Protein AF-0000000080838070 (afdb_homodimer)

Structure (mmCIF, N/CA/C/O backbone):
data_AF-0000000080838070-model_v1
#
loop_
_entity.id
_entity.type
_entity.pdbx_description
1 polymer 'RNase adapter RapZ'
#
loop_
_atom_site.group_PDB
_atom_site.id
_atom_site.type_symbol
_atom_site.label_atom_id
_atom_site.label_alt_id
_atom_site.label_comp_id
_atom_site.label_asym_id
_atom_site.label_entity_id
_atom_site.label_seq_id
_atom_site.pdbx_PDB_ins_code
_atom_site.Cartn_x
_atom_site.Cartn_y
_atom_site.Cartn_z
_atom_site.occupancy
_atom_site.B_iso_or_equiv
_atom_site.auth_seq_id
_atom_site.auth_comp_id
_atom_site.auth_asym_id
_atom_site.auth_atom_id
_atom_site.pdbx_PDB_model_num
ATOM 1 N N . MET A 1 1 ? 5.207 -37.469 -25.719 1 40.81 1 MET A N 1
ATOM 2 C CA . MET A 1 1 ? 3.859 -37.281 -25.203 1 40.81 1 MET A CA 1
ATOM 3 C C . MET A 1 1 ? 3.65 -35.812 -24.797 1 40.81 1 MET A C 1
ATOM 5 O O . MET A 1 1 ? 4.484 -35.219 -24.109 1 40.81 1 MET A O 1
ATOM 9 N N . LYS A 1 2 ? 2.842 -35.125 -25.516 1 58.5 2 LYS A N 1
ATOM 10 C CA . LYS A 1 2 ? 2.771 -33.656 -25.359 1 58.5 2 LYS A CA 1
ATOM 11 C C . LYS A 1 2 ? 2.389 -33.281 -23.922 1 58.5 2 LYS A C 1
ATOM 13 O O . LYS A 1 2 ? 1.497 -33.906 -23.344 1 58.5 2 LYS A O 1
ATOM 18 N N . THR A 1 3 ? 3.197 -32.531 -23.219 1 73.12 3 THR A N 1
ATOM 19 C CA . THR A 1 3 ? 3.15 -32.25 -21.781 1 73.12 3 THR A CA 1
ATOM 20 C C . THR A 1 3 ? 1.907 -31.438 -21.422 1 73.12 3 THR A C 1
ATOM 22 O O . THR A 1 3 ? 1.612 -30.438 -22.062 1 73.12 3 THR A O 1
ATOM 25 N N . LYS A 1 4 ? 0.895 -32.094 -20.844 1 86.62 4 LYS A N 1
ATOM 26 C CA . LYS A 1 4 ? -0.353 -31.531 -20.344 1 86.62 4 LYS A CA 1
ATOM 27 C C . LYS A 1 4 ? -0.084 -30.359 -19.406 1 86.62 4 LYS A C 1
ATOM 29 O O . LYS A 1 4 ? 0.826 -30.422 -18.578 1 86.62 4 LYS A O 1
ATOM 34 N N . HIS A 1 5 ? -0.737 -29.25 -19.781 1 90.62 5 HIS A N 1
ATOM 35 C CA . HIS A 1 5 ? -0.633 -28.062 -18.953 1 90.62 5 HIS A CA 1
ATOM 36 C C . HIS A 1 5 ? -1.998 -27.641 -18.422 1 90.62 5 HIS A C 1
ATOM 38 O O . HIS A 1 5 ? -2.939 -27.438 -19.188 1 90.62 5 HIS A O 1
ATOM 44 N N . ILE A 1 6 ? -2.1 -27.531 -17.094 1 91.06 6 ILE A N 1
ATOM 45 C CA . ILE A 1 6 ? -3.357 -27.156 -16.453 1 91.06 6 ILE A CA 1
ATOM 46 C C . ILE A 1 6 ? -3.193 -25.812 -15.75 1 91.06 6 ILE A C 1
ATOM 48 O O . ILE A 1 6 ? -2.277 -25.625 -14.945 1 91.06 6 ILE A O 1
ATOM 52 N N . ILE A 1 7 ? -4.098 -24.859 -16.078 1 93.31 7 ILE A N 1
ATOM 53 C CA . ILE A 1 7 ? -4.133 -23.578 -15.406 1 93.31 7 ILE A CA 1
ATOM 54 C C . ILE A 1 7 ? -5.375 -23.5 -14.516 1 93.31 7 ILE A C 1
ATOM 56 O O . ILE A 1 7 ? -6.5 -23.656 -14.992 1 93.31 7 ILE A O 1
ATOM 60 N N . ILE A 1 8 ? -5.125 -23.297 -13.25 1 92.25 8 ILE A N 1
ATOM 61 C CA . ILE A 1 8 ? -6.219 -23.094 -12.305 1 92.25 8 ILE A CA 1
ATOM 62 C C . ILE A 1 8 ? -6.449 -21.594 -12.102 1 92.25 8 ILE A C 1
ATOM 64 O O . ILE A 1 8 ? -5.539 -20.875 -11.688 1 92.25 8 ILE A O 1
ATOM 68 N N . VAL A 1 9 ? -7.641 -21.141 -12.461 1 93.69 9 VAL A N 1
ATOM 69 C CA . VAL A 1 9 ? -8.008 -19.734 -12.266 1 93.69 9 VAL A CA 1
ATOM 70 C C . VAL A 1 9 ? -8.922 -19.609 -11.039 1 93.69 9 VAL A C 1
ATOM 72 O O . VAL A 1 9 ? -9.992 -20.219 -10.992 1 93.69 9 VAL A O 1
ATOM 75 N N . THR A 1 10 ? -8.477 -18.922 -10.031 1 92.25 10 THR A N 1
ATOM 76 C CA . THR A 1 10 ? -9.242 -18.672 -8.812 1 92.25 10 THR A CA 1
ATOM 77 C C . THR A 1 10 ? -9.094 -17.219 -8.359 1 92.25 10 THR A C 1
ATOM 79 O O . THR A 1 10 ? -8.523 -16.406 -9.078 1 92.25 10 THR A O 1
ATOM 82 N N . GLY A 1 11 ? -9.836 -16.875 -7.25 1 92.12 11 GLY A N 1
ATOM 83 C CA . GLY A 1 11 ? -9.773 -15.5 -6.777 1 92.12 11 GLY A CA 1
ATOM 84 C C . GLY A 1 11 ? -11.07 -15.016 -6.172 1 92.12 11 GLY A C 1
ATOM 85 O O . GLY A 1 11 ? -11.961 -15.812 -5.879 1 92.12 11 GLY A O 1
ATOM 86 N N . LEU A 1 12 ? -11.055 -13.711 -6.004 1 90.44 12 LEU A N 1
ATOM 87 C CA . LEU A 1 12 ? -12.211 -13.109 -5.348 1 90.44 12 LEU A CA 1
ATOM 88 C C . LEU A 1 12 ? -13.406 -13.062 -6.297 1 90.44 12 LEU A C 1
ATOM 90 O O . LEU A 1 12 ? -13.242 -12.773 -7.484 1 90.44 12 LEU A O 1
ATOM 94 N N . SER A 1 13 ? -14.578 -13.312 -5.695 1 86.31 13 SER A N 1
ATOM 95 C CA . SER A 1 13 ? -15.805 -13.18 -6.465 1 86.31 13 SER A CA 1
ATOM 96 C C . SER A 1 13 ? -16 -11.75 -6.949 1 86.31 13 SER A C 1
ATOM 98 O O . SER A 1 13 ? -15.914 -10.805 -6.16 1 86.31 13 SER A O 1
ATOM 100 N N . GLY A 1 14 ? -16.203 -11.641 -8.219 1 86.38 14 GLY A N 1
ATOM 101 C CA . GLY A 1 14 ? -16.422 -10.32 -8.781 1 86.38 14 GLY A CA 1
ATOM 102 C C . GLY A 1 14 ? -15.141 -9.664 -9.266 1 86.38 14 GLY A C 1
ATOM 103 O O . GLY A 1 14 ? -15.164 -8.523 -9.75 1 86.38 14 GLY A O 1
ATOM 104 N N . ALA A 1 15 ? -14.062 -10.414 -9.234 1 90.12 15 ALA A N 1
ATOM 105 C CA . ALA A 1 15 ? -12.773 -9.805 -9.562 1 90.12 15 ALA A CA 1
ATOM 106 C C . ALA A 1 15 ? -12.445 -9.992 -11.039 1 90.12 15 ALA A C 1
ATOM 108 O O . ALA A 1 15 ? -11.445 -9.461 -11.531 1 90.12 15 ALA A O 1
ATOM 109 N N . GLY A 1 16 ? -13.227 -10.797 -11.812 1 88.56 16 GLY A N 1
ATOM 110 C CA . GLY A 1 16 ? -12.984 -10.922 -13.242 1 88.56 16 GLY A CA 1
ATOM 111 C C . GLY A 1 16 ? -12.508 -12.305 -13.648 1 88.56 16 GLY A C 1
ATOM 112 O O . GLY A 1 16 ? -11.781 -12.453 -14.633 1 88.56 16 GLY A O 1
ATOM 113 N N . LYS A 1 17 ? -12.883 -13.305 -12.93 1 89.5 17 LYS A N 1
ATOM 114 C CA . LYS A 1 17 ? -12.5 -14.68 -13.242 1 89.5 17 LYS A CA 1
ATOM 115 C C . LYS A 1 17 ? -13.047 -15.102 -14.602 1 89.5 17 LYS A C 1
ATOM 117 O O . LYS A 1 17 ? -12.352 -15.758 -15.383 1 89.5 17 LYS A O 1
ATOM 122 N N . THR A 1 18 ? -14.25 -14.711 -14.812 1 88.06 18 THR A N 1
ATOM 123 C CA . THR A 1 18 ? -14.867 -15.055 -16.078 1 88.06 18 THR A CA 1
ATOM 124 C C . THR A 1 18 ? -14.094 -14.438 -17.25 1 88.06 18 THR A C 1
ATOM 126 O O . THR A 1 18 ? -13.82 -15.102 -18.25 1 88.06 18 THR A O 1
ATOM 129 N N . THR A 1 19 ? -13.789 -13.203 -17.109 1 90.81 19 THR A N 1
ATOM 130 C CA . THR A 1 19 ? -12.992 -12.516 -18.125 1 90.81 19 THR A CA 1
ATOM 131 C C . THR A 1 19 ? -11.648 -13.219 -18.328 1 90.81 19 THR A C 1
ATOM 133 O O . THR A 1 19 ? -11.188 -13.375 -19.453 1 90.81 19 THR A O 1
ATOM 136 N N . ALA A 1 20 ? -11.047 -13.602 -17.266 1 92.88 20 ALA A N 1
ATOM 137 C CA . ALA A 1 20 ? -9.766 -14.305 -17.312 1 92.88 20 ALA A CA 1
ATOM 138 C C . ALA A 1 20 ? -9.891 -15.609 -18.109 1 92.88 20 ALA A C 1
ATOM 140 O O . ALA A 1 20 ? -9.055 -15.914 -18.953 1 92.88 20 ALA A O 1
ATOM 141 N N . LEU A 1 21 ? -10.938 -16.375 -17.891 1 93.06 21 LEU A N 1
ATOM 142 C CA . LEU A 1 21 ? -11.164 -17.625 -18.578 1 93.06 21 LEU A CA 1
ATOM 143 C C . LEU A 1 21 ? -11.383 -17.406 -20.078 1 93.06 21 LEU A C 1
ATOM 145 O O . LEU A 1 21 ? -10.883 -18.172 -20.906 1 93.06 21 LEU A O 1
ATOM 149 N N . ASN A 1 22 ? -12.039 -16.328 -20.328 1 93.31 22 ASN A N 1
ATOM 150 C CA . ASN A 1 22 ? -12.25 -15.992 -21.734 1 93.31 22 ASN A CA 1
ATOM 151 C C . ASN A 1 22 ? -10.93 -15.688 -22.438 1 93.31 22 ASN A C 1
ATOM 153 O O . ASN A 1 22 ? -10.727 -16.094 -23.594 1 93.31 22 ASN A O 1
ATOM 157 N N . ILE A 1 23 ? -10.148 -14.992 -21.781 1 93.56 23 ILE A N 1
ATOM 158 C CA . ILE A 1 23 ? -8.836 -14.648 -22.328 1 93.56 23 ILE A CA 1
ATOM 159 C C . ILE A 1 23 ? -8.031 -15.922 -22.578 1 93.56 23 ILE A C 1
ATOM 161 O O . ILE A 1 23 ? -7.402 -16.062 -23.625 1 93.56 23 ILE A O 1
ATOM 165 N N . LEU A 1 24 ? -8.094 -16.812 -21.641 1 94.06 24 LEU A N 1
ATOM 166 C CA . LEU A 1 24 ? -7.375 -18.062 -21.781 1 94.06 24 LEU A CA 1
ATOM 167 C C . LEU A 1 24 ? -7.965 -18.906 -22.906 1 94.06 24 LEU A C 1
ATOM 169 O O . LEU A 1 24 ? -7.234 -19.594 -23.625 1 94.06 24 LEU A O 1
ATOM 173 N N . GLU A 1 25 ? -9.242 -18.797 -23.062 1 93.81 25 GLU A N 1
ATOM 174 C CA . GLU A 1 25 ? -9.898 -19.453 -24.188 1 93.81 25 GLU A CA 1
ATOM 175 C C . GLU A 1 25 ? -9.359 -18.938 -25.516 1 93.81 25 GLU A C 1
ATOM 177 O O . GLU A 1 25 ? -9.031 -19.719 -26.422 1 93.81 25 GLU A O 1
ATOM 182 N N . ASP A 1 26 ? -9.25 -17.688 -25.547 1 92.69 26 ASP A N 1
ATOM 183 C CA . ASP A 1 26 ? -8.719 -17.047 -26.734 1 92.69 26 ASP A CA 1
ATOM 184 C C . ASP A 1 26 ? -7.27 -17.438 -26.984 1 92.69 26 ASP A C 1
ATOM 186 O O . ASP A 1 26 ? -6.777 -17.359 -28.109 1 92.69 26 ASP A O 1
ATOM 190 N N . MET A 1 27 ? -6.617 -17.875 -25.984 1 91.62 27 MET A N 1
ATOM 191 C CA . MET A 1 27 ? -5.23 -18.312 -26.078 1 91.62 27 MET A CA 1
ATOM 192 C C . MET A 1 27 ? -5.145 -19.812 -26.312 1 91.62 27 MET A C 1
ATOM 194 O O . MET A 1 27 ? -4.113 -20.438 -26.047 1 91.62 27 MET A O 1
ATOM 198 N N . ASN A 1 28 ? -6.234 -20.438 -26.625 1 92.12 28 ASN A N 1
ATOM 199 C CA . ASN A 1 28 ? -6.34 -21.828 -27.078 1 92.12 28 ASN A CA 1
ATOM 200 C C . ASN A 1 28 ? -6.32 -22.797 -25.906 1 92.12 28 ASN A C 1
ATOM 202 O O . ASN A 1 28 ? -5.852 -23.938 -26.047 1 92.12 28 ASN A O 1
ATOM 206 N N . TYR A 1 29 ? -6.727 -22.344 -24.797 1 93.12 29 TYR A N 1
ATOM 207 C CA . TYR A 1 29 ? -6.996 -23.266 -23.688 1 93.12 29 TYR A CA 1
ATOM 208 C C . TYR A 1 29 ? -8.453 -23.703 -23.703 1 93.12 29 TYR A C 1
ATOM 210 O O . TYR A 1 29 ? -9.352 -22.906 -23.969 1 93.12 29 TYR A O 1
ATOM 218 N N . TYR A 1 30 ? -8.586 -25 -23.438 1 92.06 30 TYR A N 1
ATOM 219 C CA . TYR A 1 30 ? -9.945 -25.453 -23.141 1 92.06 30 TYR A CA 1
ATOM 220 C C . TYR A 1 30 ? -10.367 -25.016 -21.734 1 92.06 30 TYR A C 1
ATOM 222 O O . TYR A 1 30 ? -9.688 -25.328 -20.75 1 92.06 30 TYR A O 1
ATOM 230 N N . THR A 1 31 ? -11.469 -24.312 -21.625 1 92 31 THR A N 1
ATOM 231 C CA . THR A 1 31 ? -11.82 -23.719 -20.344 1 92 31 THR A CA 1
ATOM 232 C C . THR A 1 31 ? -13.031 -24.422 -19.734 1 92 31 THR A C 1
ATOM 234 O O . THR A 1 31 ? -13.969 -24.797 -20.438 1 92 31 THR A O 1
ATOM 237 N N . ILE A 1 32 ? -12.938 -24.688 -18.469 1 85.44 32 ILE A N 1
ATOM 238 C CA . ILE A 1 32 ? -14.039 -25.219 -17.672 1 85.44 32 ILE A CA 1
ATOM 239 C C . ILE A 1 32 ? -14.328 -24.266 -16.5 1 85.44 32 ILE A C 1
ATOM 241 O O . ILE A 1 32 ? -13.461 -24.031 -15.656 1 85.44 32 ILE A O 1
ATOM 245 N N . ASP A 1 33 ? -15.5 -23.734 -16.469 1 82.81 33 ASP A N 1
ATOM 246 C CA . ASP A 1 33 ? -15.875 -22.859 -15.367 1 82.81 33 ASP A CA 1
ATOM 247 C C . ASP A 1 33 ? -16.578 -23.656 -14.258 1 82.81 33 ASP A C 1
ATOM 249 O O . ASP A 1 33 ? -17.391 -24.531 -14.539 1 82.81 33 ASP A O 1
ATOM 253 N N . ASN A 1 34 ? -16.266 -23.422 -13.07 1 76.62 34 ASN A N 1
ATOM 254 C CA . ASN A 1 34 ? -16.891 -23.969 -11.875 1 76.62 34 ASN A CA 1
ATOM 255 C C . ASN A 1 34 ? -16.812 -25.5 -11.852 1 76.62 34 ASN A C 1
ATOM 257 O O . ASN A 1 34 ? -17.844 -26.172 -11.758 1 76.62 34 ASN A O 1
ATOM 261 N N . LEU A 1 35 ? -15.617 -25.984 -11.891 1 74.12 35 LEU A N 1
ATOM 262 C CA . LEU A 1 35 ? -15.414 -27.422 -11.836 1 74.12 35 LEU A CA 1
ATOM 263 C C . LEU A 1 35 ? -15.781 -27.969 -10.461 1 74.12 35 LEU A C 1
ATOM 265 O O . LEU A 1 35 ? -15.25 -27.531 -9.438 1 74.12 35 LEU A O 1
ATOM 269 N N . PRO A 1 36 ? -16.766 -28.906 -10.43 1 68.44 36 PRO A N 1
ATOM 270 C CA . PRO A 1 36 ? -17.109 -29.516 -9.148 1 68.44 36 PRO A CA 1
ATOM 271 C C . PRO A 1 36 ? -15.953 -30.344 -8.562 1 68.44 36 PRO A C 1
ATOM 273 O O . PRO A 1 36 ? -15.164 -30.922 -9.305 1 68.44 36 PRO A O 1
ATOM 276 N N . LEU A 1 37 ? -15.961 -30.312 -7.234 1 67.19 37 LEU A N 1
ATOM 277 C CA . LEU A 1 37 ? -15 -31.156 -6.535 1 67.19 37 LEU A CA 1
ATOM 278 C C . LEU A 1 37 ? -15.258 -32.625 -6.82 1 67.19 37 LEU A C 1
ATOM 280 O O . LEU A 1 37 ? -16.406 -33.062 -6.922 1 67.19 37 LEU A O 1
ATOM 284 N N . GLY A 1 38 ? -14.234 -33.406 -7.051 1 67 38 GLY A N 1
ATOM 285 C CA . GLY A 1 38 ? -14.367 -34.844 -7.324 1 67 38 GLY A CA 1
ATOM 286 C C . GLY A 1 38 ? -14.078 -35.188 -8.766 1 67 38 GLY A C 1
ATOM 287 O O . GLY A 1 38 ? -13.883 -36.375 -9.094 1 67 38 GLY A O 1
ATOM 288 N N . LEU A 1 39 ? -14.102 -34.125 -9.508 1 66.75 39 LEU A N 1
ATOM 289 C CA . LEU A 1 39 ? -13.891 -34.406 -10.93 1 66.75 39 LEU A CA 1
ATOM 290 C C . LEU A 1 39 ? -12.414 -34.281 -11.289 1 66.75 39 LEU A C 1
ATOM 292 O O . LEU A 1 39 ? -12.062 -34.219 -12.477 1 66.75 39 LEU A O 1
ATOM 296 N N . GLU A 1 40 ? -11.586 -34.188 -10.312 1 71.44 40 GLU A N 1
ATOM 297 C CA . GLU A 1 40 ? -10.156 -34 -10.547 1 71.44 40 GLU A CA 1
ATOM 298 C C . GLU A 1 40 ? -9.594 -35.125 -11.43 1 71.44 40 GLU A C 1
ATOM 300 O O . GLU A 1 40 ? -8.797 -34.844 -12.336 1 71.44 40 GLU A O 1
ATOM 305 N N . LYS A 1 41 ? -10.031 -36.312 -11.031 1 73.12 41 LYS A N 1
ATOM 306 C CA . LYS A 1 41 ? -9.523 -37.469 -11.781 1 73.12 41 LYS A CA 1
ATOM 307 C C . LYS A 1 41 ? -9.922 -37.406 -13.25 1 73.12 41 LYS A C 1
ATOM 309 O O . LYS A 1 41 ? -9.117 -37.688 -14.133 1 73.12 41 LYS A O 1
ATOM 314 N N . SER A 1 42 ? -11.086 -36.938 -13.406 1 76.94 42 SER A N 1
ATOM 315 C CA . SER A 1 42 ? -11.602 -36.844 -14.773 1 76.94 42 SER A CA 1
ATOM 316 C C . SER A 1 42 ? -10.844 -35.781 -15.578 1 76.94 42 SER A C 1
ATOM 318 O O . SER A 1 42 ? -10.633 -35.969 -16.781 1 76.94 42 SER A O 1
ATOM 320 N N . LEU A 1 43 ? -10.383 -34.812 -14.945 1 78.12 43 LEU A N 1
ATOM 321 C CA . LEU A 1 43 ? -9.641 -33.719 -15.602 1 78.12 43 LEU A CA 1
ATOM 322 C C . LEU A 1 43 ? -8.312 -34.25 -16.141 1 78.12 43 LEU A C 1
ATOM 324 O O . LEU A 1 43 ? -7.898 -33.875 -17.25 1 78.12 43 LEU A O 1
ATOM 328 N N . LEU A 1 44 ? -7.746 -35.125 -15.367 1 82.19 44 LEU A N 1
ATOM 329 C CA . LEU A 1 44 ? -6.43 -35.656 -15.719 1 82.19 44 LEU A CA 1
ATOM 330 C C . LEU A 1 44 ? -6.539 -36.688 -16.844 1 82.19 44 LEU A C 1
ATOM 332 O O . LEU A 1 44 ? -5.586 -36.875 -17.609 1 82.19 44 LEU A O 1
ATOM 336 N N . ASP A 1 45 ? -7.676 -37.25 -16.969 1 82.06 45 ASP A N 1
ATOM 337 C CA . ASP A 1 45 ? -7.855 -38.312 -17.938 1 82.06 45 ASP A CA 1
ATOM 338 C C . ASP A 1 45 ? -8.195 -37.75 -19.312 1 82.06 45 ASP A C 1
ATOM 340 O O . ASP A 1 45 ? -8.188 -38.469 -20.312 1 82.06 45 ASP A O 1
ATOM 344 N N . THR A 1 46 ? -8.445 -36.5 -19.328 1 79.88 46 THR A N 1
ATOM 345 C CA . THR A 1 46 ? -8.781 -35.906 -20.609 1 79.88 46 THR A CA 1
ATOM 346 C C . THR A 1 46 ? -7.555 -35.844 -21.531 1 79.88 46 THR A C 1
ATOM 348 O O . THR A 1 46 ? -6.422 -35.844 -21.047 1 79.88 46 THR A O 1
ATOM 351 N N . GLU A 1 47 ? -7.777 -35.844 -22.875 1 83.25 47 GLU A N 1
ATOM 352 C CA . GLU A 1 47 ? -6.699 -35.75 -23.844 1 83.25 47 GLU A CA 1
ATOM 353 C C . GLU A 1 47 ? -6.367 -34.281 -24.141 1 83.25 47 GLU A C 1
ATOM 355 O O . GLU A 1 47 ? -5.477 -34 -24.953 1 83.25 47 GLU A O 1
ATOM 360 N N . ILE A 1 48 ? -6.988 -33.5 -23.438 1 85.5 48 ILE A N 1
ATOM 361 C CA . ILE A 1 48 ? -6.785 -32.062 -23.672 1 85.5 48 ILE A CA 1
ATOM 362 C C . ILE A 1 48 ? -5.43 -31.641 -23.109 1 85.5 48 ILE A C 1
ATOM 364 O O . ILE A 1 48 ? -5.145 -31.859 -21.938 1 85.5 48 ILE A O 1
ATOM 368 N N . GLU A 1 49 ? -4.664 -31.031 -23.953 1 88.94 49 GLU A N 1
ATOM 369 C CA . GLU A 1 49 ? -3.301 -30.672 -23.578 1 88.94 49 GLU A CA 1
ATOM 370 C C . GLU A 1 49 ? -3.268 -29.375 -22.781 1 88.94 49 GLU A C 1
ATOM 372 O O . GLU A 1 49 ? -2.506 -29.25 -21.812 1 88.94 49 GLU A O 1
ATOM 377 N N . LYS A 1 50 ? -4.09 -28.422 -23.219 1 92.31 50 LYS A N 1
ATOM 378 C CA . LYS A 1 50 ? -4.16 -27.125 -22.562 1 92.31 50 LYS A CA 1
ATOM 379 C C . LYS A 1 50 ? -5.523 -26.906 -21.922 1 92.31 50 LYS A C 1
ATOM 381 O O . LYS A 1 50 ? -6.516 -26.656 -22.609 1 92.31 50 LYS A O 1
ATOM 386 N N . LEU A 1 51 ? -5.465 -26.938 -20.625 1 91.94 51 LEU A N 1
ATOM 387 C CA . LEU A 1 51 ? -6.719 -26.859 -19.875 1 91.94 51 LEU A CA 1
ATOM 388 C C . LEU A 1 51 ? -6.699 -25.703 -18.891 1 91.94 51 LEU A C 1
ATOM 390 O O . LEU A 1 51 ? -5.691 -25.484 -18.203 1 91.94 51 LEU A O 1
ATOM 394 N N . ALA A 1 52 ? -7.738 -24.906 -18.875 1 92.88 52 ALA A N 1
ATOM 395 C CA . ALA A 1 52 ? -7.945 -23.859 -17.875 1 92.88 52 ALA A CA 1
ATOM 396 C C . ALA A 1 52 ? -9.234 -24.094 -17.094 1 92.88 52 ALA A C 1
ATOM 398 O O . ALA A 1 52 ? -10.312 -24.203 -17.672 1 92.88 52 ALA A O 1
ATOM 399 N N . VAL A 1 53 ? -9.055 -24.172 -15.773 1 90.5 53 VAL A N 1
ATOM 400 C CA . VAL A 1 53 ? -10.195 -24.516 -14.938 1 90.5 53 VAL A CA 1
ATOM 401 C C . VAL A 1 53 ? -10.469 -23.375 -13.945 1 90.5 53 VAL A C 1
ATOM 403 O O . VAL A 1 53 ? -9.57 -22.984 -13.203 1 90.5 53 VAL A O 1
ATOM 406 N N . GLY A 1 54 ? -11.68 -22.859 -13.961 1 89.88 54 GLY A N 1
ATOM 407 C CA . GLY A 1 54 ? -12.109 -21.891 -12.969 1 89.88 54 GLY A CA 1
ATOM 408 C C . GLY A 1 54 ? -12.609 -22.531 -11.688 1 89.88 54 GLY A C 1
ATOM 409 O O . GLY A 1 54 ? -13.469 -23.422 -11.719 1 89.88 54 GLY A O 1
ATOM 410 N N . ILE A 1 55 ? -12 -22.078 -10.586 1 83.69 55 ILE A N 1
ATOM 411 C CA . ILE A 1 55 ? -12.422 -22.594 -9.289 1 83.69 55 ILE A CA 1
ATOM 412 C C . ILE A 1 55 ? -12.758 -21.438 -8.352 1 83.69 55 ILE A C 1
ATOM 414 O O . ILE A 1 55 ? -11.992 -20.484 -8.234 1 83.69 55 ILE A O 1
ATOM 418 N N . ASP A 1 56 ? -13.883 -21.5 -7.781 1 77.88 56 ASP A N 1
ATOM 419 C CA . ASP A 1 56 ? -14.289 -20.438 -6.848 1 77.88 56 ASP A CA 1
ATOM 420 C C . ASP A 1 56 ? -14.5 -21.016 -5.445 1 77.88 56 ASP A C 1
ATOM 422 O O . ASP A 1 56 ? -14.414 -22.219 -5.238 1 77.88 56 ASP A O 1
ATOM 426 N N . ILE A 1 57 ? -14.758 -20.078 -4.539 1 73.38 57 ILE A N 1
ATOM 427 C CA . ILE A 1 57 ? -14.906 -20.438 -3.137 1 73.38 57 ILE A CA 1
ATOM 428 C C . ILE A 1 57 ? -16.125 -21.359 -2.971 1 73.38 57 ILE A C 1
ATOM 430 O O . ILE A 1 57 ? -16.234 -22.078 -1.982 1 73.38 57 ILE A O 1
ATOM 434 N N . ARG A 1 58 ? -17.062 -21.391 -3.873 1 68.56 58 ARG A N 1
ATOM 435 C CA . ARG A 1 58 ? -18.266 -22.219 -3.812 1 68.56 58 ARG A CA 1
ATOM 436 C C . ARG A 1 58 ? -17.922 -23.688 -4.059 1 68.56 58 ARG A C 1
ATOM 438 O O . ARG A 1 58 ? -18.688 -24.578 -3.664 1 68.56 58 ARG A O 1
ATOM 445 N N . THR A 1 59 ? -16.812 -23.719 -4.742 1 66.25 59 THR A N 1
ATOM 446 C CA . THR A 1 59 ? -16.453 -25.062 -5.172 1 66.25 59 THR A CA 1
ATOM 447 C C . THR A 1 59 ? -15.852 -25.859 -4.008 1 66.25 59 THR A C 1
ATOM 449 O O . THR A 1 59 ? -16.094 -27.062 -3.893 1 66.25 59 THR A O 1
ATOM 452 N N . PHE A 1 60 ? -15.164 -25.062 -3.201 1 67.94 60 PHE A N 1
ATOM 453 C CA . PHE A 1 60 ? -14.539 -25.75 -2.08 1 67.94 60 PHE A CA 1
ATOM 454 C C . PHE A 1 60 ? -15.172 -25.328 -0.76 1 67.94 60 PHE A C 1
ATOM 456 O O . PHE A 1 60 ? -15.57 -24.172 -0.598 1 67.94 60 PHE A O 1
ATOM 463 N N . LYS A 1 61 ? -15.461 -26.359 0.002 1 66 61 LYS A N 1
ATOM 464 C CA . LYS A 1 61 ? -16.047 -26.078 1.308 1 66 61 LYS A CA 1
ATOM 465 C C . LYS A 1 61 ? -15.047 -25.375 2.215 1 66 61 LYS A C 1
ATOM 467 O O . LYS A 1 61 ? -15.445 -24.562 3.068 1 66 61 LYS A O 1
ATOM 472 N N . ASN A 1 62 ? -13.828 -25.719 2.016 1 75.75 62 ASN A N 1
ATOM 473 C CA . ASN A 1 62 ? -12.75 -25.125 2.789 1 75.75 62 ASN A CA 1
ATOM 474 C C . ASN A 1 62 ? -11.438 -25.125 2.014 1 75.75 62 ASN A C 1
ATOM 476 O O . ASN A 1 62 ? -11.336 -25.75 0.955 1 75.75 62 ASN A O 1
ATOM 480 N N . THR A 1 63 ? -10.539 -24.297 2.395 1 81.81 63 THR A N 1
ATOM 481 C CA . THR A 1 63 ? -9.25 -24.172 1.736 1 81.81 63 THR A CA 1
ATOM 482 C C . THR A 1 63 ? -8.508 -25.5 1.728 1 81.81 63 THR A C 1
ATOM 484 O O . THR A 1 63 ? -7.711 -25.766 0.827 1 81.81 63 THR A O 1
ATOM 487 N N . LYS A 1 64 ? -8.836 -26.328 2.623 1 83.94 64 LYS A N 1
ATOM 488 C CA . LYS A 1 64 ? -8.172 -27.625 2.709 1 83.94 64 LYS A CA 1
ATOM 489 C C . LYS A 1 64 ? -8.492 -28.484 1.489 1 83.94 64 LYS A C 1
ATOM 491 O O . LYS A 1 64 ? -7.617 -29.188 0.971 1 83.94 64 LYS A O 1
ATOM 496 N N . ASP A 1 65 ? -9.734 -28.406 1.135 1 82.31 65 ASP A N 1
ATOM 497 C CA . ASP A 1 65 ? -10.156 -29.172 -0.037 1 82.31 65 ASP A CA 1
ATOM 498 C C . ASP A 1 65 ? -9.438 -28.688 -1.294 1 82.31 65 ASP A C 1
ATOM 500 O O . ASP A 1 65 ? -9.078 -29.5 -2.154 1 82.31 65 ASP A O 1
ATOM 504 N N . PHE A 1 66 ? -9.188 -27.453 -1.341 1 85.06 66 PHE A N 1
ATOM 505 C CA . PHE A 1 66 ? -8.445 -26.875 -2.459 1 85.06 66 PHE A CA 1
ATOM 506 C C . PHE A 1 66 ? -7.016 -27.391 -2.488 1 85.06 66 PHE A C 1
ATOM 508 O O . PHE A 1 66 ? -6.523 -27.812 -3.539 1 85.06 66 PHE A O 1
ATOM 515 N N . PHE A 1 67 ? -6.398 -27.469 -1.397 1 88.19 67 PHE A N 1
ATOM 516 C CA . PHE A 1 67 ? -5.004 -27.891 -1.313 1 88.19 67 PHE A CA 1
ATOM 517 C C . PHE A 1 67 ? -4.871 -29.375 -1.623 1 88.19 67 PHE A C 1
ATOM 519 O O . PHE A 1 67 ? -3.898 -29.797 -2.246 1 88.19 67 PHE A O 1
ATOM 526 N N . LYS A 1 68 ? -5.855 -30.109 -1.168 1 86.12 68 LYS A N 1
ATOM 527 C CA . LYS A 1 68 ? -5.867 -31.531 -1.516 1 86.12 68 LYS A CA 1
ATOM 528 C C . LYS A 1 68 ? -5.93 -31.719 -3.029 1 86.12 68 LYS A C 1
ATOM 530 O O . LYS A 1 68 ? -5.219 -32.562 -3.58 1 86.12 68 LYS A O 1
ATOM 535 N N . PHE A 1 69 ? -6.758 -30.938 -3.584 1 83.75 69 PHE A N 1
ATOM 536 C CA . PHE A 1 69 ? -6.941 -30.984 -5.031 1 83.75 69 PHE A CA 1
ATOM 537 C C . PHE A 1 69 ? -5.648 -30.641 -5.754 1 83.75 69 PHE A C 1
ATOM 539 O O . PHE A 1 69 ? -5.207 -31.375 -6.641 1 83.75 69 PHE A O 1
ATOM 546 N N . ILE A 1 70 ? -5.059 -29.578 -5.406 1 87.62 70 ILE A N 1
ATOM 547 C CA . ILE A 1 70 ? -3.852 -29.109 -6.082 1 87.62 70 ILE A CA 1
ATOM 548 C C . ILE A 1 70 ? -2.717 -30.109 -5.848 1 87.62 70 ILE A C 1
ATOM 550 O O . ILE A 1 70 ? -1.918 -30.375 -6.75 1 87.62 70 ILE A O 1
ATOM 554 N N . ASN A 1 71 ? -2.619 -30.609 -4.625 1 88.31 71 ASN A N 1
ATOM 555 C CA . ASN A 1 71 ? -1.576 -31.578 -4.305 1 88.31 71 ASN A CA 1
ATOM 556 C C . ASN A 1 71 ? -1.731 -32.875 -5.125 1 88.31 71 ASN A C 1
ATOM 558 O O . ASN A 1 71 ? -0.739 -33.469 -5.551 1 88.31 71 ASN A O 1
ATOM 562 N N . TYR A 1 72 ? -2.924 -33.25 -5.285 1 86.19 72 TYR A N 1
ATOM 563 C CA . TYR A 1 72 ? -3.205 -34.438 -6.105 1 86.19 72 TYR A CA 1
ATOM 564 C C . TYR A 1 72 ? -2.674 -34.25 -7.52 1 86.19 72 TYR A C 1
ATOM 566 O O . TYR A 1 72 ? -2.031 -35.125 -8.07 1 86.19 72 TYR A O 1
ATOM 574 N N . ILE A 1 73 ? -2.938 -33.156 -8.133 1 86.62 73 ILE A N 1
ATOM 575 C CA . ILE A 1 73 ? -2.498 -32.844 -9.492 1 86.62 73 ILE A CA 1
ATOM 576 C C . ILE A 1 73 ? -0.973 -32.781 -9.539 1 86.62 73 ILE A C 1
ATOM 578 O O . ILE A 1 73 ? -0.349 -33.344 -10.453 1 86.62 73 ILE A O 1
ATOM 582 N N . LYS A 1 74 ? -0.424 -32.156 -8.539 1 86.69 74 LYS A N 1
ATOM 583 C CA . LYS A 1 74 ? 1.027 -32.031 -8.469 1 86.69 74 LYS A CA 1
ATOM 584 C C . LYS A 1 74 ? 1.709 -33.375 -8.43 1 86.69 74 LYS A C 1
ATOM 586 O O . LYS A 1 74 ? 2.766 -33.594 -9.031 1 86.69 74 LYS A O 1
ATOM 591 N N . GLU A 1 75 ? 1.168 -34.281 -7.777 1 88.19 75 GLU A N 1
ATOM 592 C CA . GLU A 1 75 ? 1.729 -35.594 -7.594 1 88.19 75 GLU A CA 1
ATOM 593 C C . GLU A 1 75 ? 1.751 -36.375 -8.906 1 88.19 75 GLU A C 1
ATOM 595 O O . GLU A 1 75 ? 2.551 -37.312 -9.078 1 88.19 75 GLU A O 1
ATOM 600 N N . THR A 1 76 ? 0.928 -36.094 -9.789 1 87 76 THR A N 1
ATOM 601 C CA . THR A 1 76 ? 0.871 -36.781 -11.07 1 87 76 THR A CA 1
ATOM 602 C C . THR A 1 76 ? 2.002 -36.312 -11.984 1 87 76 THR A C 1
ATOM 604 O O . THR A 1 76 ? 2.295 -36.969 -12.992 1 87 76 THR A O 1
ATOM 607 N N . GLY A 1 77 ? 2.521 -35.125 -11.695 1 85.69 77 GLY A N 1
ATOM 608 C CA . GLY A 1 77 ? 3.611 -34.625 -12.508 1 85.69 77 GLY A CA 1
ATOM 609 C C . GLY A 1 77 ? 3.143 -33.688 -13.609 1 85.69 77 GLY A C 1
ATOM 610 O O . GLY A 1 77 ? 3.955 -33.156 -14.367 1 85.69 77 GLY A O 1
ATOM 611 N N . VAL A 1 78 ? 1.901 -33.531 -13.758 1 87.38 78 VAL A N 1
ATOM 612 C CA . VAL A 1 78 ? 1.349 -32.625 -14.758 1 87.38 78 VAL A CA 1
ATOM 613 C C . VAL A 1 78 ? 1.698 -31.188 -14.398 1 87.38 78 VAL A C 1
ATOM 615 O O . VAL A 1 78 ? 1.634 -30.797 -13.234 1 87.38 78 VAL A O 1
ATOM 618 N N . LYS A 1 79 ? 2.109 -30.438 -15.359 1 89.25 79 LYS A N 1
ATOM 619 C CA . LYS A 1 79 ? 2.402 -29.016 -15.156 1 89.25 79 LYS A CA 1
ATOM 620 C C . LYS A 1 79 ? 1.14 -28.234 -14.797 1 89.25 79 LYS A C 1
ATOM 622 O O . LYS A 1 79 ? 0.13 -28.328 -15.5 1 89.25 79 LYS A O 1
ATOM 627 N N . MET A 1 80 ? 1.261 -27.531 -13.664 1 91.31 80 MET A N 1
ATOM 628 C CA . MET A 1 80 ? 0.093 -26.781 -13.195 1 91.31 80 MET A CA 1
ATOM 629 C C . MET A 1 80 ? 0.487 -25.391 -12.727 1 91.31 80 MET A C 1
ATOM 631 O O . MET A 1 80 ? 1.511 -25.219 -12.062 1 91.31 80 MET A O 1
ATOM 635 N N . ASP A 1 81 ? -0.326 -24.422 -13.117 1 93.56 81 ASP A N 1
ATOM 636 C CA . ASP A 1 81 ? -0.167 -23.047 -12.633 1 93.56 81 ASP A CA 1
ATOM 637 C C . ASP A 1 81 ? -1.456 -22.547 -11.992 1 93.56 81 ASP A C 1
ATOM 639 O O . ASP A 1 81 ? -2.553 -22.844 -12.469 1 93.56 81 ASP A O 1
ATOM 643 N N . ILE A 1 82 ? -1.258 -21.828 -10.969 1 94.06 82 ILE A N 1
ATOM 644 C CA . ILE A 1 82 ? -2.391 -21.219 -10.273 1 94.06 82 ILE A CA 1
ATOM 645 C C . ILE A 1 82 ? -2.385 -19.719 -10.516 1 94.06 82 ILE A C 1
ATOM 647 O O . ILE A 1 82 ? -1.396 -19.031 -10.227 1 94.06 82 ILE A O 1
ATOM 651 N N . ILE A 1 83 ? -3.473 -19.219 -11.055 1 95.56 83 ILE A N 1
ATOM 652 C CA . ILE A 1 83 ? -3.662 -17.781 -11.273 1 95.56 83 ILE A CA 1
ATOM 653 C C . ILE A 1 83 ? -4.742 -17.266 -10.328 1 95.56 83 ILE A C 1
ATOM 655 O O . ILE A 1 83 ? -5.863 -17.781 -10.312 1 95.56 83 ILE A O 1
ATOM 659 N N . PHE A 1 84 ? -4.383 -16.297 -9.555 1 95.75 84 PHE A N 1
ATOM 660 C CA . PHE A 1 84 ? -5.305 -15.688 -8.602 1 95.75 84 PHE A CA 1
ATOM 661 C C . PHE A 1 84 ? -5.742 -14.305 -9.07 1 95.75 84 PHE A C 1
ATOM 663 O O . PHE A 1 84 ? -4.906 -13.414 -9.266 1 95.75 84 PHE A O 1
ATOM 670 N N . ILE A 1 85 ? -7.082 -14.109 -9.227 1 94.75 85 ILE A N 1
ATOM 671 C CA . ILE A 1 85 ? -7.633 -12.836 -9.695 1 94.75 85 ILE A CA 1
ATOM 672 C C . ILE A 1 85 ? -8.258 -12.078 -8.531 1 94.75 85 ILE A C 1
ATOM 674 O O . ILE A 1 85 ? -9.094 -12.625 -7.805 1 94.75 85 ILE A O 1
ATOM 678 N N . GLU A 1 86 ? -7.812 -10.828 -8.383 1 94.31 86 GLU A N 1
ATOM 679 C CA . GLU A 1 86 ? -8.352 -10.023 -7.293 1 94.31 86 GLU A CA 1
ATOM 680 C C . GLU A 1 86 ? -8.641 -8.602 -7.75 1 94.31 86 GLU A C 1
ATOM 682 O O . GLU A 1 86 ? -8.336 -8.234 -8.891 1 94.31 86 GLU A O 1
ATOM 687 N N . ALA A 1 87 ? -9.406 -7.863 -6.934 1 91.25 87 ALA A N 1
ATOM 688 C CA . ALA A 1 87 ? -9.695 -6.449 -7.145 1 91.25 87 ALA A CA 1
ATOM 689 C C . ALA A 1 87 ? -9.992 -5.746 -5.824 1 91.25 87 ALA A C 1
ATOM 691 O O . ALA A 1 87 ? -10.281 -6.398 -4.816 1 91.25 87 ALA A O 1
ATOM 692 N N . HIS A 1 88 ? -9.828 -4.484 -5.953 1 88.56 88 HIS A N 1
ATOM 693 C CA . HIS A 1 88 ? -10.18 -3.68 -4.789 1 88.56 88 HIS A CA 1
ATOM 694 C C . HIS A 1 88 ? -11.633 -3.893 -4.387 1 88.56 88 HIS A C 1
ATOM 696 O O . HIS A 1 88 ? -12.516 -3.979 -5.25 1 88.56 88 HIS A O 1
ATOM 702 N N . GLU A 1 89 ? -11.867 -3.863 -3.076 1 87.06 89 GLU A N 1
ATOM 703 C CA . GLU A 1 89 ? -13.203 -4.156 -2.557 1 87.06 89 GLU A CA 1
ATOM 704 C C . GLU A 1 89 ? -14.234 -3.178 -3.111 1 87.06 89 GLU A C 1
ATOM 706 O O . GLU A 1 89 ? -15.359 -3.57 -3.424 1 87.06 89 GLU A O 1
ATOM 711 N N . ALA A 1 90 ? -13.859 -1.944 -3.215 1 83.44 90 ALA A N 1
ATOM 712 C CA . ALA A 1 90 ? -14.781 -0.93 -3.715 1 83.44 90 ALA A CA 1
ATOM 713 C C . ALA A 1 90 ? -15.195 -1.226 -5.152 1 83.44 90 ALA A C 1
ATOM 715 O O . ALA A 1 90 ? -16.344 -1.004 -5.535 1 83.44 90 ALA A O 1
ATOM 716 N N . ILE A 1 91 ? -14.273 -1.714 -5.895 1 83.38 91 ILE A N 1
ATOM 717 C CA . ILE A 1 91 ? -14.531 -2.045 -7.293 1 83.38 91 ILE A CA 1
ATOM 718 C C . ILE A 1 91 ? -15.445 -3.264 -7.371 1 83.38 91 ILE A C 1
ATOM 720 O O . ILE A 1 91 ? -16.406 -3.279 -8.156 1 83.38 91 ILE A O 1
ATOM 724 N N . ILE A 1 92 ? -15.195 -4.258 -6.555 1 85.44 92 ILE A N 1
ATOM 725 C CA . ILE A 1 92 ? -16.031 -5.457 -6.512 1 85.44 92 ILE A CA 1
ATOM 726 C C . ILE A 1 92 ? -17.453 -5.082 -6.109 1 85.44 92 ILE A C 1
ATOM 728 O O . ILE A 1 92 ? -18.422 -5.562 -6.707 1 85.44 92 ILE A O 1
ATOM 732 N N . LEU A 1 93 ? -17.531 -4.176 -5.113 1 81.44 93 LEU A N 1
ATOM 733 C CA . LEU A 1 93 ? -18.844 -3.691 -4.672 1 81.44 93 LEU A CA 1
ATOM 734 C C . LEU A 1 93 ? -19.578 -3.006 -5.816 1 81.44 93 LEU A C 1
ATOM 736 O O . LEU A 1 93 ? -20.781 -3.199 -5.984 1 81.44 93 LEU A O 1
ATOM 740 N N . GLY A 1 94 ? -18.875 -2.236 -6.566 1 76.06 94 GLY A N 1
ATOM 741 C CA . GLY A 1 94 ? -19.469 -1.572 -7.715 1 76.06 94 GLY A CA 1
ATOM 742 C C . GLY A 1 94 ? -19.938 -2.537 -8.789 1 76.06 94 GLY A C 1
ATOM 743 O O . GLY A 1 94 ? -21 -2.35 -9.375 1 76.06 94 GLY A O 1
ATOM 744 N N . ARG A 1 95 ? -19.156 -3.518 -9.039 1 75.88 95 ARG A N 1
ATOM 745 C CA . ARG A 1 95 ? -19.5 -4.516 -10.047 1 75.88 95 ARG A CA 1
ATOM 746 C C . ARG A 1 95 ? -20.734 -5.309 -9.641 1 75.88 95 ARG A C 1
ATOM 748 O O . ARG A 1 95 ? -21.547 -5.68 -10.484 1 75.88 95 ARG A O 1
ATOM 755 N N . TYR A 1 96 ? -21 -5.594 -8.328 1 72.56 96 TYR A N 1
ATOM 756 C CA . TYR A 1 96 ? -22.156 -6.309 -7.82 1 72.56 96 TYR A CA 1
ATOM 757 C C . TYR A 1 96 ? -23.406 -5.441 -7.891 1 72.56 96 TYR A C 1
ATOM 759 O O . TYR A 1 96 ? -24.516 -5.941 -8.133 1 72.56 96 TYR A O 1
ATOM 767 N N . THR A 1 97 ? -23.203 -4.199 -7.562 1 64.06 97 THR A N 1
ATOM 768 C CA . THR A 1 97 ? -24.359 -3.305 -7.617 1 64.06 97 THR A CA 1
ATOM 769 C C . THR A 1 97 ? -24.891 -3.211 -9.039 1 64.06 97 THR A C 1
ATOM 771 O O . THR A 1 97 ? -26.109 -3.08 -9.242 1 64.06 97 THR A O 1
ATOM 774 N N . LEU A 1 98 ? -24.062 -3.432 -9.977 1 56.12 98 LEU A N 1
ATOM 775 C CA . LEU A 1 98 ? -24.453 -3.354 -11.375 1 56.12 98 LEU A CA 1
ATOM 776 C C . LEU A 1 98 ? -25.125 -4.645 -11.828 1 56.12 98 LEU A C 1
ATOM 778 O O . LEU A 1 98 ? -26.016 -4.625 -12.68 1 56.12 98 LEU A O 1
ATOM 782 N N . THR A 1 99 ? -24.781 -5.785 -11.242 1 54.16 99 THR A N 1
ATOM 783 C CA . THR A 1 99 ? -25.266 -7.078 -11.711 1 54.16 99 THR A CA 1
ATOM 784 C C . THR A 1 99 ? -26.359 -7.602 -10.797 1 54.16 99 THR A C 1
ATOM 786 O O . THR A 1 99 ? -27.109 -8.516 -11.172 1 54.16 99 THR A O 1
ATOM 789 N N . ARG A 1 100 ? -26.703 -7.016 -9.602 1 51.62 100 ARG A N 1
ATOM 790 C CA . ARG A 1 100 ? -27.656 -7.438 -8.586 1 51.62 100 ARG A CA 1
ATOM 791 C C . ARG A 1 100 ? -27.484 -8.914 -8.242 1 51.62 100 ARG A C 1
ATOM 793 O O . ARG A 1 100 ? -28.453 -9.617 -7.969 1 51.62 100 ARG A O 1
ATOM 800 N N . ARG A 1 101 ? -26.344 -9.531 -8.484 1 55.59 101 ARG A N 1
ATOM 801 C CA . ARG A 1 101 ? -26.062 -10.906 -8.109 1 55.59 101 ARG A CA 1
ATOM 802 C C . ARG A 1 101 ? -25.734 -11.016 -6.625 1 55.59 101 ARG A C 1
ATOM 804 O O . ARG A 1 101 ? -25.234 -10.062 -6.02 1 55.59 101 ARG A O 1
ATOM 811 N N . ALA A 1 102 ? -26.109 -12.219 -6.086 1 63.44 102 ALA A N 1
ATOM 812 C CA . ALA A 1 102 ? -25.797 -12.469 -4.68 1 63.44 102 ALA A CA 1
ATOM 813 C C . ALA A 1 102 ? -24.344 -12.914 -4.512 1 63.44 102 ALA A C 1
ATOM 815 O O . ALA A 1 102 ? -23.812 -13.641 -5.355 1 63.44 102 ALA A O 1
ATOM 816 N N . HIS A 1 103 ? -23.609 -12.352 -3.496 1 69.44 103 HIS A N 1
ATOM 817 C CA . HIS A 1 103 ? -22.266 -12.805 -3.162 1 69.44 103 HIS A CA 1
ATOM 818 C C . HIS A 1 103 ? -22.281 -14.227 -2.615 1 69.44 103 HIS A C 1
ATOM 820 O O . HIS A 1 103 ? -23.188 -14.602 -1.865 1 69.44 103 HIS A O 1
ATOM 826 N N . PRO A 1 104 ? -21.219 -14.992 -2.914 1 61.44 104 PRO A N 1
ATOM 827 C CA . PRO A 1 104 ? -21.203 -16.391 -2.492 1 61.44 104 PRO A CA 1
ATOM 828 C C . PRO A 1 104 ? -21.25 -16.562 -0.974 1 61.44 104 PRO A C 1
ATOM 830 O O . PRO A 1 104 ? -21.828 -17.516 -0.467 1 61.44 104 PRO A O 1
ATOM 833 N N . LEU A 1 105 ? -20.516 -15.602 -0.322 1 67.44 105 LEU A N 1
ATOM 834 C CA . LEU A 1 105 ? -20.547 -15.633 1.136 1 67.44 105 LEU A CA 1
ATOM 835 C C . LEU A 1 105 ? -21.672 -14.734 1.668 1 67.44 105 LEU A C 1
ATOM 837 O O . LEU A 1 105 ? -21.875 -13.633 1.16 1 67.44 105 LEU A O 1
ATOM 841 N N . LYS A 1 106 ? -22.562 -15.359 2.35 1 70.31 106 LYS A N 1
ATOM 842 C CA . LYS A 1 106 ? -23.719 -14.594 2.836 1 70.31 106 LYS A CA 1
ATOM 843 C C . LYS A 1 106 ? -23.438 -14.008 4.219 1 70.31 106 LYS A C 1
ATOM 845 O O . LYS A 1 106 ? -23.547 -14.703 5.227 1 70.31 106 LYS A O 1
ATOM 850 N N . GLU A 1 107 ? -22.891 -12.727 4.246 1 71.88 107 GLU A N 1
ATOM 851 C CA . GLU A 1 107 ? -22.703 -11.969 5.484 1 71.88 107 GLU A CA 1
ATOM 852 C C . GLU A 1 107 ? -23.734 -10.844 5.59 1 71.88 107 GLU A C 1
ATOM 854 O O . GLU A 1 107 ? -24.625 -10.719 4.742 1 71.88 107 GLU A O 1
ATOM 859 N N . VAL A 1 108 ? -23.703 -10.125 6.629 1 70.25 108 VAL A N 1
ATOM 860 C CA . VAL A 1 108 ? -24.641 -9.047 6.906 1 70.25 108 VAL A CA 1
ATOM 861 C C . VAL A 1 108 ? -24.562 -7.992 5.801 1 70.25 108 VAL A C 1
ATOM 863 O O . VAL A 1 108 ? -25.594 -7.457 5.371 1 70.25 108 VAL A O 1
ATOM 866 N N . THR A 1 109 ? -23.391 -7.68 5.332 1 76.31 109 THR A N 1
ATOM 867 C CA . THR A 1 109 ? -23.203 -6.742 4.234 1 76.31 109 THR A CA 1
ATOM 868 C C . THR A 1 109 ? -22.312 -7.359 3.148 1 76.31 109 THR A C 1
ATOM 870 O O . THR A 1 109 ? -21.562 -8.297 3.412 1 76.31 109 THR A O 1
ATOM 873 N N . LEU A 1 110 ? -22.5 -6.906 1.998 1 78.88 110 LEU A N 1
ATOM 874 C CA . LEU A 1 110 ? -21.688 -7.359 0.875 1 78.88 110 LEU A CA 1
ATOM 875 C C . LEU A 1 110 ? -20.203 -7.125 1.147 1 78.88 110 LEU A C 1
ATOM 877 O O . LEU A 1 110 ? -19.359 -7.969 0.821 1 78.88 110 LEU A O 1
ATOM 881 N N . LEU A 1 111 ? -19.875 -6.012 1.721 1 80.88 111 LEU A N 1
ATOM 882 C CA . LEU A 1 111 ? -18.484 -5.699 2.041 1 80.88 111 LEU A CA 1
ATOM 883 C C . LEU A 1 111 ? -17.906 -6.738 2.99 1 80.88 111 LEU A C 1
ATOM 885 O O . LEU A 1 111 ? -16.797 -7.234 2.768 1 80.88 111 LEU A O 1
ATOM 889 N N . ARG A 1 112 ? -18.609 -7.066 3.957 1 81.31 112 ARG A N 1
ATOM 890 C CA . ARG A 1 112 ? -18.141 -8.07 4.91 1 81.31 112 ARG A CA 1
ATOM 891 C C . ARG A 1 112 ? -17.938 -9.422 4.23 1 81.31 112 ARG A C 1
ATOM 893 O O . ARG A 1 112 ? -17.031 -10.172 4.582 1 81.31 112 ARG A O 1
ATOM 900 N N . SER A 1 113 ? -18.812 -9.727 3.34 1 83.75 113 SER A N 1
ATOM 901 C CA . SER A 1 113 ? -18.688 -10.969 2.578 1 83.75 113 SER A CA 1
ATOM 902 C C . SER A 1 113 ? -17.391 -10.984 1.771 1 83.75 113 SER A C 1
ATOM 904 O O . SER A 1 113 ? -16.688 -11.992 1.74 1 83.75 113 SER A O 1
ATOM 906 N N . ILE A 1 114 ? -17.062 -9.883 1.174 1 85.12 114 ILE A N 1
ATOM 907 C CA . ILE A 1 114 ? -15.859 -9.758 0.355 1 85.12 114 ILE A CA 1
ATOM 908 C C . ILE A 1 114 ? -14.617 -9.883 1.236 1 85.12 114 ILE A C 1
ATOM 910 O O . ILE A 1 114 ? -13.672 -10.594 0.889 1 85.12 114 ILE A O 1
ATOM 914 N N . LEU A 1 115 ? -14.695 -9.25 2.363 1 85.38 115 LEU A N 1
ATOM 915 C CA . LEU A 1 115 ? -13.562 -9.273 3.279 1 85.38 115 LEU A CA 1
ATOM 916 C C . LEU A 1 115 ? -13.344 -10.672 3.838 1 85.38 115 LEU A C 1
ATOM 918 O O . LEU A 1 115 ? -12.203 -11.125 3.971 1 85.38 115 LEU A O 1
ATOM 922 N N . LYS A 1 116 ? -14.375 -11.289 4.156 1 86.38 116 LYS A N 1
ATOM 923 C CA . LYS A 1 116 ? -14.289 -12.664 4.633 1 86.38 116 LYS A CA 1
ATOM 924 C C . LYS A 1 116 ? -13.695 -13.586 3.562 1 86.38 116 LYS A C 1
ATOM 926 O O . LYS A 1 116 ? -12.859 -14.43 3.861 1 86.38 116 LYS A O 1
ATOM 931 N N . GLU A 1 117 ? -14.133 -13.43 2.385 1 88.5 117 GLU A N 1
ATOM 932 C CA . GLU A 1 117 ? -13.602 -14.203 1.267 1 88.5 117 GLU A CA 1
ATOM 933 C C . GLU A 1 117 ? -12.094 -13.992 1.114 1 88.5 117 GLU A C 1
ATOM 935 O O . GLU A 1 117 ? -11.352 -14.945 0.897 1 88.5 117 GLU A O 1
ATOM 940 N N . LYS A 1 118 ? -11.734 -12.758 1.217 1 88.31 118 LYS A N 1
ATOM 941 C CA . LYS A 1 118 ? -10.32 -12.422 1.115 1 88.31 118 LYS A CA 1
ATOM 942 C C . LYS A 1 118 ? -9.5 -13.164 2.168 1 88.31 118 LYS A C 1
ATOM 944 O O . LYS A 1 118 ? -8.43 -13.703 1.865 1 88.31 118 LYS A O 1
ATOM 949 N N . LYS A 1 119 ? -10.016 -13.18 3.311 1 87.5 119 LYS A N 1
ATOM 950 C CA . LYS A 1 119 ? -9.328 -13.852 4.41 1 87.5 119 LYS A CA 1
ATOM 951 C C . LYS A 1 119 ? -9.234 -15.352 4.164 1 87.5 119 LYS A C 1
ATOM 953 O O . LYS A 1 119 ? -8.172 -15.953 4.344 1 87.5 119 LYS A O 1
ATOM 958 N N . ILE A 1 120 ? -10.242 -15.93 3.67 1 87.75 120 ILE A N 1
ATOM 959 C CA . ILE A 1 120 ? -10.336 -17.375 3.465 1 87.75 120 ILE A CA 1
ATOM 960 C C . ILE A 1 120 ? -9.414 -17.797 2.322 1 87.75 120 ILE A C 1
ATOM 962 O O . ILE A 1 120 ? -8.758 -18.828 2.395 1 87.75 120 ILE A O 1
ATOM 966 N N . LEU A 1 121 ? -9.305 -16.953 1.352 1 91.12 121 LEU A N 1
ATOM 967 C CA . LEU A 1 121 ? -8.594 -17.328 0.138 1 91.12 121 LEU A CA 1
ATOM 968 C C . LEU A 1 121 ? -7.129 -16.906 0.213 1 91.12 121 LEU A C 1
ATOM 970 O O . LEU A 1 121 ? -6.34 -17.219 -0.681 1 91.12 121 LEU A O 1
ATOM 974 N N . PHE A 1 122 ? -6.789 -16.281 1.267 1 91.56 122 PHE A N 1
ATOM 975 C CA . PHE A 1 122 ? -5.449 -15.727 1.401 1 91.56 122 PHE A CA 1
ATOM 976 C C . PHE A 1 122 ? -4.387 -16.812 1.237 1 91.56 122 PHE A C 1
ATOM 978 O O . PHE A 1 122 ? -3.414 -16.625 0.506 1 91.56 122 PHE A O 1
ATOM 985 N N . PRO A 1 123 ? -4.508 -17.969 1.845 1 90.31 123 PRO A N 1
ATOM 986 C CA . PRO A 1 123 ? -3.484 -19 1.664 1 90.31 123 PRO A CA 1
ATOM 987 C C . PRO A 1 123 ? -3.314 -19.422 0.204 1 90.31 123 PRO A C 1
ATOM 989 O O . PRO A 1 123 ? -2.203 -19.75 -0.223 1 90.31 123 PRO A O 1
ATOM 992 N N . ILE A 1 124 ? -4.398 -19.422 -0.527 1 91.31 124 ILE A N 1
ATOM 993 C CA . ILE A 1 124 ? -4.355 -19.766 -1.942 1 91.31 124 ILE A CA 1
ATOM 994 C C . ILE A 1 124 ? -3.641 -18.672 -2.729 1 91.31 124 ILE A C 1
ATOM 996 O O . ILE A 1 124 ? -2.822 -18.969 -3.604 1 91.31 124 ILE A O 1
ATOM 1000 N N . ARG A 1 125 ? -3.982 -17.438 -2.377 1 93.25 125 ARG A N 1
ATOM 1001 C CA . ARG A 1 125 ? -3.324 -16.297 -3.002 1 93.25 125 ARG A CA 1
ATOM 1002 C C . ARG A 1 125 ? -1.811 -16.391 -2.844 1 93.25 125 ARG A C 1
ATOM 1004 O O . ARG A 1 125 ? -1.064 -16.078 -3.773 1 93.25 125 ARG A O 1
ATOM 1011 N N . GLU A 1 126 ? -1.336 -16.859 -1.76 1 90.06 126 GLU A N 1
ATOM 1012 C CA . GLU A 1 126 ? 0.079 -16.859 -1.402 1 90.06 126 GLU A CA 1
ATOM 1013 C C . GLU A 1 126 ? 0.845 -17.906 -2.215 1 90.06 126 GLU A C 1
ATOM 1015 O O . GLU A 1 126 ? 2.043 -17.75 -2.463 1 90.06 126 GLU A O 1
ATOM 1020 N N . ILE A 1 127 ? 0.196 -18.922 -2.67 1 90 127 ILE A N 1
ATOM 1021 C CA . ILE A 1 127 ? 0.895 -19.969 -3.393 1 90 127 ILE A CA 1
ATOM 1022 C C . ILE A 1 127 ? 0.651 -19.828 -4.891 1 90 127 ILE A C 1
ATOM 1024 O O . ILE A 1 127 ? 1.091 -20.656 -5.688 1 90 127 ILE A O 1
ATOM 1028 N N . ALA A 1 128 ? -0.095 -18.812 -5.273 1 94.44 128 ALA A N 1
ATOM 1029 C CA . ALA A 1 128 ? -0.411 -18.594 -6.684 1 94.44 128 ALA A CA 1
ATOM 1030 C C . ALA A 1 128 ? 0.847 -18.281 -7.484 1 94.44 128 ALA A C 1
ATOM 1032 O O . ALA A 1 128 ? 1.733 -17.562 -6.996 1 94.44 128 ALA A O 1
ATOM 1033 N N . ASP A 1 129 ? 0.857 -18.781 -8.68 1 93.44 129 ASP A N 1
ATOM 1034 C CA . ASP A 1 129 ? 1.98 -18.5 -9.57 1 93.44 129 ASP A CA 1
ATOM 1035 C C . ASP A 1 129 ? 1.896 -17.094 -10.148 1 93.44 129 ASP A C 1
ATOM 1037 O O . ASP A 1 129 ? 2.916 -16.5 -10.492 1 93.44 129 ASP A O 1
ATOM 1041 N N . LEU A 1 130 ? 0.688 -16.656 -10.258 1 94 130 LEU A N 1
ATOM 1042 C CA . LEU A 1 130 ? 0.403 -15.32 -10.766 1 94 130 LEU A CA 1
ATOM 1043 C C . LEU A 1 130 ? -0.788 -14.711 -10.039 1 94 130 LEU A C 1
ATOM 1045 O O . LEU A 1 130 ? -1.782 -15.391 -9.781 1 94 130 LEU A O 1
ATOM 1049 N N . VAL A 1 131 ? -0.574 -13.523 -9.602 1 94.31 131 VAL A N 1
ATOM 1050 C CA . VAL A 1 131 ? -1.662 -12.75 -9.008 1 94.31 131 VAL A CA 1
ATOM 1051 C C . VAL A 1 131 ? -1.962 -11.531 -9.875 1 94.31 131 VAL A C 1
ATOM 1053 O O . VAL A 1 131 ? -1.054 -10.773 -10.227 1 94.31 131 VAL A O 1
ATOM 1056 N N . ILE A 1 132 ? -3.242 -11.359 -10.266 1 93.81 132 ILE A N 1
ATOM 1057 C CA . ILE A 1 132 ? -3.627 -10.242 -11.117 1 93.81 132 ILE A CA 1
ATOM 1058 C C . ILE A 1 132 ? -4.672 -9.383 -10.414 1 93.81 132 ILE A C 1
ATOM 1060 O O . ILE A 1 132 ? -5.766 -9.859 -10.094 1 93.81 132 ILE A O 1
ATOM 1064 N N . ASP A 1 133 ? -4.301 -8.172 -10.148 1 92.25 133 ASP A N 1
ATOM 1065 C CA . ASP A 1 133 ? -5.238 -7.18 -9.633 1 92.25 133 ASP A CA 1
ATOM 1066 C C . ASP A 1 133 ? -5.957 -6.457 -10.766 1 92.25 133 ASP A C 1
ATOM 1068 O O . ASP A 1 133 ? -5.34 -5.688 -11.508 1 92.25 133 ASP A O 1
ATOM 1072 N N . THR A 1 134 ? -7.234 -6.621 -10.852 1 92.69 134 THR A N 1
ATOM 1073 C CA . THR A 1 134 ? -7.992 -6.086 -11.977 1 92.69 134 THR A CA 1
ATOM 1074 C C . THR A 1 134 ? -8.633 -4.75 -11.609 1 92.69 134 THR A C 1
ATOM 1076 O O . THR A 1 134 ? -9.484 -4.242 -12.344 1 92.69 134 THR A O 1
ATOM 1079 N N . THR A 1 135 ? -8.266 -4.184 -10.438 1 87.88 135 THR A N 1
ATOM 1080 C CA . THR A 1 135 ? -8.844 -2.936 -9.953 1 87.88 135 THR A CA 1
ATOM 1081 C C . THR A 1 135 ? -8.797 -1.863 -11.039 1 87.88 135 THR A C 1
ATOM 1083 O O . THR A 1 135 ? -9.812 -1.235 -11.352 1 87.88 135 THR A O 1
ATOM 1086 N N . ASP A 1 136 ? -7.648 -1.71 -11.594 1 82.44 136 ASP A N 1
ATOM 1087 C CA . ASP A 1 136 ? -7.383 -0.651 -12.562 1 82.44 136 ASP A CA 1
ATOM 1088 C C . ASP A 1 136 ? -6.926 -1.231 -13.898 1 82.44 136 ASP A C 1
ATOM 1090 O O . ASP A 1 136 ? -6.109 -0.628 -14.594 1 82.44 136 ASP A O 1
ATOM 1094 N N . THR A 1 137 ? -7.43 -2.449 -14.156 1 84.44 137 THR A N 1
ATOM 1095 C CA . THR A 1 137 ? -6.902 -3.137 -15.328 1 84.44 137 THR A CA 1
ATOM 1096 C C . THR A 1 137 ? -7.988 -3.314 -16.391 1 84.44 137 THR A C 1
ATOM 1098 O O . THR A 1 137 ? -9.039 -3.9 -16.109 1 84.44 137 THR A O 1
ATOM 1101 N N . LYS A 1 138 ? -7.691 -2.852 -17.547 1 82.38 138 LYS A N 1
ATOM 1102 C CA . LYS A 1 138 ? -8.562 -3.084 -18.703 1 82.38 138 LYS A CA 1
ATOM 1103 C C . LYS A 1 138 ? -8.344 -4.473 -19.297 1 82.38 138 LYS A C 1
ATOM 1105 O O . LYS A 1 138 ? -7.285 -5.078 -19.094 1 82.38 138 LYS A O 1
ATOM 1110 N N . ALA A 1 139 ? -9.336 -4.957 -19.984 1 83.19 139 ALA A N 1
ATOM 1111 C CA . ALA A 1 139 ? -9.289 -6.301 -20.562 1 83.19 139 ALA A CA 1
ATOM 1112 C C . ALA A 1 139 ? -8.047 -6.48 -21.422 1 83.19 139 ALA A C 1
ATOM 1114 O O . ALA A 1 139 ? -7.391 -7.52 -21.375 1 83.19 139 ALA A O 1
ATOM 1115 N N . VAL A 1 140 ? -7.688 -5.488 -22.109 1 85.69 140 VAL A N 1
ATOM 1116 C CA . VAL A 1 140 ? -6.562 -5.555 -23.031 1 85.69 140 VAL A CA 1
ATOM 1117 C C . VAL A 1 140 ? -5.262 -5.73 -22.25 1 85.69 140 VAL A C 1
ATOM 1119 O O . VAL A 1 140 ? -4.391 -6.504 -22.656 1 85.69 140 VAL A O 1
ATOM 1122 N N . GLU A 1 141 ? -5.215 -5.043 -21.188 1 88.62 141 GLU A N 1
ATOM 1123 C CA . GLU A 1 141 ? -4.02 -5.148 -20.359 1 88.62 141 GLU A CA 1
ATOM 1124 C C . GLU A 1 141 ? -3.953 -6.5 -19.656 1 88.62 141 GLU A C 1
ATOM 1126 O O . GLU A 1 141 ? -2.867 -7.047 -19.453 1 88.62 141 GLU A O 1
ATOM 1131 N N . LEU A 1 142 ? -5.094 -6.945 -19.281 1 90.56 142 LEU A N 1
ATOM 1132 C CA . LEU A 1 142 ? -5.168 -8.266 -18.672 1 90.56 142 LEU A CA 1
ATOM 1133 C C . LEU A 1 142 ? -4.652 -9.336 -19.641 1 90.56 142 LEU A C 1
ATOM 1135 O O . LEU A 1 142 ? -3.881 -10.211 -19.234 1 90.56 142 LEU A O 1
ATOM 1139 N N . GLU A 1 143 ? -5.039 -9.234 -20.828 1 91.62 143 GLU A N 1
ATOM 1140 C CA . GLU A 1 143 ? -4.594 -10.172 -21.859 1 91.62 143 GLU A CA 1
ATOM 1141 C C . GLU A 1 143 ? -3.076 -10.141 -22.016 1 91.62 143 GLU A C 1
ATOM 1143 O O . GLU A 1 143 ? -2.439 -11.188 -22.125 1 91.62 143 GLU A O 1
ATOM 1148 N N . LYS A 1 144 ? -2.549 -8.984 -22.016 1 91.19 144 LYS A N 1
ATOM 1149 C CA . LYS A 1 144 ? -1.102 -8.836 -22.141 1 91.19 144 LYS A CA 1
ATOM 1150 C C . LYS A 1 144 ? -0.376 -9.531 -21 1 91.19 144 LYS A C 1
ATOM 1152 O O . LYS A 1 144 ? 0.656 -10.172 -21.203 1 91.19 144 LYS A O 1
ATOM 1157 N N . ARG A 1 145 ? -0.93 -9.375 -19.906 1 90.62 145 ARG A N 1
ATOM 1158 C CA . ARG A 1 145 ? -0.321 -9.984 -18.734 1 90.62 145 ARG A CA 1
ATOM 1159 C C . ARG A 1 145 ? -0.362 -11.508 -18.812 1 90.62 145 ARG A C 1
ATOM 1161 O O . ARG A 1 145 ? 0.619 -12.18 -18.484 1 90.62 145 ARG A O 1
ATOM 1168 N N . PHE A 1 146 ? -1.454 -12.008 -19.266 1 91.81 146 PHE A N 1
ATOM 1169 C CA . PHE A 1 146 ? -1.589 -13.445 -19.438 1 91.81 146 PHE A CA 1
ATOM 1170 C C . PHE A 1 146 ? -0.587 -13.969 -20.469 1 91.81 146 PHE A C 1
ATOM 1172 O O . PHE A 1 146 ? 0.081 -14.977 -20.234 1 91.81 146 PHE A O 1
ATOM 1179 N N . LYS A 1 147 ? -0.51 -13.297 -21.5 1 91.31 147 LYS A N 1
ATOM 1180 C CA . LYS A 1 147 ? 0.394 -13.711 -22.562 1 91.31 147 LYS A CA 1
ATOM 1181 C C . LYS A 1 147 ? 1.841 -13.742 -22.078 1 91.31 147 LYS A C 1
ATOM 1183 O O . LYS A 1 147 ? 2.561 -14.719 -22.312 1 91.31 147 LYS A O 1
ATOM 1188 N N . LYS A 1 148 ? 2.199 -12.727 -21.406 1 89.94 148 LYS A N 1
ATOM 1189 C CA . LYS A 1 148 ? 3.564 -12.656 -20.891 1 89.94 148 LYS A CA 1
ATOM 1190 C C . LYS A 1 148 ? 3.844 -13.797 -19.922 1 89.94 148 LYS A C 1
ATOM 1192 O O . LYS A 1 148 ? 4.926 -14.391 -19.938 1 89.94 148 LYS A O 1
ATOM 1197 N N . PHE A 1 149 ? 2.93 -14.062 -19.109 1 91 149 PHE A N 1
ATOM 1198 C CA . PHE A 1 149 ? 3.066 -15.117 -18.109 1 91 149 PHE A CA 1
ATOM 1199 C C . PHE A 1 149 ? 3.223 -16.484 -18.781 1 91 149 PHE A C 1
ATOM 1201 O O . PHE A 1 149 ? 4.113 -17.25 -18.422 1 91 149 PHE A O 1
ATOM 1208 N N . ILE A 1 150 ? 2.4 -16.719 -19.766 1 87.62 150 ILE A N 1
ATOM 1209 C CA . ILE A 1 150 ? 2.391 -18.016 -20.453 1 87.62 150 ILE A CA 1
ATOM 1210 C C . ILE A 1 150 ? 3.676 -18.188 -21.25 1 87.62 150 ILE A C 1
ATOM 1212 O O . ILE A 1 150 ? 4.277 -19.266 -21.25 1 87.62 150 ILE A O 1
ATOM 1216 N N . LEU A 1 151 ? 4.105 -17.125 -21.844 1 85.19 151 LEU A N 1
ATOM 1217 C CA . LEU A 1 151 ? 5.328 -17.172 -22.641 1 85.19 151 LEU A CA 1
ATOM 1218 C C . LEU A 1 151 ? 6.543 -17.438 -21.75 1 85.19 151 LEU A C 1
ATOM 1220 O O . LEU A 1 151 ? 7.461 -18.156 -22.156 1 85.19 151 LEU A O 1
ATOM 1224 N N . ALA A 1 152 ? 6.566 -16.875 -20.625 1 85.62 152 ALA A N 1
ATOM 1225 C CA . ALA A 1 152 ? 7.676 -17.062 -19.688 1 85.62 152 ALA A CA 1
ATOM 1226 C C . ALA A 1 152 ? 7.73 -18.5 -19.188 1 85.62 152 ALA A C 1
ATOM 1228 O O . ALA A 1 152 ? 8.805 -19.016 -18.891 1 85.62 152 ALA A O 1
ATOM 1229 N N . LYS A 1 153 ? 6.605 -19.016 -19 1 79.31 153 LYS A N 1
ATOM 1230 C CA . LYS A 1 153 ? 6.535 -20.359 -18.453 1 79.31 153 LYS A CA 1
ATOM 1231 C C . LYS A 1 153 ? 7.062 -21.391 -19.453 1 79.31 153 LYS A C 1
ATOM 1233 O O . LYS A 1 153 ? 7.477 -22.484 -19.062 1 79.31 153 LYS A O 1
ATOM 1238 N N . ASP A 1 154 ? 6.969 -20.969 -20.641 1 74.81 154 ASP A N 1
ATOM 1239 C CA . ASP A 1 154 ? 7.574 -21.844 -21.641 1 74.81 154 ASP A CA 1
ATOM 1240 C C . ASP A 1 154 ? 9.086 -21.953 -21.438 1 74.81 154 ASP A C 1
ATOM 1242 O O . ASP A 1 154 ? 9.711 -22.906 -21.891 1 74.81 154 ASP A O 1
ATOM 1246 N N . GLU A 1 155 ? 9.555 -20.938 -20.719 1 69.94 155 GLU A N 1
ATOM 1247 C CA . GLU A 1 155 ? 10.969 -20.969 -20.359 1 69.94 155 GLU A CA 1
ATOM 1248 C C . GLU A 1 155 ? 11.188 -21.75 -19.078 1 69.94 155 GLU A C 1
ATOM 1250 O O . GLU A 1 155 ? 10.398 -21.656 -18.125 1 69.94 155 GLU A O 1
ATOM 1255 N N . ASP A 1 156 ? 12.164 -22.641 -19.062 1 66.81 156 ASP A N 1
ATOM 1256 C CA . ASP A 1 156 ? 12.445 -23.531 -17.938 1 66.81 156 ASP A CA 1
ATOM 1257 C C . ASP A 1 156 ? 13.016 -22.75 -16.766 1 66.81 156 ASP A C 1
ATOM 1259 O O . ASP A 1 156 ? 13.648 -21.703 -16.938 1 66.81 156 ASP A O 1
ATOM 1263 N N . ASN A 1 157 ? 12.508 -22.828 -15.438 1 81.81 157 ASN A N 1
ATOM 1264 C CA . ASN A 1 157 ? 13.227 -22.547 -14.203 1 81.81 157 ASN A CA 1
ATOM 1265 C C . ASN A 1 157 ? 12.875 -21.156 -13.656 1 81.81 157 ASN A C 1
ATOM 1267 O O . ASN A 1 157 ? 13.719 -20.484 -13.062 1 81.81 157 ASN A O 1
ATOM 1271 N N . ILE A 1 158 ? 11.695 -20.688 -14.07 1 88 158 ILE A N 1
ATOM 1272 C CA . ILE A 1 158 ? 11.305 -19.422 -13.438 1 88 158 ILE A CA 1
ATOM 1273 C C . ILE A 1 158 ? 10.922 -19.672 -11.984 1 88 158 ILE A C 1
ATOM 1275 O O . ILE A 1 158 ? 10.039 -20.484 -11.695 1 88 158 ILE A O 1
ATOM 1279 N N . ASP A 1 159 ? 11.625 -18.953 -11.164 1 91 159 ASP A N 1
ATOM 1280 C CA . ASP A 1 159 ? 11.422 -19.156 -9.734 1 91 159 ASP A CA 1
ATOM 1281 C C . ASP A 1 159 ? 10.344 -18.219 -9.195 1 91 159 ASP A C 1
ATOM 1283 O O . ASP A 1 159 ? 9.664 -18.547 -8.219 1 91 159 ASP A O 1
ATOM 1287 N N . ILE A 1 160 ? 10.258 -17.062 -9.844 1 94.31 160 ILE A N 1
ATOM 1288 C CA . ILE A 1 160 ? 9.336 -16.062 -9.305 1 94.31 160 ILE A CA 1
ATOM 1289 C C . ILE A 1 160 ? 8.922 -15.102 -10.406 1 94.31 160 ILE A C 1
ATOM 1291 O O . ILE A 1 160 ? 9.719 -14.781 -11.297 1 94.31 160 ILE A O 1
ATOM 1295 N N . ASN A 1 161 ? 7.637 -14.711 -10.406 1 94.38 161 ASN A N 1
ATOM 1296 C CA . ASN A 1 161 ? 7.094 -13.664 -11.266 1 94.38 161 ASN A CA 1
ATOM 1297 C C . ASN A 1 161 ? 7.023 -12.32 -10.539 1 94.38 161 ASN A C 1
ATOM 1299 O O . ASN A 1 161 ? 6.309 -12.188 -9.547 1 94.38 161 ASN A O 1
ATOM 1303 N N . ILE A 1 162 ? 7.73 -11.344 -11.062 1 96.62 162 ILE A N 1
ATOM 1304 C CA . ILE A 1 162 ? 7.797 -10.039 -10.406 1 96.62 162 ILE A CA 1
ATOM 1305 C C . ILE A 1 162 ? 7.031 -9.008 -11.234 1 96.62 162 ILE A C 1
ATOM 1307 O O . ILE A 1 162 ? 7.289 -8.844 -12.43 1 96.62 162 ILE A O 1
ATOM 1311 N N . HIS A 1 163 ? 6.082 -8.375 -10.617 1 96.69 163 HIS A N 1
ATOM 1312 C CA . HIS A 1 163 ? 5.355 -7.25 -11.195 1 96.69 163 HIS A CA 1
ATOM 1313 C C . HIS A 1 163 ? 5.863 -5.922 -10.641 1 96.69 163 HIS A C 1
ATOM 1315 O O . HIS A 1 163 ? 5.789 -5.684 -9.438 1 96.69 163 HIS A O 1
ATOM 1321 N N . ILE A 1 164 ? 6.43 -5.117 -11.453 1 98.38 164 ILE A N 1
ATOM 1322 C CA . ILE A 1 164 ? 6.871 -3.779 -11.078 1 98.38 164 ILE A CA 1
ATOM 1323 C C . ILE A 1 164 ? 5.938 -2.736 -11.695 1 98.38 164 ILE A C 1
ATOM 1325 O O . ILE A 1 164 ? 5.75 -2.705 -12.914 1 98.38 164 ILE A O 1
ATOM 1329 N N . GLN A 1 165 ? 5.387 -1.865 -10.828 1 98.12 165 GLN A N 1
ATOM 1330 C CA . GLN A 1 165 ? 4.41 -0.93 -11.383 1 98.12 165 GLN A CA 1
ATOM 1331 C C . GLN A 1 165 ? 4.637 0.48 -10.844 1 98.12 165 GLN A C 1
ATOM 1333 O O . GLN A 1 165 ? 5.051 0.656 -9.695 1 98.12 165 GLN A O 1
ATOM 1338 N N . SER A 1 166 ? 4.426 1.469 -11.703 1 98.69 166 SER A N 1
ATOM 1339 C CA . SER A 1 166 ? 4.375 2.865 -11.281 1 98.69 166 SER A CA 1
ATOM 1340 C C . SER A 1 166 ? 2.941 3.316 -11.023 1 98.69 166 SER A C 1
ATOM 1342 O O . SER A 1 166 ? 2.008 2.824 -11.664 1 98.69 166 SER A O 1
ATOM 1344 N N . PHE A 1 167 ? 2.783 4.191 -10.07 1 97.88 167 PHE A N 1
ATOM 1345 C CA . PHE A 1 167 ? 1.451 4.711 -9.781 1 97.88 167 PHE A CA 1
ATOM 1346 C C . PHE A 1 167 ? 1.525 6.145 -9.281 1 97.88 167 PHE A C 1
ATOM 1348 O O . PHE A 1 167 ? 2.613 6.66 -9.016 1 97.88 167 PHE A O 1
ATOM 1355 N N . GLY A 1 168 ? 0.396 6.812 -9.281 1 97.12 168 GLY A N 1
ATOM 1356 C CA . GLY A 1 168 ? 0.254 8.133 -8.695 1 97.12 168 GLY A CA 1
ATOM 1357 C C . GLY A 1 168 ? -0.523 8.125 -7.391 1 97.12 168 GLY A C 1
ATOM 1358 O O . GLY A 1 168 ? -1.654 7.637 -7.34 1 97.12 168 GLY A O 1
ATOM 1359 N N . TYR A 1 169 ? 0.053 8.727 -6.32 1 95.56 169 TYR A N 1
ATOM 1360 C CA . TYR A 1 169 ? -0.59 8.75 -5.012 1 95.56 169 TYR A CA 1
ATOM 1361 C C . TYR A 1 169 ? -1.918 9.492 -5.066 1 95.56 169 TYR A C 1
ATOM 1363 O O . TYR A 1 169 ? -2.844 9.18 -4.312 1 95.56 169 TYR A O 1
ATOM 1371 N N . LYS A 1 170 ? -2.004 10.469 -5.906 1 92.5 170 LYS A N 1
ATOM 1372 C CA . LYS A 1 170 ? -3.232 11.25 -5.98 1 92.5 170 LYS A CA 1
ATOM 1373 C C . LYS A 1 170 ? -4.414 10.383 -6.398 1 92.5 170 LYS A C 1
ATOM 1375 O O . LYS A 1 170 ? -5.57 10.773 -6.219 1 92.5 170 LYS A O 1
ATOM 1380 N N . TYR A 1 171 ? -4.129 9.188 -6.953 1 91.56 171 TYR A N 1
ATOM 1381 C CA . TYR A 1 171 ? -5.188 8.281 -7.383 1 91.56 171 TYR A CA 1
ATOM 1382 C C . TYR A 1 171 ? -5.348 7.121 -6.406 1 91.56 171 TYR A C 1
ATOM 1384 O O . TYR A 1 171 ? -6.129 6.203 -6.648 1 91.56 171 TYR A O 1
ATOM 1392 N N . GLY A 1 172 ? -4.609 7.121 -5.301 1 90.38 172 GLY A N 1
ATOM 1393 C CA . GLY A 1 172 ? -4.621 6.008 -4.367 1 90.38 172 GLY A CA 1
ATOM 1394 C C . GLY A 1 172 ? -3.525 4.992 -4.629 1 90.38 172 GLY A C 1
ATOM 1395 O O . GLY A 1 172 ? -2.938 4.973 -5.711 1 90.38 172 GLY A O 1
ATOM 1396 N N . ILE A 1 173 ? -3.293 4.145 -3.719 1 93.62 173 ILE A N 1
ATOM 1397 C CA . ILE A 1 173 ? -2.184 3.207 -3.844 1 93.62 173 ILE A CA 1
ATOM 1398 C C . ILE A 1 173 ? -2.684 1.898 -4.453 1 93.62 173 ILE A C 1
ATOM 1400 O O . ILE A 1 173 ? -3.867 1.569 -4.348 1 93.62 173 ILE A O 1
ATOM 1404 N N . PRO A 1 174 ? -1.787 1.166 -5.152 1 94 174 PRO A N 1
ATOM 1405 C CA . PRO A 1 174 ? -2.152 -0.172 -5.621 1 94 174 PRO A CA 1
ATOM 1406 C C . PRO A 1 174 ? -2.34 -1.167 -4.477 1 94 174 PRO A C 1
ATOM 1408 O O . PRO A 1 174 ? -1.443 -1.335 -3.646 1 94 174 PRO A O 1
ATOM 1411 N N . THR A 1 175 ? -3.404 -1.89 -4.539 1 89 175 THR A N 1
ATOM 1412 C CA . THR A 1 175 ? -3.789 -2.725 -3.406 1 89 175 THR A CA 1
ATOM 1413 C C . THR A 1 175 ? -3.061 -4.062 -3.451 1 89 175 THR A C 1
ATOM 1415 O O . THR A 1 175 ? -3.09 -4.824 -2.48 1 89 175 THR A O 1
ATOM 1418 N N . ASP A 1 176 ? -2.416 -4.363 -4.469 1 92.69 176 ASP A N 1
ATOM 1419 C CA . ASP A 1 176 ? -1.748 -5.652 -4.613 1 92.69 176 ASP A CA 1
ATOM 1420 C C . ASP A 1 176 ? -0.256 -5.539 -4.309 1 92.69 176 ASP A C 1
ATOM 1422 O O . ASP A 1 176 ? 0.515 -6.453 -4.598 1 92.69 176 ASP A O 1
ATOM 1426 N N . SER A 1 177 ? 0.193 -4.48 -3.729 1 96.56 177 SER A N 1
ATOM 1427 C CA . SER A 1 177 ? 1.613 -4.223 -3.516 1 96.56 177 SER A CA 1
ATOM 1428 C C . SER A 1 177 ? 2.156 -5.039 -2.35 1 96.56 177 SER A C 1
ATOM 1430 O O . SER A 1 177 ? 1.518 -5.129 -1.298 1 96.56 177 SER A O 1
ATOM 1432 N N . ASP A 1 178 ? 3.324 -5.664 -2.588 1 97.69 178 ASP A N 1
ATOM 1433 C CA . ASP A 1 178 ? 4.082 -6.273 -1.498 1 97.69 178 ASP A CA 1
ATOM 1434 C C . ASP A 1 178 ? 5.105 -5.293 -0.927 1 97.69 178 ASP A C 1
ATOM 1436 O O . ASP A 1 178 ? 5.379 -5.305 0.274 1 97.69 178 ASP A O 1
ATOM 1440 N N . LEU A 1 179 ? 5.719 -4.551 -1.813 1 98.75 179 LEU A N 1
ATOM 1441 C CA . LEU A 1 179 ? 6.648 -3.469 -1.512 1 98.75 179 LEU A CA 1
ATOM 1442 C C . LEU A 1 179 ? 6.211 -2.172 -2.182 1 98.75 179 LEU A C 1
ATOM 1444 O O . LEU A 1 179 ? 5.68 -2.191 -3.295 1 98.75 179 LEU A O 1
ATOM 1448 N N . MET A 1 180 ? 6.383 -1.079 -1.463 1 98.81 180 MET A N 1
ATOM 1449 C CA . MET A 1 180 ? 5.965 0.204 -2.021 1 98.81 180 MET A CA 1
ATOM 1450 C C . MET A 1 180 ? 6.945 1.308 -1.641 1 98.81 180 MET A C 1
ATOM 1452 O O . MET A 1 180 ? 7.309 1.445 -0.471 1 98.81 180 MET A O 1
ATOM 1456 N N . PHE A 1 181 ? 7.379 2.08 -2.602 1 98.88 181 PHE A N 1
ATOM 1457 C CA . PHE A 1 181 ? 8.359 3.141 -2.402 1 98.88 181 PHE A CA 1
ATOM 1458 C C . PHE A 1 181 ? 7.844 4.469 -2.938 1 98.88 181 PHE A C 1
ATOM 1460 O O . PHE A 1 181 ? 7.25 4.52 -4.02 1 98.88 181 PHE A O 1
ATOM 1467 N N . ASP A 1 182 ? 8.008 5.504 -2.203 1 98.62 182 ASP A N 1
ATOM 1468 C CA . ASP A 1 182 ? 7.598 6.867 -2.531 1 98.62 182 ASP A CA 1
ATOM 1469 C C . ASP A 1 182 ? 8.781 7.684 -3.053 1 98.62 182 ASP A C 1
ATOM 1471 O O . ASP A 1 182 ? 9.734 7.945 -2.316 1 98.62 182 ASP A O 1
ATOM 1475 N N . VAL A 1 183 ? 8.656 8.141 -4.242 1 98.69 183 VAL A N 1
ATOM 1476 C CA . VAL A 1 183 ? 9.789 8.867 -4.809 1 98.69 183 VAL A CA 1
ATOM 1477 C C . VAL A 1 183 ? 9.445 10.344 -4.953 1 98.69 183 VAL A C 1
ATOM 1479 O O . VAL A 1 183 ? 10.086 11.07 -5.715 1 98.69 183 VAL A O 1
ATOM 1482 N N . ARG A 1 184 ? 8.492 10.906 -4.195 1 96.62 184 ARG A N 1
ATOM 1483 C CA . ARG A 1 184 ? 8.047 12.297 -4.281 1 96.62 184 ARG A CA 1
ATOM 1484 C C . ARG A 1 184 ? 9.078 13.242 -3.67 1 96.62 184 ARG A C 1
ATOM 1486 O O . ARG A 1 184 ? 8.938 14.461 -3.762 1 96.62 184 ARG A O 1
ATOM 1493 N N . PHE A 1 185 ? 10.117 12.672 -3.152 1 97.44 185 PHE A N 1
ATOM 1494 C CA . PHE A 1 185 ? 11.172 13.508 -2.598 1 97.44 185 PHE A CA 1
ATOM 1495 C C . PHE A 1 185 ? 12.062 14.062 -3.703 1 97.44 185 PHE A C 1
ATOM 1497 O O . PHE A 1 185 ? 12.844 14.992 -3.475 1 97.44 185 PHE A O 1
ATOM 1504 N N . ILE A 1 186 ? 12.008 13.5 -4.895 1 97.62 186 ILE A N 1
ATOM 1505 C CA . ILE A 1 186 ? 12.773 13.969 -6.047 1 97.62 186 ILE A CA 1
ATOM 1506 C C . ILE A 1 186 ? 12.094 15.188 -6.664 1 97.62 186 ILE A C 1
ATOM 1508 O O . ILE A 1 186 ? 10.867 15.211 -6.797 1 97.62 186 ILE A O 1
ATOM 1512 N N . PRO A 1 187 ? 12.898 16.188 -7.145 1 95.62 187 PRO A N 1
ATOM 1513 C CA . PRO A 1 187 ? 12.289 17.375 -7.762 1 95.62 187 PRO A CA 1
ATOM 1514 C C . PRO A 1 187 ? 11.312 17.016 -8.883 1 95.62 187 PRO A C 1
ATOM 1516 O O . PRO A 1 187 ? 11.609 16.156 -9.711 1 95.62 187 PRO A O 1
ATOM 1519 N N . ASN A 1 188 ? 10.227 17.75 -8.922 1 94.38 188 ASN A N 1
ATOM 1520 C CA . ASN A 1 188 ? 9.109 17.422 -9.805 1 94.38 188 ASN A CA 1
ATOM 1521 C C . ASN A 1 188 ? 9.32 17.984 -11.211 1 94.38 188 ASN A C 1
ATOM 1523 O O . ASN A 1 188 ? 9.359 19.203 -11.391 1 94.38 188 ASN A O 1
ATOM 1527 N N . PRO A 1 189 ? 9.406 17.078 -12.156 1 95.44 189 PRO A N 1
ATOM 1528 C CA . PRO A 1 189 ? 9.562 17.547 -13.531 1 95.44 189 PRO A CA 1
ATOM 1529 C C . PRO A 1 189 ? 8.367 18.375 -14.008 1 95.44 189 PRO A C 1
ATOM 1531 O O . PRO A 1 189 ? 8.477 19.125 -14.969 1 95.44 189 PRO A O 1
ATOM 1534 N N . TYR A 1 190 ? 7.27 18.234 -13.383 1 91.75 190 TYR A N 1
ATOM 1535 C CA . TYR A 1 190 ? 6.031 18.891 -13.781 1 91.75 190 TYR A CA 1
ATOM 1536 C C . TYR A 1 190 ? 6.195 20.406 -13.789 1 91.75 190 TYR A C 1
ATOM 1538 O O . TYR A 1 190 ? 5.547 21.109 -14.578 1 91.75 190 TYR A O 1
ATOM 1546 N N . TYR A 1 191 ? 7.031 20.922 -12.977 1 91.56 191 TYR A N 1
ATOM 1547 C CA . TYR A 1 191 ? 7.18 22.359 -12.812 1 91.56 191 TYR A CA 1
ATOM 1548 C C . TYR A 1 191 ? 8.148 22.938 -13.844 1 91.5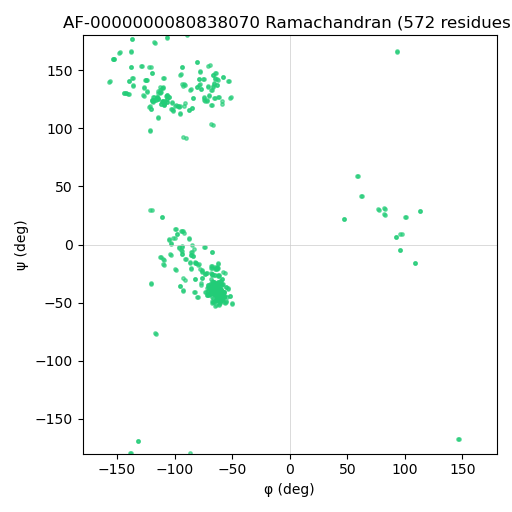6 191 TYR A C 1
ATOM 1550 O O . TYR A 1 191 ? 8.359 24.141 -13.906 1 91.56 191 TYR A O 1
ATOM 1558 N N . ILE A 1 192 ? 8.75 22.062 -14.578 1 94.44 192 ILE A N 1
ATOM 1559 C CA . ILE A 1 192 ? 9.586 22.453 -15.711 1 94.44 192 ILE A CA 1
ATOM 1560 C C . ILE A 1 192 ? 8.766 22.406 -17 1 94.44 192 ILE A C 1
ATOM 1562 O O . ILE A 1 192 ? 8.398 21.328 -17.469 1 94.44 192 ILE A O 1
ATOM 1566 N N . GLU A 1 193 ? 8.492 23.453 -17.609 1 94.5 193 GLU A N 1
ATOM 1567 C CA . GLU A 1 193 ? 7.586 23.609 -18.75 1 94.5 193 GLU A CA 1
ATOM 1568 C C . GLU A 1 193 ? 7.922 22.625 -19.859 1 94.5 193 GLU A C 1
ATOM 1570 O O . GLU A 1 193 ? 7.031 21.969 -20.406 1 94.5 193 GLU A O 1
ATOM 1575 N N . LYS A 1 194 ? 9.188 22.484 -20.156 1 95.38 194 LYS A N 1
ATOM 1576 C CA . LYS A 1 194 ? 9.625 21.625 -21.25 1 95.38 194 LYS A CA 1
ATOM 1577 C C . LYS A 1 194 ? 9.352 20.156 -20.953 1 95.38 194 LYS A C 1
ATOM 1579 O O . LYS A 1 194 ? 9.32 19.328 -21.875 1 95.38 194 LYS A O 1
ATOM 1584 N N . LEU A 1 195 ? 9.133 19.828 -19.672 1 96.69 195 LEU A N 1
ATOM 1585 C CA . LEU A 1 195 ? 9.031 18.422 -19.281 1 96.69 195 LEU A CA 1
ATOM 1586 C C . LEU A 1 195 ? 7.602 18.062 -18.891 1 96.69 195 LEU A C 1
ATOM 1588 O O . LEU A 1 195 ? 7.25 16.875 -18.828 1 96.69 195 LEU A O 1
ATOM 1592 N N . LYS A 1 196 ? 6.82 19.047 -18.719 1 94.62 196 LYS A N 1
ATOM 1593 C CA . LYS A 1 196 ? 5.488 18.938 -18.125 1 94.62 196 LYS A CA 1
ATOM 1594 C C . LYS A 1 196 ? 4.625 17.953 -18.906 1 94.62 196 LYS A C 1
ATOM 1596 O O . LYS A 1 196 ? 3.918 17.125 -18.328 1 94.62 196 LYS A O 1
ATOM 1601 N N . GLU A 1 197 ? 4.707 17.984 -20.188 1 94.12 197 GLU A N 1
ATOM 1602 C CA . GLU A 1 197 ? 3.82 17.188 -21.031 1 94.12 197 GLU A CA 1
ATOM 1603 C C . GLU A 1 197 ? 4.48 15.867 -21.438 1 94.12 197 GLU A C 1
ATOM 1605 O O . GLU A 1 197 ? 3.857 15.039 -22.094 1 94.12 197 GLU A O 1
ATOM 1610 N N . LEU A 1 198 ? 5.664 15.672 -21.047 1 97.31 198 LEU A N 1
ATOM 1611 C CA . LEU A 1 198 ? 6.375 14.438 -21.359 1 97.31 198 LEU A CA 1
ATOM 1612 C C . LEU A 1 198 ? 6.117 13.383 -20.281 1 97.31 198 LEU A C 1
ATOM 1614 O O . LEU A 1 198 ? 5.281 13.586 -19.391 1 97.31 198 LEU A O 1
ATOM 1618 N N . ASN A 1 199 ? 6.699 12.219 -20.438 1 97.62 199 ASN A N 1
ATOM 1619 C CA . ASN A 1 199 ? 6.547 11.148 -19.453 1 97.62 199 ASN A CA 1
ATOM 1620 C C . ASN A 1 199 ? 7.871 10.43 -19.203 1 97.62 199 ASN A C 1
ATOM 1622 O O . ASN A 1 199 ? 8.898 10.789 -19.781 1 97.62 199 ASN A O 1
ATOM 1626 N N . GLY A 1 200 ? 7.855 9.422 -18.328 1 97.44 200 GLY A N 1
ATOM 1627 C CA . GLY A 1 200 ? 9.062 8.734 -17.906 1 97.44 200 GLY A CA 1
ATOM 1628 C C . GLY A 1 200 ? 9.711 7.922 -19 1 97.44 200 GLY A C 1
ATOM 1629 O O . GLY A 1 200 ? 10.797 7.367 -18.812 1 97.44 200 GLY A O 1
ATOM 1630 N N . PHE A 1 201 ? 9.086 7.812 -20.156 1 97.19 201 PHE A N 1
ATOM 1631 C CA . PHE A 1 201 ? 9.672 7.121 -21.297 1 97.19 201 PHE A CA 1
ATOM 1632 C C . PHE A 1 201 ? 10.562 8.062 -22.094 1 97.19 201 PHE A C 1
ATOM 1634 O O . PHE A 1 201 ? 11.398 7.613 -22.891 1 97.19 201 PHE A O 1
ATOM 1641 N N . ASP A 1 202 ? 10.352 9.383 -21.938 1 97.75 202 ASP A N 1
ATOM 1642 C CA . ASP A 1 202 ? 11.109 10.383 -22.688 1 97.75 202 ASP A CA 1
ATOM 1643 C C . ASP A 1 202 ? 12.5 10.578 -22.078 1 97.75 202 ASP A C 1
ATOM 1645 O O . ASP A 1 202 ? 12.641 10.719 -20.859 1 97.75 202 ASP A O 1
ATOM 1649 N N . GLU A 1 203 ? 13.398 10.656 -22.938 1 97.75 203 GLU A N 1
ATOM 1650 C CA . GLU A 1 203 ? 14.789 10.758 -22.5 1 97.75 203 GLU A CA 1
ATOM 1651 C C . GLU A 1 203 ? 15.023 12.008 -21.656 1 97.75 203 GLU A C 1
ATOM 1653 O O . GLU A 1 203 ? 15.805 11.984 -20.703 1 97.75 203 GLU A O 1
ATOM 1658 N N . GLU A 1 204 ? 14.406 13.094 -22 1 97.75 204 GLU A N 1
ATOM 1659 C CA . GLU A 1 204 ? 14.578 14.344 -21.266 1 97.75 204 GLU A CA 1
ATOM 1660 C C . GLU A 1 204 ? 14.117 14.211 -19.812 1 97.75 204 GLU A C 1
ATOM 1662 O O . GLU A 1 204 ? 14.758 14.719 -18.906 1 97.75 204 GLU A O 1
ATOM 1667 N N . VAL A 1 205 ? 13.031 13.5 -19.656 1 98.19 205 VAL A N 1
ATOM 1668 C CA . VAL A 1 205 ? 12.492 13.289 -18.312 1 98.19 205 VAL A CA 1
ATOM 1669 C C . VAL A 1 205 ? 13.391 12.336 -17.531 1 98.19 205 VAL A C 1
ATOM 1671 O O . VAL A 1 205 ? 13.727 12.602 -16.375 1 98.19 205 VAL A O 1
ATOM 1674 N N . LYS A 1 206 ? 13.805 11.289 -18.188 1 98.06 206 LYS A N 1
ATOM 1675 C CA . LYS A 1 206 ? 14.688 10.312 -17.562 1 98.06 206 LYS A CA 1
ATOM 1676 C C . LYS A 1 206 ? 15.969 10.977 -17.062 1 98.06 206 LYS A C 1
ATOM 1678 O O . LYS A 1 206 ? 16.375 10.766 -15.906 1 98.06 206 LYS A O 1
ATOM 1683 N N . GLU A 1 207 ? 16.531 11.703 -17.922 1 97.69 207 GLU A N 1
ATOM 1684 C CA . GLU A 1 207 ? 17.781 12.383 -17.594 1 97.69 207 GLU A CA 1
ATOM 1685 C C . GLU A 1 207 ? 17.609 13.336 -16.422 1 97.69 207 GLU A C 1
ATOM 1687 O O . GLU A 1 207 ? 18.422 13.375 -15.5 1 97.69 207 GLU A O 1
ATOM 1692 N N . TYR A 1 208 ? 16.562 14.102 -16.484 1 97.81 208 TYR A N 1
ATOM 1693 C CA . TYR A 1 208 ? 16.297 15.047 -15.414 1 97.81 208 TYR A CA 1
ATOM 1694 C C . TYR A 1 208 ? 16.141 14.328 -14.078 1 97.81 208 TYR A C 1
ATOM 1696 O O . TYR A 1 208 ? 16.75 14.711 -13.086 1 97.81 208 TYR A O 1
ATOM 1704 N N . VAL A 1 209 ? 15.336 13.258 -14.047 1 98.12 209 VAL A N 1
ATOM 1705 C CA . VAL A 1 209 ? 15.023 12.523 -12.82 1 98.12 209 VAL A CA 1
ATOM 1706 C C . VAL A 1 209 ? 16.281 11.836 -12.289 1 98.12 209 VAL A C 1
ATOM 1708 O O . VAL A 1 209 ? 16.594 11.938 -11.102 1 98.12 209 VAL A O 1
ATOM 1711 N N . LEU A 1 210 ? 17.031 11.188 -13.148 1 97.88 210 LEU A N 1
ATOM 1712 C CA . LEU A 1 210 ? 18.141 10.352 -12.734 1 97.88 210 LEU A CA 1
ATOM 1713 C C . LEU A 1 210 ? 19.391 11.195 -12.469 1 97.88 210 LEU A C 1
ATOM 1715 O O . LEU A 1 210 ? 20.328 10.734 -11.82 1 97.88 210 LEU A O 1
ATOM 1719 N N . SER A 1 211 ? 19.391 12.398 -12.93 1 96.88 211 SER A N 1
ATOM 1720 C CA . SER A 1 211 ? 20.547 13.266 -12.742 1 96.88 211 SER A CA 1
ATOM 1721 C C . SER A 1 211 ? 20.547 13.906 -11.359 1 96.88 211 SER A C 1
ATOM 1723 O O . SER A 1 211 ? 21.562 14.453 -10.922 1 96.88 211 SER A O 1
ATOM 1725 N N . GLN A 1 212 ? 19.406 13.852 -10.695 1 96.5 212 GLN A N 1
ATOM 1726 C CA . GLN A 1 212 ? 19.344 14.414 -9.344 1 96.5 212 GLN A CA 1
ATOM 1727 C C . GLN A 1 212 ? 20.234 13.625 -8.383 1 96.5 212 GLN A C 1
ATOM 1729 O O . GLN A 1 212 ? 20.281 12.391 -8.438 1 96.5 212 GLN A O 1
ATOM 1734 N N . LYS A 1 213 ? 20.953 14.281 -7.492 1 95.81 213 LYS A N 1
ATOM 1735 C CA . LYS A 1 213 ? 21.828 13.617 -6.527 1 95.81 213 LYS A CA 1
ATOM 1736 C C . LYS A 1 213 ? 21.047 12.648 -5.648 1 95.81 213 LYS A C 1
ATOM 1738 O O . LYS A 1 213 ? 21.516 11.539 -5.363 1 95.81 213 LYS A O 1
ATOM 1743 N N . GLU A 1 214 ? 19.875 13.078 -5.238 1 96.56 214 GLU A N 1
ATOM 1744 C CA . GLU A 1 214 ? 19.016 12.258 -4.383 1 96.56 214 GLU A CA 1
ATOM 1745 C C . GLU A 1 214 ? 18.625 10.961 -5.078 1 96.56 214 GLU A C 1
ATOM 1747 O O . GLU A 1 214 ? 18.484 9.922 -4.434 1 96.56 214 GLU A O 1
ATOM 1752 N N . SER A 1 215 ? 18.453 11.023 -6.426 1 97.75 215 SER A N 1
ATOM 1753 C CA . SER A 1 215 ? 18.047 9.852 -7.191 1 97.75 215 SER A CA 1
ATOM 1754 C C . SER A 1 215 ? 19.109 8.758 -7.133 1 97.75 215 SER A C 1
ATOM 1756 O O . SER A 1 215 ? 18.797 7.586 -6.902 1 97.75 215 SER A O 1
ATOM 1758 N N . GLY A 1 216 ? 20.297 9.133 -7.379 1 97.94 216 GLY A N 1
ATOM 1759 C CA . GLY A 1 216 ? 21.391 8.172 -7.344 1 97.94 216 GLY A CA 1
ATOM 1760 C C . GLY A 1 216 ? 21.562 7.523 -5.984 1 97.94 216 GLY A C 1
ATOM 1761 O O . GLY A 1 216 ? 21.75 6.309 -5.887 1 97.94 216 GLY A O 1
ATOM 1762 N N . LYS A 1 217 ? 21.531 8.32 -4.93 1 97.94 217 LYS A N 1
ATOM 1763 C CA . LYS A 1 217 ? 21.688 7.812 -3.568 1 97.94 217 LYS A CA 1
ATOM 1764 C C . LYS A 1 217 ? 20.547 6.871 -3.203 1 97.94 217 LYS A C 1
ATOM 1766 O O . LYS A 1 217 ? 20.766 5.812 -2.607 1 97.94 217 LYS A O 1
ATOM 1771 N N . PHE A 1 218 ? 19.359 7.27 -3.592 1 98.5 218 PHE A N 1
ATOM 1772 C CA . PHE A 1 218 ? 18.188 6.422 -3.354 1 98.5 218 PHE A CA 1
ATOM 1773 C C . PHE A 1 218 ? 18.344 5.078 -4.055 1 98.5 218 PHE A C 1
ATOM 1775 O O . PHE A 1 218 ? 18.172 4.023 -3.438 1 98.5 218 PHE A O 1
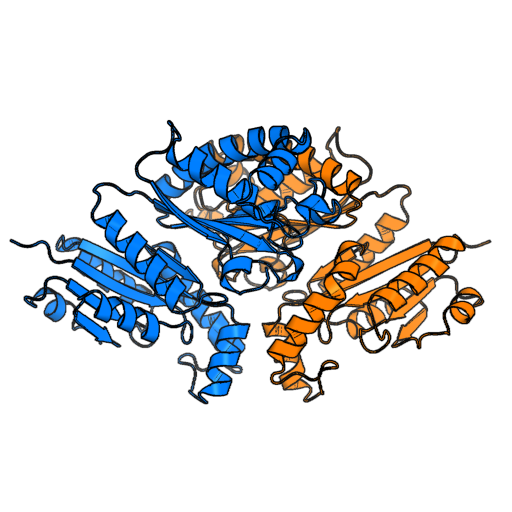ATOM 1782 N N . TYR A 1 219 ? 18.703 5.156 -5.285 1 98.56 219 TYR A N 1
ATOM 1783 C CA . TYR A 1 219 ? 18.766 3.947 -6.102 1 98.56 219 TYR A CA 1
ATOM 1784 C C . TYR A 1 219 ? 19.875 3.018 -5.617 1 98.56 219 TYR A C 1
ATOM 1786 O O . TYR A 1 219 ? 19.734 1.794 -5.668 1 98.56 219 TYR A O 1
ATOM 1794 N N . SER A 1 220 ? 20.953 3.602 -5.102 1 98 220 SER A N 1
ATOM 1795 C CA . SER A 1 220 ? 22.062 2.812 -4.59 1 98 220 SER A CA 1
ATOM 1796 C C . SER A 1 220 ? 21.672 2.049 -3.33 1 98 220 SER A C 1
ATOM 1798 O O . SER A 1 220 ? 22.344 1.095 -2.938 1 98 220 SER A O 1
ATOM 1800 N N . LYS A 1 221 ? 20.656 2.459 -2.684 1 98.12 221 LYS A N 1
ATOM 1801 C CA . LYS A 1 221 ? 20.141 1.757 -1.507 1 98.12 221 LYS A CA 1
ATOM 1802 C C . LYS A 1 221 ? 19 0.81 -1.877 1 98.12 221 LYS A C 1
ATOM 1804 O O . LYS A 1 221 ? 18.891 -0.283 -1.317 1 98.12 221 LYS A O 1
ATOM 1809 N N . LEU A 1 222 ? 18.188 1.219 -2.848 1 98.38 222 LEU A N 1
ATOM 1810 C CA . LEU A 1 222 ? 17.016 0.455 -3.246 1 98.38 222 LEU A CA 1
ATOM 1811 C C . LEU A 1 222 ? 17.422 -0.857 -3.912 1 98.38 222 LEU A C 1
ATOM 1813 O O . LEU A 1 222 ? 16.922 -1.923 -3.541 1 98.38 222 LEU A O 1
ATOM 1817 N N . LEU A 1 223 ? 18.297 -0.805 -4.871 1 97.94 223 LEU A N 1
ATOM 1818 C CA . LEU A 1 223 ? 18.641 -1.971 -5.68 1 97.94 223 LEU A CA 1
ATOM 1819 C C . LEU A 1 223 ? 19.25 -3.072 -4.82 1 97.94 223 LEU A C 1
ATOM 1821 O O . LEU A 1 223 ? 18.797 -4.219 -4.863 1 97.94 223 LEU A O 1
ATOM 1825 N N . PRO A 1 224 ? 20.219 -2.76 -3.945 1 97.62 224 PRO A N 1
ATOM 1826 C CA . PRO A 1 224 ? 20.766 -3.814 -3.084 1 97.62 224 PRO A CA 1
ATOM 1827 C C . PRO A 1 224 ? 19.719 -4.395 -2.133 1 97.62 224 PRO A C 1
ATOM 1829 O O . PRO A 1 224 ? 19.766 -5.578 -1.798 1 97.62 224 PRO A O 1
ATOM 1832 N N . LEU A 1 225 ? 18.828 -3.568 -1.678 1 98.44 225 LEU A N 1
ATOM 1833 C CA . LEU A 1 225 ? 17.75 -4.062 -0.819 1 98.44 225 LEU A CA 1
ATOM 1834 C C . LEU A 1 225 ? 16.906 -5.105 -1.545 1 98.44 225 LEU A C 1
ATOM 1836 O O . LEU A 1 225 ? 16.656 -6.184 -1.003 1 98.44 225 LEU A O 1
ATOM 1840 N N . LEU A 1 226 ? 16.531 -4.773 -2.787 1 98.5 226 LEU A N 1
ATOM 1841 C CA . LEU A 1 226 ? 15.703 -5.684 -3.57 1 98.5 226 LEU A CA 1
ATOM 1842 C C . LEU A 1 226 ? 16.484 -6.941 -3.943 1 98.5 226 LEU A C 1
ATOM 1844 O O . LEU A 1 226 ? 15.93 -8.047 -3.93 1 98.5 226 LEU A O 1
ATOM 1848 N N . GLU A 1 227 ? 17.766 -6.793 -4.254 1 97.88 227 GLU A N 1
ATOM 1849 C CA . GLU A 1 227 ? 18.609 -7.93 -4.598 1 97.88 227 GLU A CA 1
ATOM 1850 C C . GLU A 1 227 ? 18.781 -8.867 -3.408 1 97.88 227 GLU A C 1
ATOM 1852 O O . GLU A 1 227 ? 19 -10.07 -3.586 1 97.88 227 GLU A O 1
ATOM 1857 N N . PHE A 1 228 ? 18.672 -8.359 -2.254 1 98.06 228 PHE A N 1
ATOM 1858 C CA . PHE A 1 228 ? 18.703 -9.18 -1.051 1 98.06 228 PHE A CA 1
ATOM 1859 C C . PHE A 1 228 ? 17.344 -9.836 -0.809 1 98.06 228 PHE A C 1
ATOM 1861 O O . PHE A 1 228 ? 17.266 -11.031 -0.525 1 98.06 228 PHE A O 1
ATOM 1868 N N . LEU A 1 229 ? 16.234 -9.078 -0.934 1 98.38 229 LEU A N 1
ATOM 1869 C CA . LEU A 1 229 ? 14.898 -9.508 -0.533 1 98.38 229 LEU A CA 1
ATOM 1870 C C . LEU A 1 229 ? 14.375 -10.586 -1.478 1 98.38 229 LEU A C 1
ATOM 1872 O O . LEU A 1 229 ? 13.766 -11.562 -1.034 1 98.38 229 LEU A O 1
ATOM 1876 N N . ILE A 1 230 ? 14.562 -10.43 -2.785 1 97.94 230 ILE A N 1
ATOM 1877 C CA . ILE A 1 230 ? 13.938 -11.273 -3.795 1 97.94 230 ILE A CA 1
ATOM 1878 C C . ILE A 1 230 ? 14.359 -12.727 -3.58 1 97.94 230 ILE A C 1
ATOM 1880 O O . ILE A 1 230 ? 13.508 -13.617 -3.479 1 97.94 230 ILE A O 1
ATOM 1884 N N . PRO A 1 231 ? 15.695 -13 -3.381 1 97.44 231 PRO A N 1
ATOM 1885 C CA . PRO A 1 231 ? 16.078 -14.391 -3.104 1 97.44 231 PRO A CA 1
ATOM 1886 C C . PRO A 1 231 ? 15.461 -14.922 -1.812 1 97.44 231 PRO A C 1
ATOM 1888 O O . PRO A 1 231 ? 15.164 -16.109 -1.712 1 97.44 231 PRO A O 1
ATOM 1891 N N . GLN A 1 232 ? 15.273 -14.062 -0.785 1 97.5 232 GLN A N 1
ATOM 1892 C CA . GLN A 1 232 ? 14.664 -14.492 0.469 1 97.5 232 GLN A CA 1
ATOM 1893 C C . GLN A 1 232 ? 13.211 -14.898 0.26 1 97.5 232 GLN A C 1
ATOM 1895 O O . GLN A 1 232 ? 12.758 -15.898 0.826 1 97.5 232 GLN A O 1
ATOM 1900 N N . TYR A 1 233 ? 12.461 -14.148 -0.576 1 96.62 233 TYR A N 1
ATOM 1901 C CA . TYR A 1 233 ? 11.078 -14.484 -0.888 1 96.62 233 TYR A CA 1
ATOM 1902 C C . TYR A 1 233 ? 11 -15.828 -1.615 1 96.62 233 TYR A C 1
ATOM 1904 O O . TYR A 1 233 ? 10.141 -16.656 -1.306 1 96.62 233 TYR A O 1
ATOM 1912 N N . ILE A 1 234 ? 11.898 -16.016 -2.58 1 94.94 234 ILE A N 1
ATOM 1913 C CA . ILE A 1 234 ? 11.945 -17.25 -3.342 1 94.94 234 ILE A CA 1
ATOM 1914 C C . ILE A 1 234 ? 12.188 -18.422 -2.398 1 94.94 234 ILE A C 1
ATOM 1916 O O . ILE A 1 234 ? 11.508 -19.453 -2.482 1 94.94 234 ILE A O 1
ATOM 1920 N N . LYS A 1 235 ? 13.156 -18.25 -1.493 1 94.38 235 LYS A N 1
ATOM 1921 C CA . LYS A 1 235 ? 13.492 -19.281 -0.527 1 94.38 235 LYS A CA 1
ATOM 1922 C C . LYS A 1 235 ? 12.289 -19.672 0.321 1 94.38 235 LYS A C 1
ATOM 1924 O O . LYS A 1 235 ? 12.117 -20.828 0.687 1 94.38 235 LYS A O 1
ATOM 1929 N N . GLU A 1 236 ? 11.406 -18.719 0.624 1 92.44 236 GLU A N 1
ATOM 1930 C CA . GLU A 1 236 ? 10.227 -18.953 1.456 1 92.44 236 GLU A CA 1
ATOM 1931 C C . GLU A 1 236 ? 9.062 -19.484 0.63 1 92.44 236 GLU A C 1
ATOM 1933 O O . GLU A 1 236 ? 7.973 -19.719 1.158 1 92.44 236 GLU A O 1
ATOM 1938 N N . GLY A 1 237 ? 9.258 -19.656 -0.681 1 90.94 237 GLY A N 1
ATOM 1939 C CA . GLY A 1 237 ? 8.266 -20.312 -1.516 1 90.94 237 GLY A CA 1
ATOM 1940 C C . GLY A 1 237 ? 7.336 -19.344 -2.221 1 90.94 237 GLY A C 1
ATOM 1941 O O . GLY A 1 237 ? 6.352 -19.75 -2.836 1 90.94 237 GLY A O 1
ATOM 1942 N N . LYS A 1 238 ? 7.66 -18.094 -2.125 1 92.12 238 LYS A N 1
ATOM 1943 C CA . LYS A 1 238 ? 6.848 -17.094 -2.812 1 92.12 238 LYS A CA 1
ATOM 1944 C C . LYS A 1 238 ? 7.035 -17.172 -4.324 1 92.12 238 LYS A C 1
ATOM 1946 O O . LYS A 1 238 ? 8.164 -17.312 -4.809 1 92.12 238 LYS A O 1
ATOM 1951 N N . LYS A 1 239 ? 5.906 -17.094 -5.082 1 93 239 LYS A N 1
ATOM 1952 C CA . LYS A 1 239 ? 5.977 -17.25 -6.531 1 93 239 LYS A CA 1
ATOM 1953 C C . LYS A 1 239 ? 5.641 -15.945 -7.242 1 93 239 LYS A C 1
ATOM 1955 O O . LYS A 1 239 ? 5.82 -15.828 -8.453 1 93 239 LYS A O 1
ATOM 1960 N N . HIS A 1 240 ? 5.145 -15.016 -6.477 1 94.31 240 HIS A N 1
ATOM 1961 C CA . HIS A 1 240 ? 4.793 -13.719 -7.047 1 94.31 240 HIS A CA 1
ATOM 1962 C C . HIS A 1 240 ? 5.176 -12.578 -6.105 1 94.31 240 HIS A C 1
ATOM 1964 O O . HIS A 1 240 ? 5.047 -12.703 -4.887 1 94.31 240 HIS A O 1
ATOM 1970 N N . LEU A 1 241 ? 5.656 -11.516 -6.676 1 96.81 241 LEU A N 1
ATOM 1971 C CA . LEU A 1 241 ? 6.039 -10.328 -5.926 1 96.81 241 LEU A CA 1
ATOM 1972 C C . LEU A 1 241 ? 5.633 -9.062 -6.676 1 96.81 241 LEU A C 1
ATOM 1974 O O . LEU A 1 241 ? 5.895 -8.93 -7.871 1 96.81 241 LEU A O 1
ATOM 1978 N N . THR A 1 242 ? 4.949 -8.148 -6.016 1 97.44 242 THR A N 1
ATOM 1979 C CA . THR A 1 242 ? 4.598 -6.871 -6.629 1 97.44 242 THR A CA 1
ATOM 1980 C C . THR A 1 242 ? 5.355 -5.727 -5.961 1 97.44 242 THR A C 1
ATOM 1982 O O . THR A 1 242 ? 5.258 -5.531 -4.75 1 97.44 242 THR A O 1
ATOM 1985 N N . ILE A 1 243 ? 6.117 -5.027 -6.742 1 98.69 243 ILE A N 1
ATOM 1986 C CA . ILE A 1 243 ? 6.855 -3.848 -6.305 1 98.69 243 ILE A CA 1
ATOM 1987 C C . ILE A 1 243 ? 6.238 -2.594 -6.922 1 98.69 243 ILE A C 1
ATOM 1989 O O . ILE A 1 243 ? 6.207 -2.445 -8.141 1 98.69 243 ILE A O 1
ATOM 1993 N N . SER A 1 244 ? 5.789 -1.691 -6.055 1 98.75 244 SER A N 1
ATOM 1994 C CA . SER A 1 244 ? 5.152 -0.467 -6.535 1 98.75 244 SER A CA 1
ATOM 1995 C C . SER A 1 244 ? 6.008 0.757 -6.215 1 98.75 244 SER A C 1
ATOM 1997 O O . SER A 1 244 ? 6.508 0.896 -5.098 1 98.75 244 SER A O 1
ATOM 1999 N N . ILE A 1 245 ? 6.219 1.575 -7.207 1 98.88 245 ILE A N 1
ATOM 2000 C CA . ILE A 1 245 ? 6.902 2.852 -7.031 1 98.88 245 ILE A CA 1
ATOM 2001 C C . ILE A 1 245 ? 5.949 3.998 -7.371 1 98.88 245 ILE A C 1
ATOM 2003 O O . ILE A 1 245 ? 5.383 4.039 -8.469 1 98.88 245 ILE A O 1
ATOM 2007 N N . GLY A 1 246 ? 5.805 4.887 -6.398 1 98.5 246 GLY A N 1
ATOM 2008 C CA . GLY A 1 246 ? 4.797 5.918 -6.57 1 98.5 246 GLY A CA 1
ATOM 2009 C C . GLY A 1 246 ? 5.375 7.324 -6.559 1 98.5 246 GLY A C 1
ATOM 2010 O O . GLY A 1 246 ? 6.379 7.582 -5.891 1 98.5 246 GLY A O 1
ATOM 2011 N N . CYS A 1 247 ? 4.777 8.188 -7.289 1 98 247 CYS A N 1
ATOM 2012 C CA . CYS A 1 247 ? 4.938 9.633 -7.199 1 98 247 CYS A CA 1
ATOM 2013 C C . CYS A 1 247 ? 3.582 10.328 -7.18 1 98 247 CYS A C 1
ATOM 2015 O O . CYS A 1 247 ? 2.557 9.695 -6.926 1 98 247 CYS A O 1
ATOM 2017 N N . SER A 1 248 ? 3.537 11.625 -7.324 1 95.06 248 SER A N 1
ATOM 2018 C CA . SER A 1 248 ? 2.271 12.336 -7.172 1 95.06 248 SER A CA 1
ATOM 2019 C C . SER A 1 248 ? 1.296 11.961 -8.289 1 95.06 248 SER A C 1
ATOM 2021 O O . SER A 1 248 ? 0.172 11.531 -8.016 1 95.06 248 SER A O 1
ATOM 2023 N N . GLY A 1 249 ? 1.754 12.008 -9.578 1 95.06 249 GLY A N 1
ATOM 2024 C CA . GLY A 1 249 ? 0.857 11.836 -10.711 1 95.06 249 GLY A CA 1
ATOM 2025 C C . GLY A 1 249 ? 1.064 10.523 -11.438 1 95.06 249 GLY A C 1
ATOM 2026 O O . GLY A 1 249 ? 0.232 10.117 -12.258 1 95.06 249 GLY A O 1
ATOM 2027 N N . GLY A 1 250 ? 2.191 9.883 -11.234 1 96.69 250 GLY A N 1
ATOM 2028 C CA . GLY A 1 250 ? 2.459 8.609 -11.875 1 96.69 250 GLY A CA 1
ATOM 2029 C C . GLY A 1 250 ? 2.865 8.742 -13.328 1 96.69 250 GLY A C 1
ATOM 2030 O O . GLY A 1 250 ? 2.652 7.828 -14.125 1 96.69 250 GLY A O 1
ATOM 2031 N N . GLN A 1 251 ? 3.482 9.828 -13.609 1 97.44 251 GLN A N 1
ATOM 2032 C CA . GLN A 1 251 ? 3.756 10.086 -15.016 1 97.44 251 GLN A CA 1
ATOM 2033 C C . GLN A 1 251 ? 5.254 10.219 -15.273 1 97.44 251 GLN A C 1
ATOM 2035 O O . GLN A 1 251 ? 5.746 9.82 -16.328 1 97.44 251 GLN A O 1
ATOM 2040 N N . HIS A 1 252 ? 6.023 10.734 -14.359 1 98.44 252 HIS A N 1
ATOM 2041 C CA . HIS A 1 252 ? 7.418 11.078 -14.609 1 98.44 252 HIS A CA 1
ATOM 2042 C C . HIS A 1 252 ? 8.359 10.25 -13.742 1 98.44 252 HIS A C 1
ATOM 2044 O O . HIS A 1 252 ? 8.906 9.25 -14.203 1 98.44 252 HIS A O 1
ATOM 2050 N N . ARG A 1 253 ? 8.422 10.617 -12.492 1 98.5 253 ARG A N 1
ATOM 2051 C CA . ARG A 1 253 ? 9.445 10.102 -11.586 1 98.5 253 ARG A CA 1
ATOM 2052 C C . ARG A 1 253 ? 9.281 8.602 -11.375 1 98.5 253 ARG A C 1
ATOM 2054 O O . ARG A 1 253 ? 10.234 7.836 -11.562 1 98.5 253 ARG A O 1
ATOM 2061 N N . SER A 1 254 ? 8.023 8.18 -10.977 1 98.75 254 SER A N 1
ATOM 2062 C CA . SER A 1 254 ? 7.781 6.762 -10.711 1 98.75 254 SER A CA 1
ATOM 2063 C C . SER A 1 254 ? 8.008 5.918 -11.969 1 98.75 254 SER A C 1
ATOM 2065 O O . SER A 1 254 ? 8.594 4.84 -11.898 1 98.75 254 SER A O 1
ATOM 2067 N N . VAL A 1 255 ? 7.586 6.434 -13.094 1 98.69 255 VAL A N 1
ATOM 2068 C CA . VAL A 1 255 ? 7.742 5.734 -14.367 1 98.69 255 VAL A CA 1
ATOM 2069 C C . VAL A 1 255 ? 9.227 5.551 -14.68 1 98.69 255 VAL A C 1
ATOM 2071 O O . VAL A 1 255 ? 9.648 4.457 -15.062 1 98.69 255 VAL A O 1
ATOM 2074 N N . THR A 1 256 ? 10.031 6.547 -14.477 1 98.75 256 THR A N 1
ATOM 2075 C CA . THR A 1 256 ? 11.469 6.508 -14.711 1 98.75 256 THR A CA 1
ATOM 2076 C C . THR A 1 256 ? 12.125 5.43 -13.852 1 98.75 256 THR A C 1
ATOM 2078 O O . THR A 1 256 ? 12.898 4.609 -14.359 1 98.75 256 THR A O 1
ATOM 2081 N N . PHE A 1 257 ? 11.805 5.379 -12.641 1 98.75 257 PHE A N 1
ATOM 2082 C CA . PHE A 1 257 ? 12.43 4.441 -11.719 1 98.75 257 PHE A CA 1
ATOM 2083 C C . PHE A 1 257 ? 11.984 3.014 -12 1 98.75 257 PHE A C 1
ATOM 2085 O O . PHE A 1 257 ? 12.781 2.078 -11.898 1 98.75 257 PHE A O 1
ATOM 2092 N N . VAL A 1 258 ? 10.734 2.85 -12.305 1 98.75 258 VAL A N 1
ATOM 2093 C CA . VAL A 1 258 ? 10.211 1.522 -12.617 1 98.75 258 VAL A CA 1
ATOM 2094 C C . VAL A 1 258 ? 10.945 0.95 -13.828 1 98.75 258 VAL A C 1
ATOM 2096 O O . VAL A 1 258 ? 11.359 -0.212 -13.82 1 98.75 258 VAL A O 1
ATOM 2099 N N . ASN A 1 259 ? 11.07 1.78 -14.852 1 98.44 259 ASN A N 1
ATOM 2100 C CA . ASN A 1 259 ? 11.766 1.336 -16.047 1 98.44 259 ASN A CA 1
ATOM 2101 C C . ASN A 1 259 ? 13.227 0.987 -15.758 1 98.44 259 ASN A C 1
ATOM 2103 O O . ASN A 1 259 ? 13.719 -0.055 -16.188 1 98.44 259 ASN A O 1
ATOM 2107 N N . LYS A 1 260 ? 13.883 1.789 -15.047 1 98.31 260 LYS A N 1
ATOM 2108 C CA . LYS A 1 260 ? 15.281 1.543 -14.688 1 98.31 260 LYS A CA 1
ATOM 2109 C C . LYS A 1 260 ? 15.414 0.28 -13.844 1 98.31 260 LYS A C 1
ATOM 2111 O O . LYS A 1 260 ? 16.281 -0.552 -14.094 1 98.31 260 LYS A O 1
ATOM 2116 N N . LEU A 1 261 ? 14.539 0.172 -12.859 1 98.56 261 LEU A N 1
ATOM 2117 C CA . LEU A 1 261 ? 14.586 -0.966 -11.945 1 98.56 261 LEU A CA 1
ATOM 2118 C C . LEU A 1 261 ? 14.367 -2.275 -12.703 1 98.56 261 LEU A C 1
ATOM 2120 O O . LEU A 1 261 ? 15.062 -3.26 -12.453 1 98.56 261 LEU A O 1
ATOM 2124 N N . ALA A 1 262 ? 13.352 -2.285 -13.555 1 98.19 262 ALA A N 1
ATOM 2125 C CA . ALA A 1 262 ? 13.07 -3.482 -14.336 1 98.19 262 ALA A CA 1
ATOM 2126 C C . ALA A 1 262 ? 14.289 -3.908 -15.148 1 98.19 262 ALA A C 1
ATOM 2128 O O . ALA A 1 262 ? 14.656 -5.086 -15.164 1 98.19 262 ALA A O 1
ATOM 2129 N N . GLU A 1 263 ? 14.906 -2.959 -15.758 1 97.56 263 GLU A N 1
ATOM 2130 C CA . GLU A 1 263 ? 16.094 -3.234 -16.562 1 97.56 263 GLU A CA 1
ATOM 2131 C C . GLU A 1 263 ? 17.234 -3.773 -15.703 1 97.56 263 GLU A C 1
ATOM 2133 O O . GLU A 1 263 ? 17.859 -4.77 -16.047 1 97.56 263 GLU A O 1
ATOM 2138 N N . ASP A 1 264 ? 17.484 -3.135 -14.641 1 97.81 264 ASP A N 1
ATOM 2139 C CA . ASP A 1 264 ? 18.594 -3.512 -13.781 1 97.81 264 ASP A CA 1
ATOM 2140 C C . ASP A 1 264 ? 18.359 -4.871 -13.133 1 97.81 264 ASP A C 1
ATOM 2142 O O . ASP A 1 264 ? 19.281 -5.66 -12.969 1 97.81 264 ASP A O 1
ATOM 2146 N N . LEU A 1 265 ? 17.125 -5.172 -12.742 1 97.25 265 LEU A N 1
ATOM 2147 C CA . LEU A 1 265 ? 16.828 -6.473 -12.156 1 97.25 265 LEU A CA 1
ATOM 2148 C C . LEU A 1 265 ? 16.953 -7.586 -13.188 1 97.25 265 LEU A C 1
ATOM 2150 O O . LEU A 1 265 ? 17.422 -8.68 -12.867 1 97.25 265 LEU A O 1
ATOM 2154 N N . LYS A 1 266 ? 16.516 -7.293 -14.375 1 94.56 266 LYS A N 1
ATOM 2155 C CA . LYS A 1 266 ? 16.656 -8.266 -15.453 1 94.56 266 LYS A CA 1
ATOM 2156 C C . LYS A 1 266 ? 18.125 -8.602 -15.711 1 94.56 266 LYS A C 1
ATOM 2158 O O . LYS A 1 266 ? 18.453 -9.734 -16.047 1 94.56 266 LYS A O 1
ATOM 2163 N N . ASN A 1 267 ? 18.953 -7.629 -15.477 1 94.44 267 ASN A N 1
ATOM 2164 C CA . ASN A 1 267 ? 20.375 -7.785 -15.773 1 94.44 267 ASN A CA 1
ATOM 2165 C C . ASN A 1 267 ? 21.188 -8.109 -14.516 1 94.44 267 ASN A C 1
ATOM 2167 O O . ASN A 1 267 ? 22.422 -8.102 -14.539 1 94.44 267 ASN A O 1
ATOM 2171 N N . SER A 1 268 ? 20.484 -8.289 -13.508 1 93.19 268 SER A N 1
ATOM 2172 C CA . SER A 1 268 ? 21.172 -8.547 -12.234 1 93.19 268 SER A CA 1
ATOM 2173 C C . SER A 1 268 ? 21.984 -9.836 -12.297 1 93.19 268 SER A C 1
ATOM 2175 O O . SER A 1 268 ? 21.516 -10.844 -12.828 1 93.19 268 SER A O 1
ATOM 2177 N N . LYS A 1 269 ? 23.141 -9.82 -11.688 1 90.44 269 LYS A N 1
ATOM 2178 C CA . LYS A 1 269 ? 24 -10.992 -11.664 1 90.44 269 LYS A CA 1
ATOM 2179 C C . LYS A 1 269 ? 23.641 -11.914 -10.5 1 90.44 269 LYS A C 1
ATOM 2181 O O . LYS A 1 269 ? 24.047 -13.078 -10.484 1 90.44 269 LYS A O 1
ATOM 2186 N N . VAL A 1 270 ? 22.906 -11.359 -9.617 1 90.88 270 VAL A N 1
ATOM 2187 C CA . VAL A 1 270 ? 22.641 -12.141 -8.406 1 90.88 270 VAL A CA 1
ATOM 2188 C C . VAL A 1 270 ? 21.266 -12.781 -8.516 1 90.88 270 VAL A C 1
ATOM 2190 O O . VAL A 1 270 ? 20.969 -13.758 -7.812 1 90.88 270 VAL A O 1
ATOM 2193 N N . LEU A 1 271 ? 20.438 -12.242 -9.344 1 91.38 271 LEU A N 1
ATOM 2194 C CA . LEU A 1 271 ? 19.094 -12.766 -9.516 1 91.38 271 LEU A CA 1
ATOM 2195 C C . LEU A 1 271 ? 18.984 -13.586 -10.797 1 91.38 271 LEU A C 1
ATOM 2197 O O . LEU A 1 271 ? 19.344 -13.109 -11.875 1 91.38 271 LEU A O 1
ATOM 2201 N N . LYS A 1 272 ? 18.562 -14.836 -10.516 1 87.88 272 LYS A N 1
ATOM 2202 C CA . LYS A 1 272 ? 18.375 -15.719 -11.672 1 87.88 272 LYS A CA 1
ATOM 2203 C C . LYS A 1 272 ? 16.938 -16.234 -11.727 1 87.88 272 LYS A C 1
ATOM 2205 O O . LYS A 1 272 ? 16.234 -16.25 -10.719 1 87.88 272 LYS A O 1
ATOM 2210 N N . HIS A 1 273 ? 16.516 -16.531 -12.977 1 90.62 273 HIS A N 1
ATOM 2211 C CA . HIS A 1 273 ? 15.25 -17.234 -13.219 1 90.62 273 HIS A CA 1
ATOM 2212 C C . HIS A 1 273 ? 14.07 -16.406 -12.711 1 90.62 273 HIS A C 1
ATOM 2214 O O . HIS A 1 273 ? 13.203 -16.938 -12 1 90.62 273 HIS A O 1
ATOM 2220 N N . ILE A 1 274 ? 14.141 -15.156 -12.969 1 93.44 274 ILE A N 1
ATOM 2221 C CA . ILE A 1 274 ? 13.023 -14.297 -12.609 1 93.44 274 ILE A CA 1
ATOM 2222 C C . ILE A 1 274 ? 12.297 -13.828 -13.867 1 93.44 274 ILE A C 1
ATOM 2224 O O . ILE A 1 274 ? 12.914 -13.672 -14.922 1 93.44 274 ILE A O 1
ATOM 2228 N N . ASN A 1 275 ? 11.031 -13.719 -13.805 1 93.69 275 ASN A N 1
ATOM 2229 C CA . ASN A 1 275 ? 10.203 -13.086 -14.82 1 93.69 275 ASN A CA 1
ATOM 2230 C C . ASN A 1 275 ? 9.68 -11.727 -14.359 1 93.69 275 ASN A C 1
ATOM 2232 O O . ASN A 1 275 ? 9.109 -11.617 -13.281 1 93.69 275 ASN A O 1
ATOM 2236 N N . ILE A 1 276 ? 9.883 -10.734 -15.18 1 95.31 276 ILE A N 1
ATOM 2237 C CA . ILE A 1 276 ? 9.508 -9.375 -14.781 1 95.31 276 ILE A CA 1
ATOM 2238 C C . ILE A 1 276 ? 8.445 -8.828 -15.727 1 95.31 276 ILE A C 1
ATOM 2240 O O . ILE A 1 276 ? 8.625 -8.852 -16.953 1 95.31 276 ILE A O 1
ATOM 2244 N N . TYR A 1 277 ? 7.344 -8.359 -15.172 1 94.56 277 TYR A N 1
ATOM 2245 C CA . TYR A 1 277 ? 6.297 -7.629 -15.875 1 94.56 277 TYR A CA 1
ATOM 2246 C C . TYR A 1 277 ? 6.207 -6.188 -15.383 1 94.56 277 TYR A C 1
ATOM 2248 O O . TYR A 1 277 ? 6.152 -5.941 -14.18 1 94.56 277 TYR A O 1
ATOM 2256 N N . VAL A 1 278 ? 6.191 -5.27 -16.359 1 96.75 278 VAL A N 1
ATOM 2257 C CA . VAL A 1 278 ? 6.145 -3.854 -16.016 1 96.75 278 VAL A CA 1
ATOM 2258 C C . VAL A 1 278 ? 4.789 -3.27 -16.406 1 96.75 278 VAL A C 1
ATOM 2260 O O . VAL A 1 278 ? 4.27 -3.57 -17.484 1 96.75 278 VAL A O 1
ATOM 2263 N N . SER A 1 279 ? 4.227 -2.52 -15.547 1 96 279 SER A N 1
ATOM 2264 C CA . SER A 1 279 ? 3.02 -1.774 -15.891 1 96 279 SER A CA 1
ATOM 2265 C C . SER A 1 279 ? 3.068 -0.357 -15.328 1 96 279 SER A C 1
ATOM 2267 O O . SER A 1 279 ? 3.775 -0.091 -14.359 1 96 279 SER A O 1
ATOM 2269 N N . HIS A 1 280 ? 2.387 0.513 -16 1 97.31 280 HIS A N 1
ATOM 2270 C CA . HIS A 1 280 ? 2.213 1.898 -15.578 1 97.31 280 HIS A CA 1
ATOM 2271 C C . HIS A 1 280 ? 0.737 2.244 -15.414 1 97.31 280 HIS A C 1
ATOM 2273 O O . HIS A 1 280 ? 0.059 2.572 -16.391 1 97.31 280 HIS A O 1
ATOM 2279 N N . ARG A 1 281 ? 0.322 2.188 -14.234 1 95.12 281 ARG A N 1
ATOM 2280 C CA . ARG A 1 281 ? -1.097 2.191 -13.891 1 95.12 281 ARG A CA 1
ATOM 2281 C C . ARG A 1 281 ? -1.8 3.408 -14.477 1 95.12 281 ARG A C 1
ATOM 2283 O O . ARG A 1 281 ? -2.844 3.279 -15.125 1 95.12 281 ARG A O 1
ATOM 2290 N N . GLU A 1 282 ? -1.189 4.566 -14.266 1 94.62 282 GLU A N 1
ATOM 2291 C CA . GLU A 1 282 ? -1.848 5.793 -14.703 1 94.62 282 GLU A CA 1
ATOM 2292 C C . GLU A 1 282 ? -1.878 5.887 -16.234 1 94.62 282 GLU A C 1
ATOM 2294 O O . GLU A 1 282 ? -2.83 6.418 -16.797 1 94.62 282 GLU A O 1
ATOM 2299 N N . LYS A 1 283 ? -0.861 5.395 -16.875 1 93.75 283 LYS A N 1
ATOM 2300 C CA . LYS A 1 283 ? -0.89 5.301 -18.344 1 93.75 283 LYS A CA 1
ATOM 2301 C C . LYS A 1 283 ? -2.029 4.406 -18.812 1 93.75 283 LYS A C 1
ATOM 2303 O O . LYS A 1 283 ? -2.809 4.789 -19.688 1 93.75 283 LYS A O 1
ATOM 2308 N N . GLU A 1 284 ? -2.098 3.277 -18.234 1 91.19 284 GLU A N 1
ATOM 2309 C CA . GLU A 1 284 ? -3.084 2.273 -18.625 1 91.19 284 GLU A CA 1
ATOM 2310 C C . GLU A 1 284 ? -4.504 2.777 -18.406 1 91.19 284 GLU A C 1
ATOM 2312 O O . GLU A 1 284 ? -5.43 2.393 -19.125 1 91.19 284 GLU A O 1
ATOM 2317 N N . LEU A 1 285 ? -4.664 3.693 -17.453 1 89.19 285 LEU A N 1
ATOM 2318 C CA . LEU A 1 285 ? -5.984 4.215 -17.109 1 89.19 285 LEU A CA 1
ATOM 2319 C C . LEU A 1 285 ? -6.273 5.5 -17.875 1 89.19 285 LEU A C 1
ATOM 2321 O O . LEU A 1 285 ? -7.355 6.082 -17.734 1 89.19 285 LEU A O 1
ATOM 2325 N N . GLY A 1 286 ? -5.348 6.008 -18.609 1 89.44 286 GLY A N 1
ATOM 2326 C CA . GLY A 1 286 ? -5.555 7.188 -19.438 1 89.44 286 GLY A CA 1
ATOM 2327 C C . GLY A 1 286 ? -5.438 8.484 -18.656 1 89.44 286 GLY A C 1
ATOM 2328 O O . GLY A 1 286 ? -6.059 9.492 -19.016 1 89.44 286 GLY A O 1
ATOM 2329 N N . HIS A 1 287 ? -4.629 8.492 -17.656 1 89.69 287 HIS A N 1
ATOM 2330 C CA . HIS A 1 287 ? -4.52 9.688 -16.812 1 89.69 287 HIS A CA 1
ATOM 2331 C C . HIS A 1 287 ? -3.42 10.617 -17.328 1 89.69 287 HIS A C 1
ATOM 2333 O O . HIS A 1 287 ? -3.24 11.711 -16.797 1 89.69 287 HIS A O 1
ATOM 2339 N N . TRP A 1 288 ? -2.625 10.055 -18.234 1 89.88 288 TRP A N 1
ATOM 2340 C CA . TRP A 1 288 ? -1.584 10.906 -18.797 1 89.88 288 TRP A CA 1
ATOM 2341 C C . TRP A 1 288 ? -2.18 11.922 -19.766 1 89.88 288 TRP A C 1
ATOM 2343 O O . TRP A 1 288 ? -3.162 11.633 -20.453 1 89.88 288 TRP A O 1
ATOM 2353 N N . MET B 1 1 ? 0.472 37.25 25.672 1 40.41 1 MET B N 1
ATOM 2354 C CA . MET B 1 1 ? -0.754 37.031 24.906 1 40.41 1 MET B CA 1
ATOM 2355 C C . MET B 1 1 ? -0.882 35.594 24.469 1 40.41 1 MET B C 1
ATOM 2357 O O . MET B 1 1 ? 0.065 35 23.938 1 40.41 1 MET B O 1
ATOM 2361 N N . LYS B 1 2 ? -1.793 34.875 25.031 1 58.34 2 LYS B N 1
ATOM 2362 C CA . LYS B 1 2 ? -1.823 33.406 24.859 1 58.34 2 LYS B CA 1
ATOM 2363 C C . LYS B 1 2 ? -1.948 33.062 23.391 1 58.34 2 LYS B C 1
ATOM 2365 O O . LYS B 1 2 ? -2.729 33.656 22.656 1 58.34 2 LYS B O 1
ATOM 2370 N N . THR B 1 3 ? -1.027 32.281 22.828 1 72.75 3 THR B N 1
ATOM 2371 C CA . THR B 1 3 ? -0.821 32.031 21.406 1 72.75 3 THR B CA 1
ATOM 2372 C C . THR B 1 3 ? -1.979 31.219 20.828 1 72.75 3 THR B C 1
ATOM 2374 O O . THR B 1 3 ? -2.373 30.203 21.406 1 72.75 3 THR B O 1
ATOM 2377 N N . LYS B 1 4 ? -2.875 31.906 20.094 1 86.5 4 LYS B N 1
ATOM 2378 C CA . LYS B 1 4 ? -4.012 31.328 19.391 1 86.5 4 LYS B CA 1
ATOM 2379 C C . LYS B 1 4 ? -3.58 30.141 18.516 1 86.5 4 LYS B C 1
ATOM 2381 O O . LYS B 1 4 ? -2.533 30.203 17.859 1 86.5 4 LYS B O 1
ATOM 2386 N N . HIS B 1 5 ? -4.293 29.047 18.766 1 90.5 5 HIS B N 1
ATOM 2387 C CA . HIS B 1 5 ? -4.043 27.844 17.984 1 90.5 5 HIS B CA 1
ATOM 2388 C C . HIS B 1 5 ? -5.285 27.422 17.219 1 90.5 5 HIS B C 1
ATOM 2390 O O . HIS B 1 5 ? -6.352 27.219 17.797 1 90.5 5 HIS B O 1
ATOM 2396 N N . ILE B 1 6 ? -5.141 27.312 15.891 1 90.94 6 ILE B N 1
ATOM 2397 C CA . ILE B 1 6 ? -6.258 26.922 15.031 1 90.94 6 ILE B CA 1
ATOM 2398 C C . ILE B 1 6 ? -5.969 25.578 14.375 1 90.94 6 ILE B C 1
ATOM 2400 O O . ILE B 1 6 ? -4.918 25.391 13.758 1 90.94 6 ILE B O 1
ATOM 2404 N N . ILE B 1 7 ? -6.918 24.641 14.531 1 93.12 7 ILE B N 1
ATOM 2405 C CA . ILE B 1 7 ? -6.828 23.344 13.867 1 93.12 7 ILE B CA 1
ATOM 2406 C C . ILE B 1 7 ? -7.883 23.266 12.766 1 93.12 7 ILE B C 1
ATOM 2408 O O . ILE B 1 7 ? -9.078 23.406 13.023 1 93.12 7 ILE B O 1
ATOM 2412 N N . ILE B 1 8 ? -7.398 23.062 11.57 1 92.06 8 ILE B N 1
ATOM 2413 C CA . ILE B 1 8 ? -8.297 22.844 10.445 1 92.06 8 ILE B CA 1
ATOM 2414 C C . ILE B 1 8 ? -8.484 21.359 10.211 1 92.06 8 ILE B C 1
ATOM 2416 O O . ILE B 1 8 ? -7.516 20.625 9.977 1 92.06 8 ILE B O 1
ATOM 2420 N N . VAL B 1 9 ? -9.734 20.906 10.336 1 93.56 9 VAL B N 1
ATOM 2421 C CA . VAL B 1 9 ? -10.062 19.5 10.078 1 93.56 9 VAL B CA 1
ATOM 2422 C C . VAL B 1 9 ? -10.727 19.375 8.711 1 93.56 9 VAL B C 1
ATOM 2424 O O . VAL B 1 9 ? -11.773 19.969 8.469 1 93.56 9 VAL B O 1
ATOM 2427 N N . THR B 1 10 ? -10.109 18.672 7.801 1 92.06 10 THR B N 1
ATOM 2428 C CA . THR B 1 10 ? -10.633 18.422 6.465 1 92.06 10 THR B CA 1
ATOM 2429 C C . THR B 1 10 ? -10.414 16.969 6.055 1 92.06 10 THR B C 1
ATOM 2431 O O . THR B 1 10 ? -9.992 16.141 6.871 1 92.06 10 THR B O 1
ATOM 2434 N N . GLY B 1 11 ? -10.922 16.609 4.836 1 91.94 11 GLY B N 1
ATOM 2435 C CA . GLY B 1 11 ? -10.773 15.234 4.387 1 91.94 11 GLY B CA 1
ATOM 2436 C C . GLY B 1 11 ? -11.945 14.75 3.551 1 91.94 11 GLY B C 1
ATOM 2437 O O . GLY B 1 11 ? -12.758 15.555 3.09 1 91.94 11 GLY B O 1
ATOM 2438 N N . LEU B 1 12 ? -11.898 13.445 3.395 1 90.19 12 LEU B N 1
ATOM 2439 C CA . LEU B 1 12 ? -12.914 12.852 2.537 1 90.19 12 LEU B CA 1
ATOM 2440 C C . LEU B 1 12 ? -14.258 12.797 3.244 1 90.19 12 LEU B C 1
ATOM 2442 O O . LEU B 1 12 ? -14.328 12.516 4.441 1 90.19 12 LEU B O 1
ATOM 2446 N N . SER B 1 13 ? -15.305 13.055 2.426 1 85.94 13 SER B N 1
ATOM 2447 C CA . SER B 1 13 ? -16.656 12.922 2.951 1 85.94 13 SER B CA 1
ATOM 2448 C C . SER B 1 13 ? -16.938 11.492 3.398 1 85.94 13 SER B C 1
ATOM 2450 O O . SER B 1 13 ? -16.703 10.547 2.648 1 85.94 13 SER B O 1
ATOM 2452 N N . GLY B 1 14 ? -17.375 11.398 4.617 1 86.19 14 GLY B N 1
ATOM 2453 C CA . GLY B 1 14 ? -17.688 10.078 5.141 1 86.19 14 GLY B CA 1
ATOM 2454 C C . GLY B 1 14 ? -16.531 9.422 5.859 1 86.19 14 GLY B C 1
ATOM 2455 O O . GLY B 1 14 ? -16.641 8.289 6.328 1 86.19 14 GLY B O 1
ATOM 2456 N N . ALA B 1 15 ? -15.461 10.18 6.023 1 89.75 15 ALA B N 1
ATOM 2457 C CA . ALA B 1 15 ? -14.258 9.57 6.582 1 89.75 15 ALA B CA 1
ATOM 2458 C C . ALA B 1 15 ? -14.203 9.75 8.094 1 89.75 15 ALA B C 1
ATOM 2460 O O . ALA B 1 15 ? -13.312 9.227 8.766 1 89.75 15 ALA B O 1
ATOM 2461 N N . GLY B 1 16 ? -15.109 10.555 8.703 1 88.25 16 GLY B N 1
ATOM 2462 C CA . GLY B 1 16 ? -15.141 10.688 10.148 1 88.25 16 GLY B CA 1
ATOM 2463 C C . GLY B 1 16 ? -14.75 12.07 10.633 1 88.25 16 GLY B C 1
ATOM 2464 O O . GLY B 1 16 ? -14.211 12.219 11.734 1 88.25 16 GLY B O 1
ATOM 2465 N N . LYS B 1 17 ? -14.984 13.07 9.867 1 89.25 17 LYS B N 1
ATOM 2466 C CA . LYS B 1 17 ? -14.672 14.445 10.242 1 89.25 17 LYS B CA 1
ATOM 2467 C C . LYS B 1 17 ? -15.461 14.875 11.477 1 89.25 17 LYS B C 1
ATOM 2469 O O . LYS B 1 17 ? -14.914 15.531 12.367 1 89.25 17 LYS B O 1
ATOM 2474 N N . THR B 1 18 ? -16.672 14.477 11.461 1 87.75 18 THR B N 1
ATOM 2475 C CA . THR B 1 18 ? -17.516 14.82 12.602 1 87.75 18 THR B CA 1
ATOM 2476 C C . T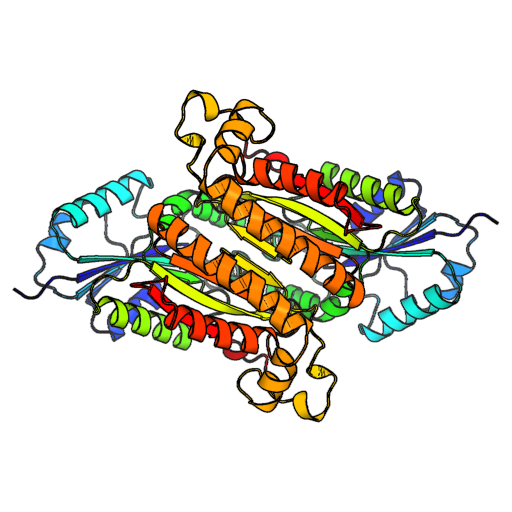HR B 1 18 ? -16.969 14.211 13.883 1 87.75 18 THR B C 1
ATOM 2478 O O . THR B 1 18 ? -16.891 14.883 14.914 1 87.75 18 THR B O 1
ATOM 2481 N N . THR B 1 19 ? -16.641 12.977 13.812 1 90.62 19 THR B N 1
ATOM 2482 C CA . THR B 1 19 ? -16.047 12.297 14.953 1 90.62 19 THR B CA 1
ATOM 2483 C C . THR B 1 19 ? -14.766 13 15.398 1 90.62 19 THR B C 1
ATOM 2485 O O . THR B 1 19 ? -14.516 13.156 16.594 1 90.62 19 THR B O 1
ATOM 2488 N N . ALA B 1 20 ? -13.977 13.375 14.461 1 92.69 20 ALA B N 1
ATOM 2489 C CA . ALA B 1 20 ? -12.727 14.078 14.75 1 92.69 20 ALA B CA 1
ATOM 2490 C C . ALA B 1 20 ? -12.992 15.383 15.492 1 92.69 20 ALA B C 1
ATOM 2492 O O . ALA B 1 20 ? -12.32 15.695 16.484 1 92.69 20 ALA B O 1
ATOM 2493 N N . LEU B 1 21 ? -13.984 16.156 15.086 1 92.81 21 LEU B N 1
ATOM 2494 C CA . LEU B 1 21 ? -14.336 17.422 15.719 1 92.81 21 LEU B CA 1
ATOM 2495 C C . LEU B 1 21 ? -14.82 17.188 17.141 1 92.81 21 LEU B C 1
ATOM 2497 O O . LEU B 1 21 ? -14.484 17.969 18.047 1 92.81 21 LEU B O 1
ATOM 2501 N N . ASN B 1 22 ? -15.508 16.125 17.281 1 93.06 22 ASN B N 1
ATOM 2502 C CA . ASN B 1 22 ? -15.977 15.789 18.625 1 93.06 22 ASN B CA 1
ATOM 2503 C C . ASN B 1 22 ? -14.812 15.492 19.562 1 93.06 22 ASN B C 1
ATOM 2505 O O . ASN B 1 22 ? -14.828 15.898 20.734 1 93.06 22 ASN B O 1
ATOM 2509 N N . ILE B 1 23 ? -13.914 14.789 19.062 1 93.31 23 ILE B N 1
ATOM 2510 C CA . ILE B 1 23 ? -12.734 14.453 19.844 1 93.31 23 ILE B CA 1
ATOM 2511 C C . ILE B 1 23 ? -11.984 15.727 20.234 1 93.31 23 ILE B C 1
ATOM 2513 O O . ILE B 1 23 ? -11.562 15.883 21.375 1 93.31 23 ILE B O 1
ATOM 2517 N N . LEU B 1 24 ? -11.875 16.609 19.297 1 93.81 24 LEU B N 1
ATOM 2518 C CA . LEU B 1 24 ? -11.195 17.875 19.562 1 93.81 24 LEU B CA 1
ATOM 2519 C C . LEU B 1 24 ? -11.984 18.703 20.562 1 93.81 24 LEU B C 1
ATOM 2521 O O . LEU B 1 24 ? -11.398 19.406 21.391 1 93.81 24 LEU B O 1
ATOM 2525 N N . GLU B 1 25 ? -13.273 18.609 20.484 1 93.62 25 GLU B N 1
ATOM 2526 C CA . GLU B 1 25 ? -14.117 19.266 21.469 1 93.62 25 GLU B CA 1
ATOM 2527 C C . GLU B 1 25 ? -13.836 18.75 22.875 1 93.62 25 GLU B C 1
ATOM 2529 O O . GLU B 1 25 ? -13.688 19.531 23.812 1 93.62 25 GLU B O 1
ATOM 2534 N N . ASP B 1 26 ? -13.727 17.516 22.922 1 92.5 26 ASP B N 1
ATOM 2535 C CA . ASP B 1 26 ? -13.422 16.875 24.203 1 92.5 26 ASP B CA 1
ATOM 2536 C C . ASP B 1 26 ? -12.039 17.266 24.703 1 92.5 26 ASP B C 1
ATOM 2538 O O . ASP B 1 26 ? -11.766 17.203 25.906 1 92.5 26 ASP B O 1
ATOM 2542 N N . MET B 1 27 ? -11.227 17.703 23.844 1 91.5 27 MET B N 1
ATOM 2543 C CA . MET B 1 27 ? -9.883 18.141 24.188 1 91.5 27 MET B CA 1
ATOM 2544 C C . MET B 1 27 ? -9.844 19.641 24.422 1 91.5 27 MET B C 1
ATOM 2546 O O . MET B 1 27 ? -8.773 20.266 24.344 1 91.5 27 MET B O 1
ATOM 2550 N N . ASN B 1 28 ? -10.969 20.266 24.516 1 92 28 ASN B N 1
ATOM 2551 C CA . ASN B 1 28 ? -11.156 21.656 24.938 1 92 28 ASN B CA 1
ATOM 2552 C C . ASN B 1 28 ? -10.922 22.625 23.797 1 92 28 ASN B C 1
ATOM 2554 O O . ASN B 1 28 ? -10.484 23.75 24.016 1 92 28 ASN B O 1
ATOM 2558 N N . TYR B 1 29 ? -11.109 22.156 22.625 1 93 29 TYR B N 1
ATOM 2559 C CA . TYR B 1 29 ? -11.172 23.062 21.484 1 93 29 TYR B CA 1
ATOM 2560 C C . TYR B 1 29 ? -12.602 23.516 21.219 1 93 29 TYR B C 1
ATOM 2562 O O . TYR B 1 29 ? -13.539 22.719 21.328 1 93 29 TYR B O 1
ATOM 2570 N N . TYR B 1 30 ? -12.695 24.812 20.938 1 91.81 30 TYR B N 1
ATOM 2571 C CA . TYR B 1 30 ? -13.969 25.266 20.391 1 91.81 30 TYR B CA 1
ATOM 2572 C C . TYR B 1 30 ? -14.133 24.828 18.938 1 91.81 30 TYR B C 1
ATOM 2574 O O . TYR B 1 30 ? -13.281 25.125 18.094 1 91.81 30 TYR B O 1
ATOM 2582 N N . THR B 1 31 ? -15.188 24.125 18.625 1 91.75 31 THR B N 1
ATOM 2583 C CA . THR B 1 31 ? -15.297 23.516 17.297 1 91.75 31 THR B CA 1
ATOM 2584 C C . THR B 1 31 ? -16.375 24.203 16.469 1 91.75 31 THR B C 1
ATOM 2586 O O . THR B 1 31 ? -17.422 24.578 17 1 91.75 31 THR B O 1
ATOM 2589 N N . ILE B 1 32 ? -16.047 24.484 15.234 1 85.25 32 ILE B N 1
ATOM 2590 C CA . ILE B 1 32 ? -16.984 25 14.242 1 85.25 32 ILE B CA 1
ATOM 2591 C C . ILE B 1 32 ? -17.047 24.047 13.055 1 85.25 32 ILE B C 1
ATOM 2593 O O . ILE B 1 32 ? -16.031 23.797 12.391 1 85.25 32 ILE B O 1
ATOM 2597 N N . ASP B 1 33 ? -18.188 23.516 12.805 1 82.81 33 ASP B N 1
ATOM 2598 C CA . ASP B 1 33 ? -18.344 22.641 11.648 1 82.81 33 ASP B CA 1
ATOM 2599 C C . ASP B 1 33 ? -18.828 23.422 10.43 1 82.81 33 ASP B C 1
ATOM 2601 O O . ASP B 1 33 ? -19.672 24.328 10.547 1 82.81 33 ASP B O 1
ATOM 2605 N N . ASN B 1 34 ? -18.328 23.188 9.32 1 76.44 34 ASN B N 1
ATOM 2606 C CA . ASN B 1 34 ? -18.719 23.75 8.023 1 76.44 34 ASN B CA 1
ATOM 2607 C C . ASN B 1 34 ? -18.625 25.266 8.016 1 76.44 34 ASN B C 1
ATOM 2609 O O . ASN B 1 34 ? -19.625 25.953 7.762 1 76.44 34 ASN B O 1
ATOM 2613 N N . LEU B 1 35 ? -17.453 25.75 8.273 1 73.81 35 LEU B N 1
ATOM 2614 C CA . LEU B 1 35 ? -17.234 27.188 8.25 1 73.81 35 LEU B CA 1
ATOM 2615 C C . LEU B 1 35 ? -17.375 27.75 6.836 1 73.81 35 LEU B C 1
ATOM 2617 O O . LEU B 1 35 ? -16.688 27.297 5.922 1 73.81 35 LEU B O 1
ATOM 2621 N N . PRO B 1 36 ? -18.328 28.672 6.652 1 67.69 36 PRO B N 1
ATOM 2622 C CA . PRO B 1 36 ? -18.453 29.297 5.332 1 67.69 36 PRO B CA 1
ATOM 2623 C C . PRO B 1 36 ? -17.234 30.109 4.941 1 67.69 36 PRO B C 1
ATOM 2625 O O . PRO B 1 36 ? -16.562 30.688 5.809 1 67.69 36 PRO B O 1
ATOM 2628 N N . LEU B 1 37 ? -17.016 30.094 3.631 1 65.88 37 LEU B N 1
ATOM 2629 C CA . LEU B 1 37 ? -15.945 30.938 3.098 1 65.88 37 LEU B CA 1
ATOM 2630 C C . LEU B 1 37 ? -16.234 32.406 3.348 1 65.88 37 LEU B C 1
ATOM 2632 O O . LEU B 1 37 ? -17.391 32.844 3.268 1 65.88 37 LEU B O 1
ATOM 2636 N N . GLY B 1 38 ? -15.281 33.156 3.748 1 66.12 38 GLY B N 1
ATOM 2637 C CA . GLY B 1 38 ? -15.445 34.594 4 1 66.12 38 GLY B CA 1
ATOM 2638 C C . GLY B 1 38 ? -15.406 34.938 5.477 1 66.12 38 GLY B C 1
ATOM 2639 O O . GLY B 1 38 ? -15.25 36.094 5.836 1 66.12 38 GLY B O 1
ATOM 2640 N N . LEU B 1 39 ? -15.578 33.875 6.199 1 66.44 39 LEU B N 1
ATOM 2641 C CA . LEU B 1 39 ? -15.617 34.156 7.633 1 66.44 39 LEU B CA 1
ATOM 2642 C C . LEU B 1 39 ? -14.227 34.031 8.25 1 66.44 39 LEU B C 1
ATOM 2644 O O . LEU B 1 39 ? -14.094 33.969 9.477 1 66.44 39 LEU B O 1
ATOM 2648 N N . GLU B 1 40 ? -13.258 33.906 7.438 1 70.81 40 GLU B N 1
ATOM 2649 C CA . GLU B 1 40 ? -11.891 33.719 7.918 1 70.81 40 GLU B CA 1
ATOM 2650 C C . GLU B 1 40 ? -11.469 34.812 8.875 1 70.81 40 GLU B C 1
ATOM 2652 O O . GLU B 1 40 ? -10.852 34.562 9.906 1 70.81 40 GLU B O 1
ATOM 2657 N N . LYS B 1 41 ? -11.828 36.031 8.391 1 72.12 41 LYS B N 1
ATOM 2658 C CA . LYS B 1 41 ? -11.438 37.188 9.203 1 72.12 41 LYS B CA 1
ATOM 2659 C C . LYS B 1 41 ? -12.086 37.125 10.578 1 72.12 41 LYS B C 1
ATOM 2661 O O . LYS B 1 41 ? -11.445 37.438 11.586 1 72.12 41 LYS B O 1
ATOM 2666 N N . SER B 1 42 ? -13.25 36.688 10.547 1 76.38 42 SER B N 1
ATOM 2667 C CA . SER B 1 42 ? -14 36.625 11.797 1 76.38 42 SER B CA 1
ATOM 2668 C C . SER B 1 42 ? -13.406 35.594 12.742 1 76.38 42 SER B C 1
ATOM 2670 O O . SER B 1 42 ? -13.422 35.75 13.961 1 76.38 42 SER B O 1
ATOM 2672 N N .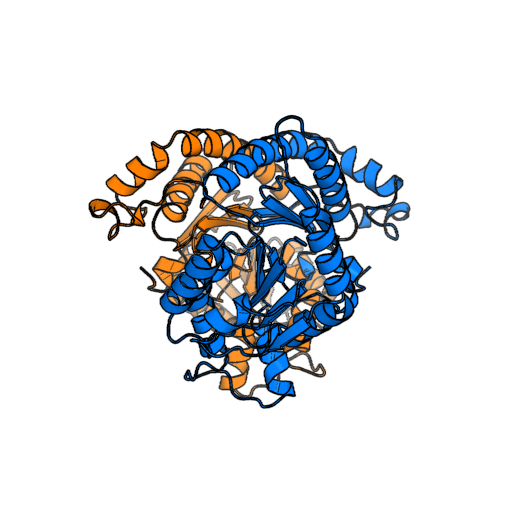 LEU B 1 43 ? -12.844 34.562 12.219 1 78 43 LEU B N 1
ATOM 2673 C CA . LEU B 1 43 ? -12.234 33.5 13.008 1 78 43 LEU B CA 1
ATOM 2674 C C . LEU B 1 43 ? -11.023 34.031 13.781 1 78 43 LEU B C 1
ATOM 2676 O O . LEU B 1 43 ? -10.82 33.656 14.938 1 78 43 LEU B O 1
ATOM 2680 N N . LEU B 1 44 ? -10.328 34.906 13.117 1 81.69 44 LEU B N 1
ATOM 2681 C CA . LEU B 1 44 ? -9.102 35.438 13.695 1 81.69 44 LEU B CA 1
ATOM 2682 C C . LEU B 1 44 ? -9.406 36.469 14.781 1 81.69 44 LEU B C 1
ATOM 2684 O O . LEU B 1 44 ? -8.609 36.688 15.695 1 81.69 44 LEU B O 1
ATOM 2688 N N . ASP B 1 45 ? -10.555 37.031 14.672 1 81.62 45 ASP B N 1
ATOM 2689 C CA . ASP B 1 45 ? -10.906 38.094 15.594 1 81.62 45 ASP B CA 1
ATOM 2690 C C . ASP B 1 45 ? -11.5 37.531 16.891 1 81.62 45 ASP B C 1
ATOM 2692 O O . ASP B 1 45 ? -11.672 38.281 17.859 1 81.62 45 ASP B O 1
ATOM 2696 N N . THR B 1 46 ? -11.75 36.281 16.859 1 79.56 46 THR B N 1
ATOM 2697 C CA . THR B 1 46 ? -12.32 35.688 18.062 1 79.56 46 THR B CA 1
ATOM 2698 C C . THR B 1 46 ? -11.289 35.656 19.188 1 79.56 46 THR B C 1
ATOM 2700 O O . THR B 1 46 ? -10.086 35.625 18.938 1 79.56 46 THR B O 1
ATOM 2703 N N . GLU B 1 47 ? -11.773 35.656 20.469 1 82.88 47 GLU B N 1
ATOM 2704 C CA . GLU B 1 47 ? -10.906 35.562 21.625 1 82.88 47 GLU B CA 1
ATOM 2705 C C . GLU B 1 47 ? -10.633 34.094 21.984 1 82.88 47 GLU B C 1
ATOM 2707 O O . GLU B 1 47 ? -9.906 33.812 22.938 1 82.88 47 GLU B O 1
ATOM 2712 N N . ILE B 1 48 ? -11.117 33.312 21.188 1 85.44 48 ILE B N 1
ATOM 2713 C CA . ILE B 1 48 ? -10.961 31.875 21.469 1 85.44 48 ILE B CA 1
ATOM 2714 C C . ILE B 1 48 ? -9.523 31.453 21.172 1 85.44 48 ILE B C 1
ATOM 2716 O O . ILE B 1 48 ? -9.016 31.672 20.062 1 85.44 48 ILE B O 1
ATOM 2720 N N . GLU B 1 49 ? -8.93 30.844 22.125 1 88.75 49 GLU B N 1
ATOM 2721 C CA . GLU B 1 49 ? -7.52 30.484 22.016 1 88.75 49 GLU B CA 1
ATOM 2722 C C . GLU B 1 49 ? -7.336 29.188 21.25 1 88.75 49 GLU B C 1
ATOM 2724 O O . GLU B 1 49 ? -6.41 29.047 20.453 1 88.75 49 GLU B O 1
ATOM 2729 N N . LYS B 1 50 ? -8.227 28.234 21.531 1 92.19 50 LYS B N 1
ATOM 2730 C CA . LYS B 1 50 ? -8.172 26.922 20.891 1 92.19 50 LYS B CA 1
ATOM 2731 C C . LYS B 1 50 ? -9.398 26.703 20 1 92.19 50 LYS B C 1
ATOM 2733 O O . LYS B 1 50 ? -10.5 26.469 20.5 1 92.19 50 LYS B O 1
ATOM 2738 N N . LEU B 1 51 ? -9.102 26.734 18.734 1 91.81 51 LEU B N 1
ATOM 2739 C CA . LEU B 1 51 ? -10.195 26.656 17.781 1 91.81 51 LEU B CA 1
ATOM 2740 C C . LEU B 1 51 ? -10 25.5 16.812 1 91.81 51 LEU B C 1
ATOM 2742 O O . LEU B 1 51 ? -8.883 25.281 16.328 1 91.81 51 LEU B O 1
ATOM 2746 N N . ALA B 1 52 ? -11.016 24.688 16.609 1 92.69 52 ALA B N 1
ATOM 2747 C CA . ALA B 1 52 ? -11.039 23.641 15.594 1 92.69 52 ALA B CA 1
ATOM 2748 C C . ALA B 1 52 ? -12.156 23.875 14.578 1 92.69 52 ALA B C 1
ATOM 2750 O O . ALA B 1 52 ? -13.328 23.984 14.953 1 92.69 52 ALA B O 1
ATOM 2751 N N . VAL B 1 53 ? -11.734 23.953 13.32 1 90.25 53 VAL B N 1
ATOM 2752 C CA . VAL B 1 53 ? -12.703 24.297 12.281 1 90.25 53 VAL B CA 1
ATOM 2753 C C . VAL B 1 53 ? -12.781 23.156 11.266 1 90.25 53 VAL B C 1
ATOM 2755 O O . VAL B 1 53 ? -11.766 22.75 10.695 1 90.25 53 VAL B O 1
ATOM 2758 N N . GLY B 1 54 ? -13.977 22.641 11.055 1 89.69 54 GLY B N 1
ATOM 2759 C CA . GLY B 1 54 ? -14.219 21.656 10.008 1 89.69 54 GLY B CA 1
ATOM 2760 C C . GLY B 1 54 ? -14.469 22.297 8.648 1 89.69 54 GLY B C 1
ATOM 2761 O O . GLY B 1 54 ? -15.312 23.188 8.523 1 89.69 54 GLY B O 1
ATOM 2762 N N . ILE B 1 55 ? -13.664 21.844 7.684 1 83.19 55 ILE B N 1
ATOM 2763 C CA . ILE B 1 55 ? -13.828 22.359 6.332 1 83.19 55 ILE B CA 1
ATOM 2764 C C . ILE B 1 55 ? -13.992 21.203 5.352 1 83.19 55 ILE B C 1
ATOM 2766 O O . ILE B 1 55 ? -13.219 20.234 5.383 1 83.19 55 ILE B O 1
ATOM 2770 N N . ASP B 1 56 ? -15 21.266 4.582 1 77.75 56 ASP B N 1
ATOM 2771 C CA . ASP B 1 56 ? -15.234 20.219 3.594 1 77.75 56 ASP B CA 1
ATOM 2772 C C . ASP B 1 56 ? -15.18 20.766 2.174 1 77.75 56 ASP B C 1
ATOM 2774 O O . ASP B 1 56 ? -15.062 21.984 1.983 1 77.75 56 ASP B O 1
ATOM 2778 N N . ILE B 1 57 ? -15.25 19.844 1.246 1 72.38 57 ILE B N 1
ATOM 2779 C CA . ILE B 1 57 ? -15.148 20.203 -0.163 1 72.38 57 ILE B CA 1
ATOM 2780 C C . ILE B 1 57 ? -16.312 21.109 -0.55 1 72.38 57 ILE B C 1
ATOM 2782 O O . ILE B 1 57 ? -16.234 21.844 -1.538 1 72.38 57 ILE B O 1
ATOM 2786 N N . ARG B 1 58 ? -17.422 21.156 0.144 1 68.69 58 ARG B N 1
ATOM 2787 C CA . ARG B 1 58 ? -18.594 21.984 -0.135 1 68.69 58 ARG B CA 1
ATOM 2788 C C . ARG B 1 58 ? -18.297 23.453 0.166 1 68.69 58 ARG B C 1
ATOM 2790 O O . ARG B 1 58 ? -18.969 24.344 -0.364 1 68.69 58 ARG B O 1
ATOM 2797 N N . THR B 1 59 ? -17.328 23.484 1.042 1 66.12 59 THR B N 1
ATOM 2798 C CA . THR B 1 59 ? -17.031 24.828 1.529 1 66.12 59 THR B CA 1
ATOM 2799 C C . THR B 1 59 ? -16.234 25.609 0.5 1 66.12 59 THR B C 1
ATOM 2801 O O . THR B 1 59 ? -16.438 26.812 0.333 1 66.12 59 THR B O 1
ATOM 2804 N N . PHE B 1 60 ? -15.406 24.781 -0.154 1 67.5 60 PHE B N 1
ATOM 2805 C CA . PHE B 1 60 ? -14.57 25.469 -1.136 1 67.5 60 PHE B CA 1
ATOM 2806 C C . PHE B 1 60 ? -14.953 25.062 -2.553 1 67.5 60 PHE B C 1
ATOM 2808 O O . PHE B 1 60 ? -15.328 23.906 -2.789 1 67.5 60 PHE B O 1
ATOM 2815 N N . LYS B 1 61 ? -15.117 26.109 -3.334 1 65.25 61 LYS B N 1
ATOM 2816 C CA . LYS B 1 61 ? -15.461 25.828 -4.727 1 65.25 61 LYS B CA 1
ATOM 2817 C C . LYS B 1 61 ? -14.312 25.125 -5.438 1 65.25 61 LYS B C 1
ATOM 2819 O O . LYS B 1 61 ? -14.539 24.328 -6.359 1 65.25 61 LYS B O 1
ATOM 2824 N N . ASN B 1 62 ? -13.141 25.469 -5.02 1 74.56 62 ASN B N 1
ATOM 2825 C CA . ASN B 1 62 ? -11.938 24.859 -5.59 1 74.56 62 ASN B CA 1
ATOM 2826 C C . ASN B 1 62 ? -10.789 24.859 -4.586 1 74.56 62 ASN B C 1
ATOM 2828 O O . ASN B 1 62 ? -10.883 25.484 -3.525 1 74.56 62 ASN B O 1
ATOM 2832 N N . THR B 1 63 ? -9.852 24.016 -4.805 1 81.38 63 THR B N 1
ATOM 2833 C CA . THR B 1 63 ? -8.688 23.875 -3.93 1 81.38 63 THR B CA 1
ATOM 2834 C C . THR B 1 63 ? -7.961 25.203 -3.787 1 81.38 63 THR B C 1
ATOM 2836 O O . THR B 1 63 ? -7.332 25.469 -2.76 1 81.38 63 THR B O 1
ATOM 2839 N N . LYS B 1 64 ? -8.109 26.047 -4.723 1 83.38 64 LYS B N 1
ATOM 2840 C CA . LYS B 1 64 ? -7.438 27.344 -4.691 1 83.38 64 LYS B CA 1
ATOM 2841 C C . LYS B 1 64 ? -7.969 28.203 -3.553 1 83.38 64 LYS B C 1
ATOM 2843 O O . LYS B 1 64 ? -7.199 28.906 -2.887 1 83.38 64 LYS B O 1
ATOM 2848 N N . ASP B 1 65 ? -9.258 28.141 -3.426 1 81.69 65 ASP B N 1
ATOM 2849 C CA . ASP B 1 65 ? -9.891 28.906 -2.354 1 81.69 65 ASP B CA 1
ATOM 2850 C C . ASP B 1 65 ? -9.406 28.422 -0.984 1 81.69 65 ASP B C 1
ATOM 2852 O O . ASP B 1 65 ? -9.211 29.234 -0.075 1 81.69 65 ASP B O 1
ATOM 2856 N N . PHE B 1 66 ? -9.172 27.188 -0.891 1 84.5 66 PHE B N 1
ATOM 2857 C CA . PHE B 1 66 ? -8.648 26.609 0.345 1 84.5 66 PHE B CA 1
ATOM 2858 C C . PHE B 1 66 ? -7.242 27.125 0.632 1 84.5 66 PHE B C 1
ATOM 2860 O O . PHE B 1 66 ? -6.949 27.547 1.753 1 84.5 66 PHE B O 1
ATOM 2867 N N . PHE B 1 67 ? -6.457 27.188 -0.331 1 87.81 67 PHE B N 1
ATOM 2868 C CA . PHE B 1 67 ? -5.07 27.609 -0.16 1 87.81 67 PHE B CA 1
ATOM 2869 C C . PHE B 1 67 ? -4.988 29.109 0.161 1 87.81 67 PHE B C 1
ATOM 2871 O O . PHE B 1 67 ? -4.145 29.531 0.951 1 87.81 67 PHE B O 1
ATOM 2878 N N . LYS B 1 68 ? -5.863 29.828 -0.468 1 85.75 68 LYS B N 1
ATOM 2879 C CA . LYS B 1 68 ? -5.934 31.25 -0.135 1 85.75 68 LYS B CA 1
ATOM 2880 C C . LYS B 1 68 ? -6.27 31.453 1.34 1 85.75 68 LYS B C 1
ATOM 2882 O O . LYS B 1 68 ? -5.672 32.312 2.008 1 85.75 68 LYS B O 1
ATOM 2887 N N . PHE B 1 69 ? -7.18 30.672 1.738 1 83.44 69 PHE B N 1
ATOM 2888 C CA . PHE B 1 69 ? -7.625 30.719 3.125 1 83.44 69 PHE B CA 1
ATOM 2889 C C . PHE B 1 69 ? -6.484 30.375 4.074 1 83.44 69 PHE B C 1
ATOM 2891 O O . PHE B 1 69 ? -6.215 31.109 5.023 1 83.44 69 PHE B O 1
ATOM 2898 N N . ILE B 1 70 ? -5.855 29.312 3.852 1 87.25 70 ILE B N 1
ATOM 2899 C CA . ILE B 1 70 ? -4.793 28.844 4.738 1 87.25 70 ILE B CA 1
ATOM 2900 C C . ILE B 1 70 ? -3.631 29.844 4.715 1 87.25 70 ILE B C 1
ATOM 2902 O O . ILE B 1 70 ? -3.012 30.094 5.746 1 87.25 70 ILE B O 1
ATOM 2906 N N . ASN B 1 71 ? -3.311 30.344 3.525 1 88 71 ASN B N 1
ATOM 2907 C CA . ASN B 1 71 ? -2.225 31.297 3.4 1 88 71 ASN B CA 1
ATOM 2908 C C . ASN B 1 71 ? -2.525 32.594 4.172 1 88 71 ASN B C 1
ATOM 2910 O O . ASN B 1 71 ? -1.627 33.188 4.77 1 88 71 ASN B O 1
ATOM 2914 N N . TYR B 1 72 ? -3.729 32.969 4.105 1 85.69 72 TYR B N 1
ATOM 2915 C CA . TYR B 1 72 ? -4.152 34.156 4.852 1 85.69 72 TYR B CA 1
ATOM 2916 C C . TYR B 1 72 ? -3.895 33.969 6.344 1 85.69 72 TYR B C 1
ATOM 2918 O O . TYR B 1 72 ? -3.363 34.875 7 1 85.69 72 TYR B O 1
ATOM 2926 N N . ILE B 1 73 ? -4.258 32.875 6.898 1 86.25 73 ILE B N 1
ATOM 2927 C CA . ILE B 1 73 ? -4.078 32.594 8.32 1 86.25 73 ILE B CA 1
ATOM 2928 C C . ILE B 1 73 ? -2.59 32.531 8.648 1 86.25 73 ILE B C 1
ATOM 2930 O O . ILE B 1 73 ? -2.146 33.094 9.656 1 86.25 73 ILE B O 1
ATOM 2934 N N . LYS B 1 74 ? -1.868 31.906 7.77 1 86.44 74 LYS B N 1
ATOM 2935 C CA . LYS B 1 74 ? -0.43 31.766 7.977 1 86.44 74 LYS B CA 1
ATOM 2936 C C . LYS B 1 74 ? 0.251 33.125 8.055 1 86.44 74 LYS B C 1
ATOM 2938 O O . LYS B 1 74 ? 1.177 33.312 8.844 1 86.44 74 LYS B O 1
ATOM 2943 N N . GLU B 1 75 ? -0.17 34 7.312 1 87.94 75 GLU B N 1
ATOM 2944 C CA . GLU B 1 75 ? 0.418 35.344 7.234 1 87.94 75 GLU B CA 1
ATOM 2945 C C . GLU B 1 75 ? 0.191 36.125 8.523 1 87.94 75 GLU B C 1
ATOM 2947 O O . GLU B 1 75 ? 0.946 37.031 8.836 1 87.94 75 GLU B O 1
ATOM 2952 N N . THR B 1 76 ? -0.779 35.812 9.234 1 86.69 76 THR B N 1
ATOM 2953 C CA . THR B 1 76 ? -1.076 36.531 10.477 1 86.69 76 THR B CA 1
ATOM 2954 C C . THR B 1 76 ? -0.138 36.062 11.594 1 86.69 76 THR B C 1
ATOM 2956 O O . THR B 1 76 ? -0.038 36.719 12.633 1 86.69 76 THR B O 1
ATOM 2959 N N . GLY B 1 77 ? 0.428 34.875 11.406 1 85.56 77 GLY B N 1
ATOM 2960 C CA . GLY B 1 77 ? 1.347 34.375 12.406 1 85.56 77 GLY B CA 1
ATOM 2961 C C . GLY B 1 77 ? 0.679 33.438 13.414 1 85.56 77 GLY B C 1
ATOM 2962 O O . GLY B 1 77 ? 1.338 32.906 14.305 1 85.56 77 GLY B O 1
ATOM 2963 N N . VAL B 1 78 ? -0.571 33.281 13.336 1 87.12 78 VAL B N 1
ATOM 2964 C CA . VAL B 1 78 ? -1.301 32.406 14.219 1 87.12 78 VAL B CA 1
ATOM 2965 C C . VAL B 1 78 ? -0.894 30.953 13.938 1 87.12 78 VAL B C 1
ATOM 2967 O O . VAL B 1 78 ? -0.739 30.562 12.773 1 87.12 78 VAL B O 1
ATOM 2970 N N . LYS B 1 79 ? -0.677 30.203 14.953 1 89.12 79 LYS B N 1
ATOM 2971 C CA . LYS B 1 79 ? -0.354 28.781 14.812 1 89.12 79 LYS B CA 1
ATOM 2972 C C . LYS B 1 79 ? -1.528 28 14.227 1 89.12 79 LYS B C 1
ATOM 2974 O O . LYS B 1 79 ? -2.65 28.094 14.734 1 89.12 79 LYS B O 1
ATOM 2979 N N . MET B 1 80 ? -1.199 27.281 13.133 1 91.06 80 MET B N 1
ATOM 2980 C CA . MET B 1 80 ? -2.26 26.547 12.461 1 91.06 80 MET B CA 1
ATOM 2981 C C . MET B 1 80 ? -1.788 25.141 12.086 1 91.06 80 MET B C 1
ATOM 2983 O O . MET B 1 80 ? -0.659 24.969 11.625 1 91.06 80 MET B O 1
ATOM 2987 N N . ASP B 1 81 ? -2.666 24.172 12.328 1 93.38 81 ASP B N 1
ATOM 2988 C CA . ASP B 1 81 ? -2.42 22.812 11.883 1 93.38 81 ASP B CA 1
ATOM 2989 C C . ASP B 1 81 ? -3.568 22.297 11.016 1 93.38 81 ASP B C 1
ATOM 2991 O O . ASP B 1 81 ? -4.734 22.609 11.273 1 93.38 81 ASP B O 1
ATOM 2995 N N . ILE B 1 82 ? -3.18 21.594 10.047 1 93.75 82 ILE B N 1
ATOM 2996 C CA . ILE B 1 82 ? -4.164 20.984 9.164 1 93.75 82 ILE B CA 1
ATOM 2997 C C . ILE B 1 82 ? -4.203 19.469 9.406 1 93.75 82 ILE B C 1
ATOM 2999 O O . ILE B 1 82 ? -3.18 18.797 9.305 1 93.75 82 ILE B O 1
ATOM 3003 N N . ILE B 1 83 ? -5.379 18.969 9.734 1 95.31 83 ILE B N 1
ATOM 3004 C CA . ILE B 1 83 ? -5.609 17.547 9.914 1 95.31 83 ILE B CA 1
ATOM 3005 C C . ILE B 1 83 ? -6.5 17.016 8.797 1 95.31 83 ILE B C 1
ATOM 3007 O O . ILE B 1 83 ? -7.594 17.547 8.562 1 95.31 83 ILE B O 1
ATOM 3011 N N . PHE B 1 84 ? -6 16.047 8.109 1 95.56 84 PHE B N 1
ATOM 3012 C CA . PHE B 1 84 ? -6.73 15.438 7 1 95.56 84 PHE B CA 1
ATOM 3013 C C . PHE B 1 84 ? -7.246 14.062 7.391 1 95.56 84 PHE B C 1
ATOM 3015 O O . PHE B 1 84 ? -6.465 13.172 7.738 1 95.56 84 PHE B O 1
ATOM 3022 N N . ILE B 1 85 ? -8.594 13.859 7.293 1 94.44 85 ILE B N 1
ATOM 3023 C CA . ILE B 1 85 ? -9.227 12.594 7.66 1 94.44 85 ILE B CA 1
ATOM 3024 C C . ILE B 1 85 ? -9.625 11.828 6.398 1 94.44 85 ILE B C 1
ATOM 3026 O O . ILE B 1 85 ? -10.312 12.375 5.527 1 94.44 85 ILE B O 1
ATOM 3030 N N . GLU B 1 86 ? -9.164 10.578 6.348 1 94.12 86 GLU B N 1
ATOM 3031 C CA . GLU B 1 86 ? -9.5 9.773 5.18 1 94.12 86 GLU B CA 1
ATOM 3032 C C . GLU B 1 86 ? -9.875 8.344 5.578 1 94.12 86 GLU B C 1
ATOM 3034 O O . GLU B 1 86 ? -9.797 7.984 6.758 1 94.12 86 GLU B O 1
ATOM 3039 N N . ALA B 1 87 ? -10.469 7.613 4.633 1 90.94 87 ALA B N 1
ATOM 3040 C CA . ALA B 1 87 ? -10.805 6.199 4.789 1 90.94 87 ALA B CA 1
ATOM 3041 C C . ALA B 1 87 ? -10.852 5.496 3.434 1 90.94 87 ALA B C 1
ATOM 3043 O O . ALA B 1 87 ? -10.945 6.148 2.393 1 90.94 87 ALA B O 1
ATOM 3044 N N . HIS B 1 88 ? -10.719 4.227 3.605 1 88.31 88 HIS B N 1
ATOM 3045 C CA . HIS B 1 88 ? -10.844 3.42 2.396 1 88.31 88 HIS B CA 1
ATOM 3046 C C . HIS B 1 88 ? -12.195 3.635 1.729 1 88.31 88 HIS B C 1
ATOM 3048 O O . HIS B 1 88 ? -13.227 3.723 2.41 1 88.31 88 HIS B O 1
ATOM 3054 N N . GLU B 1 89 ? -12.188 3.605 0.394 1 86.88 89 GLU B N 1
ATOM 3055 C CA . GLU B 1 89 ? -13.398 3.896 -0.367 1 86.88 89 GLU B CA 1
ATOM 3056 C C . GLU B 1 89 ? -14.516 2.924 -0.013 1 86.88 89 GLU B C 1
ATOM 3058 O O . GLU B 1 89 ? -15.68 3.32 0.082 1 86.88 89 GLU B O 1
ATOM 3063 N N . ALA B 1 90 ? -14.164 1.688 0.172 1 83.19 90 ALA B N 1
ATOM 3064 C CA . ALA B 1 90 ? -15.172 0.677 0.494 1 83.19 90 ALA B CA 1
ATOM 3065 C C . ALA B 1 90 ? -15.844 0.98 1.828 1 83.19 90 ALA B C 1
ATOM 3067 O O . ALA B 1 90 ? -17.047 0.764 1.985 1 83.19 90 ALA B O 1
ATOM 3068 N N . ILE B 1 91 ? -15.078 1.47 2.721 1 83.06 91 ILE B N 1
ATOM 3069 C CA . ILE B 1 91 ? -15.594 1.81 4.043 1 83.06 91 ILE B CA 1
ATOM 3070 C C . ILE B 1 91 ? -16.516 3.029 3.941 1 83.06 91 ILE B C 1
ATOM 3072 O O . ILE B 1 91 ? -17.594 3.053 4.531 1 83.06 91 ILE B O 1
ATOM 3076 N N . ILE B 1 92 ? -16.109 4.02 3.186 1 85.31 92 ILE B N 1
ATOM 3077 C CA . ILE B 1 92 ? -16.906 5.223 2.98 1 85.31 92 ILE B CA 1
ATOM 3078 C C . ILE B 1 92 ? -18.234 4.848 2.318 1 85.31 92 ILE B C 1
ATOM 3080 O O . ILE B 1 92 ? -19.297 5.336 2.721 1 85.31 92 ILE B O 1
ATOM 3084 N N . LEU B 1 93 ? -18.125 3.938 1.331 1 81.19 93 LEU B N 1
ATOM 3085 C CA . LEU B 1 93 ? -19.328 3.455 0.653 1 81.19 93 LEU B CA 1
ATOM 3086 C C . LEU B 1 93 ? -20.281 2.777 1.639 1 81.19 93 LEU B C 1
ATOM 3088 O O . LEU B 1 93 ? -21.484 2.977 1.575 1 81.19 93 LEU B O 1
ATOM 3092 N N . GLY B 1 94 ? -19.719 2.012 2.508 1 75.88 94 GLY B N 1
ATOM 3093 C CA . GLY B 1 94 ? -20.516 1.352 3.525 1 75.88 94 GLY B CA 1
ATOM 3094 C C . GLY B 1 94 ? -21.172 2.322 4.488 1 75.88 94 GLY B C 1
ATOM 3095 O O . GLY B 1 94 ? -22.344 2.141 4.863 1 75.88 94 GLY B O 1
ATOM 3096 N N . ARG B 1 95 ? -20.453 3.299 4.883 1 75.62 95 ARG B N 1
ATOM 3097 C CA . ARG B 1 95 ? -20.984 4.297 5.812 1 75.62 95 ARG B CA 1
ATOM 3098 C C . ARG B 1 95 ? -22.109 5.102 5.176 1 75.62 95 ARG B C 1
ATOM 3100 O O . ARG B 1 95 ? -23.062 5.477 5.855 1 75.62 95 ARG B O 1
ATOM 3107 N N . TYR B 1 96 ? -22.125 5.383 3.84 1 72.38 96 TYR B N 1
ATOM 3108 C CA . TYR B 1 96 ? -23.172 6.102 3.119 1 72.38 96 TYR B CA 1
ATOM 3109 C C . TYR B 1 96 ? -24.422 5.242 2.957 1 72.38 96 TYR B C 1
ATOM 3111 O O . TYR B 1 96 ? -25.547 5.75 2.988 1 72.38 96 TYR B O 1
ATOM 3119 N N . THR B 1 97 ? -24.172 4 2.67 1 63.84 97 THR B N 1
ATOM 3120 C CA . THR B 1 97 ? -25.312 3.111 2.512 1 63.84 97 THR B CA 1
ATOM 3121 C C . THR B 1 97 ? -26.109 3.023 3.807 1 63.84 97 THR B C 1
ATOM 3123 O O . THR B 1 97 ? -27.328 2.896 3.779 1 63.84 97 THR B O 1
ATOM 3126 N N . LEU B 1 98 ? -25.453 3.242 4.879 1 56.09 98 LEU B N 1
ATOM 3127 C CA . LEU B 1 98 ? -26.094 3.168 6.184 1 56.09 98 LEU B CA 1
ATOM 3128 C C . LEU B 1 98 ? -26.828 4.465 6.5 1 56.09 98 LEU B C 1
ATOM 3130 O O . LEU B 1 98 ? -27.875 4.449 7.16 1 56.09 98 LEU B O 1
ATOM 3134 N N . THR B 1 99 ? -26.375 5.602 5.996 1 54.19 99 THR B N 1
ATOM 3135 C CA . THR B 1 99 ? -26.922 6.898 6.367 1 54.19 99 THR B CA 1
ATOM 3136 C C . THR B 1 99 ? -27.844 7.426 5.27 1 54.19 99 THR B C 1
A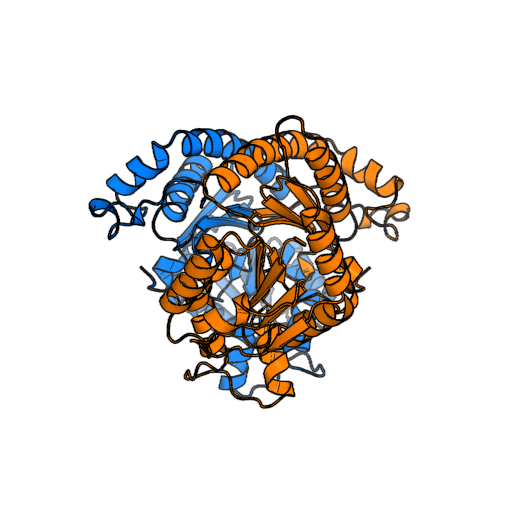TOM 3138 O O . THR B 1 99 ? -28.641 8.344 5.504 1 54.19 99 THR B O 1
ATOM 3141 N N . ARG B 1 100 ? -27.969 6.836 4.035 1 51.94 100 ARG B N 1
ATOM 3142 C CA . ARG B 1 100 ? -28.719 7.262 2.863 1 51.94 100 ARG B CA 1
ATOM 3143 C C . ARG B 1 100 ? -28.484 8.734 2.561 1 51.94 100 ARG B C 1
ATOM 3145 O O . ARG B 1 100 ? -29.391 9.445 2.127 1 51.94 100 ARG B O 1
ATOM 3152 N N . ARG B 1 101 ? -27.406 9.336 3.012 1 55.66 101 ARG B N 1
ATOM 3153 C CA . ARG B 1 101 ? -27.047 10.719 2.703 1 55.66 101 ARG B CA 1
ATOM 3154 C C . ARG B 1 101 ? -26.453 10.828 1.301 1 55.66 101 ARG B C 1
ATOM 3156 O O . ARG B 1 101 ? -25.859 9.875 0.794 1 55.66 101 ARG B O 1
ATOM 3163 N N . ALA B 1 102 ? -26.734 12.016 0.703 1 63.75 102 ALA B N 1
ATOM 3164 C CA . ALA B 1 102 ? -26.172 12.258 -0.622 1 63.75 102 ALA B CA 1
ATOM 3165 C C . ALA B 1 102 ? -24.703 12.703 -0.525 1 63.75 102 ALA B C 1
ATOM 3167 O O . ALA B 1 102 ? -24.344 13.438 0.395 1 63.75 102 ALA B O 1
ATOM 3168 N N . HIS B 1 103 ? -23.812 12.141 -1.378 1 69.31 103 HIS B N 1
ATOM 3169 C CA . HIS B 1 103 ? -22.422 12.578 -1.46 1 69.31 103 HIS B CA 1
ATOM 3170 C C . HIS B 1 103 ? -22.328 14 -2.008 1 69.31 103 HIS B C 1
ATOM 3172 O O . HIS B 1 103 ? -23.062 14.367 -2.914 1 69.31 103 HIS B O 1
ATOM 3178 N N . PRO B 1 104 ? -21.328 14.789 -1.53 1 61.69 104 PRO B N 1
ATOM 3179 C CA . PRO B 1 104 ? -21.234 16.188 -1.951 1 61.69 104 PRO B CA 1
ATOM 3180 C C . PRO B 1 104 ? -20.984 16.328 -3.453 1 61.69 104 PRO B C 1
ATOM 3182 O O . PRO B 1 104 ? -21.469 17.297 -4.066 1 61.69 104 PRO B O 1
ATOM 3185 N N . LEU B 1 105 ? -20.156 15.391 -3.953 1 67.62 105 LEU B N 1
ATOM 3186 C CA . LEU B 1 105 ? -19.938 15.398 -5.395 1 67.62 105 LEU B CA 1
ATOM 3187 C C . LEU B 1 105 ? -20.938 14.492 -6.105 1 67.62 105 LEU B C 1
ATOM 3189 O O . LEU B 1 105 ? -21.234 13.398 -5.625 1 67.62 105 LEU B O 1
ATOM 3193 N N . LYS B 1 106 ? -21.656 15.117 -7 1 70.31 106 LYS B N 1
ATOM 3194 C CA . LYS B 1 106 ? -22.672 14.336 -7.688 1 70.31 106 LYS B CA 1
ATOM 3195 C C . LYS B 1 106 ? -22.141 13.75 -8.992 1 70.31 106 LYS B C 1
ATOM 3197 O O . LYS B 1 106 ? -22.031 14.461 -9.992 1 70.31 106 LYS B O 1
ATOM 3202 N N . GLU B 1 107 ? -21.609 12.461 -8.914 1 71.69 107 GLU B N 1
ATOM 3203 C CA . GLU B 1 107 ? -21.203 11.695 -10.094 1 71.69 107 GLU B CA 1
ATOM 3204 C C . GLU B 1 107 ? -22.188 10.57 -10.383 1 71.69 107 GLU B C 1
ATOM 3206 O O . GLU B 1 107 ? -23.234 10.461 -9.727 1 71.69 107 GLU B O 1
ATOM 3211 N N . VAL B 1 108 ? -21.969 9.852 -11.406 1 70.5 108 VAL B N 1
ATOM 3212 C CA . VAL B 1 108 ? -22.844 8.773 -11.852 1 70.5 108 VAL B CA 1
ATOM 3213 C C . VAL B 1 108 ? -22.984 7.727 -10.75 1 70.5 108 VAL B C 1
ATOM 3215 O O . VAL B 1 108 ? -24.078 7.195 -10.516 1 70.5 108 VAL B O 1
ATOM 3218 N N . THR B 1 109 ? -21.922 7.426 -10.055 1 76.38 109 THR B N 1
ATOM 3219 C CA . THR B 1 109 ? -21.938 6.492 -8.938 1 76.38 109 THR B CA 1
ATOM 3220 C C . THR B 1 109 ? -21.281 7.113 -7.707 1 76.38 109 THR B C 1
ATOM 3222 O O . THR B 1 109 ? -20.484 8.047 -7.824 1 76.38 109 THR B O 1
ATOM 3225 N N . LEU B 1 110 ? -21.672 6.656 -6.598 1 78.94 110 LEU B N 1
ATOM 3226 C CA . LEU B 1 110 ? -21.078 7.109 -5.344 1 78.94 110 LEU B CA 1
ATOM 3227 C C . LEU B 1 110 ? -19.578 6.871 -5.332 1 78.94 110 LEU B C 1
ATOM 3229 O O . LEU B 1 110 ? -18.812 7.715 -4.855 1 78.94 110 LEU B O 1
ATOM 3233 N N . LEU B 1 111 ? -19.156 5.762 -5.832 1 81 111 LEU B N 1
ATOM 3234 C CA . LEU B 1 111 ? -17.734 5.445 -5.887 1 81 111 LEU B CA 1
ATOM 3235 C C . LEU B 1 111 ? -16.969 6.48 -6.711 1 81 111 LEU B C 1
ATOM 3237 O O . LEU B 1 111 ? -15.93 6.977 -6.285 1 81 111 LEU B O 1
ATOM 3241 N N . ARG B 1 112 ? -17.484 6.812 -7.801 1 81.12 112 ARG B N 1
ATOM 3242 C CA . ARG B 1 112 ? -16.844 7.812 -8.656 1 81.12 112 ARG B CA 1
ATOM 3243 C C . ARG B 1 112 ? -16.781 9.164 -7.953 1 81.12 112 ARG B C 1
ATOM 3245 O O . ARG B 1 112 ? -15.805 9.906 -8.125 1 81.12 112 ARG B O 1
ATOM 3252 N N . SER B 1 113 ? -17.797 9.469 -7.238 1 83.56 113 SER B N 1
ATOM 3253 C CA . SER B 1 113 ? -17.812 10.711 -6.469 1 83.56 113 SER B CA 1
ATOM 3254 C C . SER B 1 113 ? -16.703 10.727 -5.43 1 83.56 113 SER B C 1
ATOM 3256 O O . SER B 1 113 ? -16.016 11.742 -5.27 1 83.56 113 SER B O 1
ATOM 3258 N N . ILE B 1 114 ? -16.484 9.633 -4.777 1 85.06 114 ILE B N 1
ATOM 3259 C CA . ILE B 1 114 ? -15.453 9.508 -3.746 1 85.06 114 ILE B CA 1
ATOM 3260 C C . ILE B 1 114 ? -14.07 9.625 -4.379 1 85.06 114 ILE B C 1
ATOM 3262 O O . ILE B 1 114 ? -13.203 10.336 -3.861 1 85.06 114 ILE B O 1
ATOM 3266 N N . LEU B 1 115 ? -13.945 8.992 -5.5 1 85.19 115 LEU B N 1
ATOM 3267 C CA . LEU B 1 115 ? -12.656 9.016 -6.188 1 85.19 115 LEU B CA 1
ATOM 3268 C C . LEU B 1 115 ? -12.328 10.414 -6.699 1 85.19 115 LEU B C 1
ATOM 3270 O O . LEU B 1 115 ? -11.188 10.859 -6.613 1 85.19 115 LEU B O 1
ATOM 3274 N N . LYS B 1 116 ? -13.289 11.023 -7.203 1 86.19 116 LYS B N 1
ATOM 3275 C CA . LYS B 1 116 ? -13.109 12.398 -7.66 1 86.19 116 LYS B CA 1
ATOM 3276 C C . LYS B 1 116 ? -12.734 13.32 -6.5 1 86.19 116 LYS B C 1
ATOM 3278 O O . LYS B 1 116 ? -11.852 14.164 -6.637 1 86.19 116 LYS B O 1
ATOM 3283 N N . GLU B 1 117 ? -13.367 13.164 -5.418 1 88.31 117 GLU B N 1
ATOM 3284 C CA . GLU B 1 117 ? -13.055 13.938 -4.223 1 88.31 117 GLU B CA 1
ATOM 3285 C C . GLU B 1 117 ? -11.609 13.727 -3.793 1 88.31 117 GLU B C 1
ATOM 3287 O O . GLU B 1 117 ? -10.914 14.68 -3.441 1 88.31 117 GLU B O 1
ATOM 3292 N N . LYS B 1 118 ? -11.227 12.492 -3.828 1 88.19 118 LYS B N 1
ATOM 3293 C CA . LYS B 1 118 ? -9.852 12.148 -3.465 1 88.19 118 LYS B CA 1
ATOM 3294 C C . LYS B 1 118 ? -8.852 12.883 -4.348 1 88.19 118 LYS B C 1
ATOM 3296 O O . LYS B 1 118 ? -7.859 13.43 -3.854 1 88.19 118 LYS B O 1
ATOM 3301 N N . LYS B 1 119 ? -9.156 12.906 -5.566 1 87.25 119 LYS B N 1
ATOM 3302 C CA . LYS B 1 119 ? -8.273 13.578 -6.523 1 87.25 119 LYS B CA 1
ATOM 3303 C C . LYS B 1 119 ? -8.219 15.078 -6.262 1 87.25 119 LYS B C 1
ATOM 3305 O O . LYS B 1 119 ? -7.141 15.672 -6.242 1 87.25 119 LYS B O 1
ATOM 3310 N N . ILE B 1 120 ? -9.305 15.664 -5.961 1 87.44 120 ILE B N 1
ATOM 3311 C CA . ILE B 1 120 ? -9.422 17.109 -5.777 1 87.44 120 ILE B CA 1
ATOM 3312 C C . ILE B 1 120 ? -8.727 17.531 -4.484 1 87.44 120 ILE B C 1
ATOM 3314 O O . ILE B 1 120 ? -8.07 18.562 -4.434 1 87.44 120 ILE B O 1
ATOM 3318 N N . LEU B 1 121 ? -8.812 16.688 -3.516 1 90.94 121 LEU B N 1
ATOM 3319 C CA . LEU B 1 121 ? -8.336 17.062 -2.189 1 90.94 121 LEU B CA 1
ATOM 3320 C C . LEU B 1 121 ? -6.883 16.625 -1.991 1 90.94 121 LEU B C 1
ATOM 3322 O O . LEU B 1 121 ? -6.273 16.938 -0.966 1 90.94 121 LEU B O 1
ATOM 3326 N N . PHE B 1 122 ? -6.352 16.016 -2.959 1 91.44 122 PHE B N 1
ATOM 3327 C CA . PHE B 1 122 ? -5.012 15.461 -2.84 1 91.44 122 PHE B CA 1
ATOM 3328 C C . PHE B 1 122 ? -4 16.531 -2.482 1 91.44 122 PHE B C 1
ATOM 3330 O O . PHE B 1 122 ? -3.18 16.359 -1.58 1 91.44 122 PHE B O 1
ATOM 3337 N N . PRO B 1 123 ? -3.992 17.703 -3.107 1 89.88 123 PRO B N 1
ATOM 3338 C CA . PRO B 1 123 ? -3.02 18.734 -2.74 1 89.88 123 PRO B CA 1
ATOM 3339 C C . PRO B 1 123 ? -3.123 19.141 -1.274 1 89.88 123 PRO B C 1
ATOM 3341 O O . PRO B 1 123 ? -2.111 19.484 -0.65 1 89.88 123 PRO B O 1
ATOM 3344 N N . ILE B 1 124 ? -4.324 19.141 -0.754 1 90.94 124 ILE B N 1
ATOM 3345 C CA . ILE B 1 124 ? -4.547 19.5 0.644 1 90.94 124 ILE B CA 1
ATOM 3346 C C . ILE B 1 124 ? -3.99 18.391 1.55 1 90.94 124 ILE B C 1
ATOM 3348 O O . ILE B 1 124 ? -3.348 18.688 2.561 1 90.94 124 ILE B O 1
ATOM 3352 N N . ARG B 1 125 ? -4.262 17.172 1.14 1 93.06 125 ARG B N 1
ATOM 3353 C CA . ARG B 1 125 ? -3.732 16.031 1.878 1 93.06 125 ARG B CA 1
ATOM 3354 C C . ARG B 1 125 ? -2.215 16.109 2 1 93.06 125 ARG B C 1
ATOM 3356 O O . ARG B 1 125 ? -1.654 15.805 3.053 1 93.06 125 ARG B O 1
ATOM 3363 N N . GLU B 1 126 ? -1.547 16.578 1.025 1 89.81 126 GLU B N 1
ATOM 3364 C CA . GLU B 1 126 ? -0.09 16.578 0.934 1 89.81 126 GLU B CA 1
ATOM 3365 C C . GLU B 1 126 ? 0.516 17.625 1.872 1 89.81 126 GLU B C 1
ATOM 3367 O O . GLU B 1 126 ? 1.644 17.453 2.344 1 89.81 126 GLU B O 1
ATOM 3372 N N . ILE B 1 127 ? -0.206 18.641 2.197 1 89.69 127 ILE B N 1
ATOM 3373 C CA . ILE B 1 127 ? 0.349 19.703 3.033 1 89.69 127 ILE B CA 1
ATOM 3374 C C . ILE B 1 127 ? -0.17 19.562 4.461 1 89.69 127 ILE B C 1
ATOM 3376 O O . ILE B 1 127 ? 0.119 20.391 5.324 1 89.69 127 ILE B O 1
ATOM 3380 N N . ALA B 1 128 ? -0.985 18.547 4.695 1 94.19 128 ALA B N 1
ATOM 3381 C CA . ALA B 1 128 ? -1.558 18.328 6.02 1 94.19 128 ALA B CA 1
ATOM 3382 C C . ALA B 1 128 ? -0.471 18 7.043 1 94.19 128 ALA B C 1
ATOM 3384 O O . ALA B 1 128 ? 0.491 17.297 6.73 1 94.19 128 ALA B O 1
ATOM 3385 N N . ASP B 1 129 ? -0.683 18.516 8.219 1 93.12 129 ASP B N 1
ATOM 3386 C CA . ASP B 1 129 ? 0.256 18.25 9.305 1 93.12 129 ASP B CA 1
ATOM 3387 C C . ASP B 1 129 ? 0.066 16.844 9.859 1 93.12 129 ASP B C 1
ATOM 3389 O O . ASP B 1 129 ? 1.005 16.25 10.391 1 93.12 129 ASP B O 1
ATOM 3393 N N . LEU B 1 130 ? -1.144 16.406 9.742 1 93.69 130 LEU B N 1
ATOM 3394 C CA . LEU B 1 130 ? -1.521 15.07 10.195 1 93.69 130 LEU B CA 1
ATOM 3395 C C . LEU B 1 130 ? -2.555 14.453 9.258 1 93.69 130 LEU B C 1
ATOM 3397 O O . LEU B 1 130 ? -3.482 15.141 8.812 1 93.69 130 LEU B O 1
ATOM 3401 N N . VAL B 1 131 ? -2.268 13.266 8.867 1 94.06 131 VAL B N 1
ATOM 3402 C CA . VAL B 1 131 ? -3.227 12.492 8.086 1 94.06 131 VAL B CA 1
ATOM 3403 C C . VAL B 1 131 ? -3.684 11.273 8.883 1 94.06 131 VAL B C 1
ATOM 3405 O O . VAL B 1 131 ? -2.857 10.516 9.398 1 94.06 131 VAL B O 1
ATOM 3408 N N . ILE B 1 132 ? -5.02 11.109 9.039 1 93.56 132 ILE B N 1
ATOM 3409 C CA . ILE B 1 132 ? -5.555 9.992 9.812 1 93.56 132 ILE B CA 1
ATOM 3410 C C . ILE B 1 132 ? -6.457 9.133 8.93 1 93.56 132 ILE B C 1
ATOM 3412 O O . ILE B 1 132 ? -7.469 9.617 8.406 1 93.56 132 ILE B O 1
ATOM 3416 N N . ASP B 1 133 ? -6.043 7.914 8.75 1 91.75 133 ASP B N 1
ATOM 3417 C CA . ASP B 1 133 ? -6.871 6.922 8.07 1 91.75 133 ASP B CA 1
ATOM 3418 C C . ASP B 1 133 ? -7.793 6.207 9.055 1 91.75 133 ASP B C 1
ATOM 3420 O O . ASP B 1 133 ? -7.328 5.441 9.906 1 91.75 133 ASP B O 1
ATOM 3424 N N . THR B 1 134 ? -9.07 6.379 8.891 1 92.31 134 THR B N 1
ATOM 3425 C CA . THR B 1 134 ? -10.023 5.852 9.852 1 92.31 134 THR B CA 1
ATOM 3426 C C . THR B 1 134 ? -10.594 4.516 9.375 1 92.31 134 THR B C 1
ATOM 3428 O O . THR B 1 134 ? -11.562 4.012 9.945 1 92.31 134 THR B O 1
ATOM 3431 N N . THR B 1 135 ? -10.023 3.949 8.297 1 87.38 135 THR B N 1
ATOM 3432 C CA . THR B 1 135 ? -10.508 2.699 7.723 1 87.38 135 THR B CA 1
ATOM 3433 C C . THR B 1 135 ? -10.664 1.632 8.805 1 87.38 135 THR B C 1
ATOM 3435 O O . THR B 1 135 ? -11.719 1.01 8.922 1 87.38 135 THR B O 1
ATOM 3438 N N . ASP B 1 136 ? -9.625 1.471 9.547 1 81.5 136 ASP B N 1
ATOM 3439 C CA . ASP B 1 136 ? -9.555 0.413 10.547 1 81.5 136 ASP B CA 1
ATOM 3440 C C . ASP B 1 136 ? -9.359 0.994 11.945 1 81.5 136 ASP B C 1
ATOM 3442 O O . ASP B 1 136 ? -8.695 0.385 12.789 1 81.5 136 ASP B O 1
ATOM 3446 N N . THR B 1 137 ? -9.898 2.211 12.109 1 83.38 137 THR B N 1
ATOM 3447 C CA . THR B 1 137 ? -9.594 2.898 13.359 1 83.38 137 THR B CA 1
ATOM 3448 C C . THR B 1 137 ? -10.859 3.08 14.195 1 83.38 137 THR B C 1
ATOM 3450 O O . THR B 1 137 ? -11.836 3.666 13.734 1 83.38 137 THR B O 1
ATOM 3453 N N . LYS B 1 138 ? -10.773 2.615 15.391 1 81.5 138 LYS B N 1
ATOM 3454 C CA . LYS B 1 138 ? -11.844 2.852 16.359 1 81.5 138 LYS B CA 1
ATOM 3455 C C . LYS B 1 138 ? -11.727 4.242 16.984 1 81.5 138 LYS B C 1
ATOM 3457 O O . LYS B 1 138 ? -10.656 4.844 16.969 1 81.5 138 LYS B O 1
ATOM 3462 N N . ALA B 1 139 ? -12.836 4.727 17.469 1 82.44 139 ALA B N 1
ATOM 3463 C CA . ALA B 1 139 ? -12.898 6.066 18.047 1 82.44 139 ALA B CA 1
ATOM 3464 C C . ALA B 1 139 ? -11.836 6.25 19.125 1 82.44 139 ALA B C 1
ATOM 3466 O O . ALA B 1 139 ? -11.172 7.289 19.188 1 82.44 139 ALA B O 1
ATOM 3467 N N . VAL B 1 140 ? -11.602 5.27 19.875 1 84.81 140 VAL B N 1
ATOM 3468 C CA . VAL B 1 140 ? -10.664 5.336 20.984 1 84.81 140 VAL B CA 1
ATOM 3469 C C . VAL B 1 140 ? -9.242 5.504 20.453 1 84.81 140 VAL B C 1
ATOM 3471 O O . VAL B 1 140 ? -8.453 6.281 21 1 84.81 140 VAL B O 1
ATOM 3474 N N . GLU B 1 141 ? -9 4.816 19.406 1 87.81 141 GLU B N 1
ATOM 3475 C CA . GLU B 1 141 ? -7.672 4.918 18.812 1 87.81 141 GLU B CA 1
ATOM 3476 C C . GLU B 1 141 ? -7.477 6.273 18.141 1 87.81 141 GLU B C 1
ATOM 3478 O O . GLU B 1 141 ? -6.371 6.816 18.125 1 87.81 141 GLU B O 1
ATOM 3483 N N . LEU B 1 142 ? -8.531 6.707 17.562 1 89.81 142 LEU B N 1
ATOM 3484 C CA . LEU B 1 142 ? -8.492 8.031 16.938 1 89.81 142 LEU B CA 1
ATOM 3485 C C . LEU B 1 142 ? -8.164 9.102 17.984 1 89.81 142 LEU B C 1
ATOM 3487 O O . LEU B 1 142 ? -7.332 9.977 17.734 1 89.81 142 LEU B O 1
ATOM 3491 N N . GLU B 1 143 ? -8.758 9 19.094 1 91.19 143 GLU B N 1
ATOM 3492 C CA . GLU B 1 143 ? -8.508 9.938 20.172 1 91.19 143 GLU B CA 1
ATOM 3493 C C . GLU B 1 143 ? -7.047 9.906 20.609 1 91.19 143 GLU B C 1
ATOM 3495 O O . GLU B 1 143 ? -6.438 10.961 20.844 1 91.19 143 GLU B O 1
ATOM 3500 N N . LYS B 1 144 ? -6.531 8.758 20.719 1 90.38 144 LYS B N 1
ATOM 3501 C CA . LYS B 1 144 ? -5.129 8.609 21.109 1 90.38 144 LYS B CA 1
ATOM 3502 C C . LYS B 1 144 ? -4.203 9.297 20.109 1 90.38 144 LYS B C 1
ATOM 3504 O O . LYS B 1 144 ? -3.229 9.938 20.5 1 90.38 144 LYS B O 1
ATOM 3509 N N . ARG B 1 145 ? -4.555 9.141 18.938 1 90.12 145 ARG B N 1
ATOM 3510 C CA . ARG B 1 145 ? -3.738 9.75 17.891 1 90.12 145 ARG B CA 1
ATOM 3511 C C . ARG B 1 145 ? -3.789 11.273 17.969 1 90.12 145 ARG B C 1
ATOM 3513 O O . ARG B 1 145 ? -2.764 11.938 17.828 1 90.12 145 ARG B O 1
ATOM 3520 N N . PHE B 1 146 ? -4.949 11.773 18.203 1 91.25 146 PHE B N 1
ATOM 3521 C CA . PHE B 1 146 ? -5.113 13.219 18.359 1 91.25 146 PHE B CA 1
ATOM 3522 C C . PHE B 1 146 ? -4.316 13.734 19.547 1 91.25 146 PHE B C 1
ATOM 3524 O O . PHE B 1 146 ? -3.617 14.742 19.438 1 91.25 146 PHE B O 1
ATOM 3531 N N . LYS B 1 147 ? -4.426 13.062 20.562 1 90.62 147 LYS B N 1
ATOM 3532 C CA . LYS B 1 147 ? -3.734 13.477 21.781 1 90.62 147 LYS B CA 1
ATOM 3533 C C . LYS B 1 147 ? -2.223 13.508 21.578 1 90.62 147 LYS B C 1
ATOM 3535 O O . LYS B 1 147 ? -1.558 14.477 21.953 1 90.62 147 LYS B O 1
ATOM 3540 N N . LYS B 1 148 ? -1.745 12.492 20.984 1 89.19 148 LYS B N 1
ATOM 3541 C CA . LYS B 1 148 ? -0.309 12.414 20.734 1 89.19 148 LYS B CA 1
ATOM 3542 C C . LYS B 1 148 ? 0.149 13.555 19.828 1 89.19 148 LYS B C 1
ATOM 3544 O O . LYS B 1 148 ? 1.211 14.141 20.047 1 89.19 148 LYS B O 1
ATOM 3549 N N . PHE B 1 149 ? -0.609 13.812 18.859 1 90.44 149 PHE B N 1
ATOM 3550 C CA . PHE B 1 149 ? -0.289 14.867 17.906 1 90.44 149 PHE B CA 1
ATOM 3551 C C . PHE B 1 149 ? -0.257 16.234 18.594 1 90.44 149 PHE B C 1
ATOM 3553 O O . PHE B 1 149 ? 0.684 17 18.406 1 90.44 149 PHE B O 1
ATOM 3560 N N . ILE B 1 150 ? -1.23 16.484 19.406 1 87.12 150 ILE B N 1
ATOM 3561 C CA . ILE B 1 150 ? -1.364 17.781 20.078 1 87.12 150 ILE B CA 1
ATOM 3562 C C . ILE B 1 150 ? -0.251 17.953 21.109 1 87.12 150 ILE B C 1
ATOM 3564 O O . ILE B 1 150 ? 0.346 19.016 21.219 1 87.12 150 ILE B O 1
ATOM 3568 N N . LEU B 1 151 ? 0.055 16.891 21.766 1 84.69 151 LEU B N 1
ATOM 3569 C CA . LEU B 1 151 ? 1.111 16.922 22.766 1 84.69 151 LEU B CA 1
ATOM 3570 C C . LEU B 1 151 ? 2.467 17.188 22.125 1 84.69 151 LEU B C 1
ATOM 3572 O O . LEU B 1 151 ? 3.301 17.906 22.688 1 84.69 151 LEU B O 1
ATOM 3576 N N . ALA B 1 152 ? 2.691 16.625 21.031 1 84.94 152 ALA B N 1
ATOM 3577 C CA . ALA B 1 152 ? 3.953 16.797 20.312 1 84.94 152 ALA B CA 1
ATOM 3578 C C . ALA B 1 152 ? 4.109 18.234 19.828 1 84.94 152 ALA B C 1
ATOM 3580 O O . ALA B 1 152 ? 5.223 18.75 19.734 1 84.94 152 ALA B O 1
ATOM 3581 N N . LYS B 1 153 ? 3.037 18.766 19.453 1 78.62 153 LYS B N 1
ATOM 3582 C CA . LYS B 1 153 ? 3.072 20.125 18.906 1 78.62 153 LYS B CA 1
ATOM 3583 C C . LYS B 1 153 ? 3.434 21.141 19.969 1 78.62 153 LYS B C 1
ATOM 3585 O O . LYS B 1 153 ? 3.926 22.234 19.656 1 78.62 153 LYS B O 1
ATOM 3590 N N . ASP B 1 154 ? 3.127 20.719 21.125 1 74.25 154 ASP B N 1
ATOM 3591 C CA . ASP B 1 154 ? 3.545 21.594 22.219 1 74.25 154 ASP B CA 1
ATOM 3592 C C . ASP B 1 154 ? 5.066 21.672 22.297 1 74.25 154 ASP B C 1
ATOM 3594 O O . ASP B 1 154 ? 5.609 22.625 22.859 1 74.25 154 ASP B O 1
ATOM 3598 N N . GLU B 1 155 ? 5.656 20.672 21.672 1 69.38 155 GLU B N 1
ATOM 3599 C CA . GLU B 1 155 ? 7.113 20.688 21.562 1 69.38 155 GLU B CA 1
ATOM 3600 C C . GLU B 1 155 ? 7.57 21.484 20.359 1 69.38 155 GLU B C 1
ATOM 3602 O O . GLU B 1 155 ? 6.961 21.406 19.281 1 69.38 155 GLU B O 1
ATOM 3607 N N . ASP B 1 156 ? 8.547 22.344 20.531 1 66.56 156 ASP B N 1
ATOM 3608 C CA . ASP B 1 156 ? 9.047 23.234 19.5 1 66.56 156 ASP B CA 1
ATOM 3609 C C . ASP B 1 156 ? 9.805 22.453 18.422 1 66.56 156 ASP B C 1
ATOM 3611 O O . ASP B 1 156 ? 10.383 21.406 18.703 1 66.56 156 ASP B O 1
ATOM 3615 N N . ASN B 1 157 ? 9.539 22.547 17.047 1 81.62 157 ASN B N 1
ATOM 3616 C CA . ASN B 1 157 ? 10.469 22.266 15.953 1 81.62 157 ASN B CA 1
ATOM 3617 C C . ASN B 1 157 ? 10.219 20.875 15.352 1 81.62 157 ASN B C 1
ATOM 3619 O O . ASN B 1 157 ? 11.156 20.203 14.914 1 81.62 157 ASN B O 1
ATOM 3623 N N . ILE B 1 158 ? 9 20.406 15.531 1 87.81 158 ILE B N 1
ATOM 3624 C CA . ILE B 1 158 ? 8.727 19.141 14.844 1 87.81 158 ILE B CA 1
ATOM 3625 C C . ILE B 1 158 ? 8.617 19.406 13.336 1 87.81 158 ILE B C 1
ATOM 3627 O O . ILE B 1 158 ? 7.805 20.219 12.898 1 87.81 158 ILE B O 1
ATOM 3631 N N . ASP B 1 159 ? 9.453 18.656 12.656 1 90.81 159 ASP B N 1
ATOM 3632 C CA . ASP B 1 159 ? 9.516 18.875 11.219 1 90.81 159 ASP B CA 1
ATOM 3633 C C . ASP B 1 159 ? 8.555 17.938 10.484 1 90.81 159 ASP B C 1
ATOM 3635 O O . ASP B 1 159 ? 8.07 18.266 9.398 1 90.81 159 ASP B O 1
ATOM 3639 N N . ILE B 1 160 ? 8.336 16.781 11.109 1 94.12 160 ILE B N 1
ATOM 3640 C CA . ILE B 1 160 ? 7.539 15.789 10.414 1 94.12 160 ILE B CA 1
ATOM 3641 C C . ILE B 1 160 ? 6.918 14.82 11.422 1 94.12 160 ILE B C 1
ATOM 3643 O O . ILE B 1 160 ? 7.535 14.5 12.438 1 94.12 160 ILE B O 1
ATOM 3647 N N . ASN B 1 161 ? 5.656 14.438 11.18 1 94.12 161 ASN B N 1
ATOM 3648 C CA . ASN B 1 161 ? 4.961 13.398 11.922 1 94.12 161 ASN B CA 1
ATOM 3649 C C . ASN B 1 161 ? 5.023 12.055 11.195 1 94.12 161 ASN B C 1
ATOM 3651 O O . ASN B 1 161 ? 4.5 11.922 10.086 1 94.12 161 ASN B O 1
ATOM 3655 N N . ILE B 1 162 ? 5.617 11.062 11.844 1 96.44 162 ILE B N 1
ATOM 3656 C CA . ILE B 1 162 ? 5.805 9.766 11.211 1 96.44 162 ILE B CA 1
ATOM 3657 C C . ILE B 1 162 ? 4.895 8.734 11.883 1 96.44 162 ILE B C 1
ATOM 3659 O O . ILE B 1 162 ? 4.934 8.562 13.102 1 96.44 162 ILE B O 1
ATOM 3663 N N . HIS B 1 163 ? 4.078 8.109 11.094 1 96.44 163 HIS B N 1
ATOM 3664 C CA . HIS B 1 163 ? 3.254 6.984 11.523 1 96.44 163 HIS B CA 1
ATOM 3665 C C . HIS B 1 163 ? 3.854 5.656 11.07 1 96.44 163 HIS B C 1
ATOM 3667 O O . HIS B 1 163 ? 4 5.418 9.867 1 96.44 163 HIS B O 1
ATOM 3673 N N . ILE B 1 164 ? 4.25 4.848 11.977 1 98.31 164 ILE B N 1
ATOM 3674 C CA . ILE B 1 164 ? 4.746 3.51 11.688 1 98.31 164 ILE B CA 1
ATOM 3675 C C . ILE B 1 164 ? 3.713 2.471 12.109 1 98.31 164 ILE B C 1
ATOM 3677 O O . ILE B 1 164 ? 3.295 2.443 13.273 1 98.31 164 ILE B O 1
ATOM 3681 N N . GLN B 1 165 ? 3.338 1.594 11.164 1 98 165 GLN B N 1
ATOM 3682 C CA . GLN B 1 165 ? 2.275 0.661 11.523 1 98 165 GLN B CA 1
ATOM 3683 C C . GLN B 1 165 ? 2.596 -0.751 11.039 1 98 165 GLN B C 1
ATOM 3685 O O . GLN B 1 165 ? 3.215 -0.926 9.984 1 98 165 GLN B O 1
ATOM 3690 N N . SER B 1 166 ? 2.219 -1.742 11.836 1 98.69 166 SER B N 1
ATOM 3691 C CA . SER B 1 166 ? 2.246 -3.139 11.414 1 98.69 166 SER B CA 1
ATOM 3692 C C . SER B 1 166 ? 0.883 -3.586 10.898 1 98.69 166 SER B C 1
ATOM 3694 O O . SER B 1 166 ? -0.151 -3.092 11.352 1 98.69 166 SER B O 1
ATOM 3696 N N . PHE B 1 167 ? 0.903 -4.457 9.922 1 97.88 167 PHE B N 1
ATOM 3697 C CA . PHE B 1 167 ? -0.355 -4.969 9.391 1 97.88 167 PHE B CA 1
ATOM 3698 C C . PHE B 1 167 ? -0.194 -6.406 8.914 1 97.88 167 PHE B C 1
ATOM 3700 O O . PHE B 1 167 ? 0.922 -6.926 8.852 1 97.88 167 PHE B O 1
ATOM 3707 N N . GLY B 1 168 ? -1.312 -7.066 8.695 1 97.06 168 GLY B N 1
ATOM 3708 C CA . GLY B 1 168 ? -1.348 -8.391 8.086 1 97.06 168 GLY B CA 1
ATOM 3709 C C . GLY B 1 168 ? -1.871 -8.375 6.664 1 97.06 168 GLY B C 1
ATOM 3710 O O . GLY B 1 168 ? -2.973 -7.887 6.406 1 97.06 168 GLY B O 1
ATOM 3711 N N . TYR B 1 169 ? -1.11 -8.984 5.723 1 95.56 169 TYR B N 1
ATOM 3712 C CA . TYR B 1 169 ? -1.5 -9 4.32 1 95.56 169 TYR B CA 1
ATOM 3713 C C . TYR B 1 169 ? -2.82 -9.742 4.129 1 95.56 169 TYR B C 1
ATOM 3715 O O . TYR B 1 169 ? -3.59 -9.422 3.219 1 95.56 169 TYR B O 1
ATOM 3723 N N . LYS B 1 170 ? -3.064 -10.711 4.93 1 92.56 170 LYS B N 1
ATOM 3724 C CA . LYS B 1 170 ? -4.293 -11.484 4.773 1 92.56 170 LYS B CA 1
ATOM 3725 C C . LYS B 1 170 ? -5.527 -10.609 4.969 1 92.56 170 LYS B C 1
ATOM 3727 O O . LYS B 1 170 ? -6.633 -10.992 4.582 1 92.56 170 LYS B O 1
ATOM 3732 N N . TYR B 1 171 ? -5.336 -9.422 5.562 1 91.56 171 TYR B N 1
ATOM 3733 C CA . TYR B 1 171 ? -6.453 -8.516 5.793 1 91.56 171 TYR B CA 1
ATOM 3734 C C . TYR B 1 171 ? -6.418 -7.352 4.809 1 91.56 171 TYR B C 1
ATOM 3736 O O . TYR B 1 171 ? -7.223 -6.422 4.914 1 91.56 171 TYR B O 1
ATOM 3744 N N . GLY B 1 172 ? -5.5 -7.348 3.854 1 90.44 172 GLY B N 1
ATOM 3745 C CA . GLY B 1 172 ? -5.332 -6.234 2.934 1 90.44 172 GLY B CA 1
ATOM 3746 C C . GLY B 1 172 ? -4.301 -5.223 3.396 1 90.44 172 GLY B C 1
ATOM 3747 O O . GLY B 1 172 ? -3.928 -5.207 4.57 1 90.44 172 GLY B O 1
ATOM 3748 N N . ILE B 1 173 ? -3.896 -4.383 2.551 1 93.62 173 ILE B N 1
ATOM 3749 C CA . ILE B 1 173 ? -2.826 -3.445 2.883 1 93.62 173 ILE B CA 1
ATOM 3750 C C . ILE B 1 173 ? -3.426 -2.135 3.389 1 93.62 173 ILE B C 1
ATOM 3752 O O . ILE B 1 173 ? -4.566 -1.803 3.066 1 93.62 173 ILE B O 1
ATOM 3756 N N . PRO B 1 174 ? -2.682 -1.405 4.234 1 93.88 174 PRO B N 1
ATOM 3757 C CA . PRO B 1 174 ? -3.125 -0.066 4.629 1 93.88 174 PRO B CA 1
ATOM 3758 C C . PRO B 1 174 ? -3.086 0.933 3.473 1 93.88 174 PRO B C 1
ATOM 3760 O O . PRO B 1 174 ? -2.045 1.105 2.836 1 93.88 174 PRO B O 1
ATOM 3763 N N . THR B 1 175 ? -4.133 1.649 3.33 1 88.75 175 THR B N 1
ATOM 3764 C CA . THR B 1 175 ? -4.289 2.488 2.148 1 88.75 175 THR B CA 1
ATOM 3765 C C . THR B 1 175 ? -3.584 3.828 2.338 1 88.75 175 THR B C 1
ATOM 3767 O O . THR B 1 175 ? -3.422 4.59 1.383 1 88.75 175 THR B O 1
ATOM 3770 N N . ASP B 1 176 ? -3.154 4.121 3.463 1 92.5 176 ASP B N 1
ATOM 3771 C CA . ASP B 1 176 ? -2.523 5.406 3.74 1 92.5 176 ASP B CA 1
ATOM 3772 C C . ASP B 1 176 ? -1.002 5.289 3.715 1 92.5 176 ASP B C 1
ATOM 3774 O O . ASP B 1 176 ? -0.296 6.203 4.145 1 92.5 176 ASP B O 1
ATOM 3778 N N . SER B 1 177 ? -0.45 4.227 3.227 1 96.44 177 SER B N 1
ATOM 3779 C CA . SER B 1 177 ? 0.985 3.963 3.277 1 96.44 177 SER B CA 1
ATOM 3780 C C . SER B 1 177 ? 1.735 4.781 2.232 1 96.44 177 SER B C 1
ATOM 3782 O O . SER B 1 177 ? 1.301 4.879 1.083 1 96.44 177 SER B O 1
ATOM 3784 N N . ASP B 1 178 ? 2.844 5.406 2.684 1 97.69 178 ASP B N 1
ATOM 3785 C CA . ASP B 1 178 ? 3.789 6.012 1.753 1 97.69 178 ASP B CA 1
ATOM 3786 C C . ASP B 1 178 ? 4.898 5.035 1.382 1 97.69 178 ASP B C 1
ATOM 3788 O O . ASP B 1 178 ? 5.398 5.051 0.255 1 97.69 178 ASP B O 1
ATOM 3792 N N . LEU B 1 179 ? 5.336 4.281 2.365 1 98.75 179 LEU B N 1
ATOM 3793 C CA . LEU B 1 179 ? 6.301 3.197 2.24 1 98.75 179 LEU B CA 1
ATOM 3794 C C . LEU B 1 179 ? 5.742 1.901 2.814 1 98.75 179 LEU B C 1
ATOM 3796 O O . LEU B 1 179 ? 5.016 1.922 3.812 1 98.75 179 LEU B O 1
ATOM 3800 N N . MET B 1 180 ? 6.043 0.81 2.137 1 98.81 180 MET B N 1
ATOM 3801 C CA . MET B 1 180 ? 5.527 -0.473 2.607 1 98.81 180 MET B CA 1
ATOM 3802 C C . MET B 1 180 ? 6.559 -1.578 2.414 1 98.81 180 MET B C 1
ATOM 3804 O O . MET B 1 180 ? 7.133 -1.716 1.332 1 98.81 180 MET B O 1
ATOM 3808 N N . PHE B 1 181 ? 6.809 -2.354 3.441 1 98.88 181 PHE B N 1
ATOM 3809 C CA . PHE B 1 181 ? 7.805 -3.416 3.428 1 98.88 181 PHE B CA 1
ATOM 3810 C C . PHE B 1 181 ? 7.191 -4.742 3.855 1 98.88 181 PHE B C 1
ATOM 3812 O O . PHE B 1 181 ? 6.41 -4.793 4.809 1 98.88 181 PHE B O 1
ATOM 3819 N N . ASP B 1 182 ? 7.484 -5.777 3.16 1 98.62 182 ASP B N 1
ATOM 3820 C CA . ASP B 1 182 ? 7.023 -7.141 3.406 1 98.62 182 ASP B CA 1
ATOM 3821 C C . ASP B 1 182 ? 8.086 -7.957 4.137 1 98.62 182 ASP B C 1
ATOM 3823 O O . ASP B 1 182 ? 9.164 -8.211 3.596 1 98.62 182 ASP B O 1
ATOM 3827 N N . VAL B 1 183 ? 7.738 -8.422 5.285 1 98.69 183 VAL B N 1
ATOM 3828 C CA . VAL B 1 183 ? 8.75 -9.148 6.051 1 98.69 183 VAL B CA 1
ATOM 3829 C C . VAL B 1 183 ? 8.375 -10.633 6.121 1 98.69 183 VAL B C 1
ATOM 3831 O O . VAL B 1 183 ? 8.875 -11.359 6.98 1 98.69 183 VAL B O 1
ATOM 3834 N N . ARG B 1 184 ? 7.574 -11.188 5.203 1 96.69 184 ARG B N 1
ATOM 3835 C CA . ARG B 1 184 ? 7.121 -12.578 5.195 1 96.69 184 ARG B CA 1
ATOM 3836 C C . ARG B 1 184 ? 8.25 -13.523 4.781 1 96.69 184 ARG B C 1
ATOM 3838 O O . ARG B 1 184 ? 8.094 -14.742 4.832 1 96.69 184 ARG B O 1
ATOM 3845 N N . PHE B 1 185 ? 9.367 -12.953 4.477 1 97.5 185 PHE B N 1
ATOM 3846 C CA . PHE B 1 185 ? 10.508 -13.789 4.125 1 97.5 185 PHE B CA 1
ATOM 3847 C C . PHE B 1 185 ? 11.172 -14.352 5.375 1 97.5 185 PHE B C 1
ATOM 3849 O O . PHE B 1 185 ? 11.984 -15.273 5.293 1 97.5 185 PHE B O 1
ATOM 3856 N N . ILE B 1 186 ? 10.906 -13.781 6.539 1 97.69 186 ILE B N 1
ATOM 3857 C CA . ILE B 1 186 ? 11.445 -14.25 7.809 1 97.69 186 ILE B CA 1
ATOM 3858 C C . ILE B 1 186 ? 10.648 -15.469 8.289 1 97.69 186 ILE B C 1
ATOM 3860 O O . ILE B 1 186 ? 9.422 -15.492 8.188 1 97.69 186 ILE B O 1
ATOM 3864 N N . PRO B 1 187 ? 11.344 -16.484 8.906 1 95.69 187 PRO B N 1
ATOM 3865 C CA . PRO B 1 187 ? 10.625 -17.672 9.398 1 95.69 187 PRO B CA 1
ATOM 3866 C C . PRO B 1 187 ? 9.461 -17.312 10.312 1 95.69 187 PRO B C 1
ATOM 3868 O O . PRO B 1 187 ? 9.594 -16.453 11.188 1 95.69 187 PRO B O 1
ATOM 3871 N N . ASN B 1 188 ? 8.383 -18.047 10.148 1 94.5 188 ASN B N 1
ATOM 3872 C CA . ASN B 1 188 ? 7.125 -17.719 10.805 1 94.5 188 ASN B CA 1
ATOM 3873 C C . ASN B 1 188 ? 7.066 -18.281 12.219 1 94.5 188 ASN B C 1
ATOM 3875 O O . ASN B 1 188 ? 7.062 -19.5 12.414 1 94.5 188 ASN B O 1
ATOM 3879 N N . PRO B 1 189 ? 6.977 -17.359 13.172 1 95.5 189 PRO B N 1
ATOM 3880 C CA . PRO B 1 189 ? 6.867 -17.844 14.547 1 95.5 189 PRO B CA 1
ATOM 3881 C C . PRO B 1 189 ? 5.602 -18.656 14.789 1 95.5 189 PRO B C 1
ATOM 3883 O O . PRO B 1 189 ? 5.527 -19.422 15.766 1 95.5 189 PRO B O 1
ATOM 3886 N N . TYR B 1 190 ? 4.645 -18.516 13.969 1 91.88 190 TYR B N 1
ATOM 3887 C CA . TYR B 1 190 ? 3.348 -19.172 14.133 1 91.88 190 TYR B CA 1
ATOM 3888 C C . TYR B 1 190 ? 3.504 -20.688 14.172 1 91.88 190 TYR B C 1
ATOM 3890 O O . TYR B 1 190 ? 2.721 -21.375 14.82 1 91.88 190 TYR B O 1
ATOM 3898 N N . TYR B 1 191 ? 4.48 -21.203 13.516 1 91.62 191 TYR B N 1
ATOM 3899 C CA . TYR B 1 191 ? 4.652 -22.641 13.383 1 91.62 191 TYR B CA 1
ATOM 3900 C C . TYR B 1 191 ? 5.402 -23.219 14.578 1 91.62 191 TYR B C 1
ATOM 3902 O O . TYR B 1 191 ? 5.59 -24.422 14.672 1 91.62 191 TYR B O 1
ATOM 3910 N N . ILE B 1 192 ? 5.867 -22.344 15.422 1 94.56 192 ILE B N 1
ATOM 3911 C CA . ILE B 1 192 ? 6.469 -22.75 16.688 1 94.56 192 ILE B CA 1
ATOM 3912 C C . ILE B 1 192 ? 5.426 -22.703 17.797 1 94.56 192 ILE B C 1
ATOM 3914 O O . ILE B 1 192 ? 4.98 -21.625 18.188 1 94.56 192 ILE B O 1
ATOM 3918 N N . GLU B 1 193 ? 5.035 -23.734 18.344 1 94.5 193 GLU B N 1
ATOM 3919 C CA . GLU B 1 193 ? 3.932 -23.891 19.297 1 94.5 193 GLU B CA 1
ATOM 3920 C C . GLU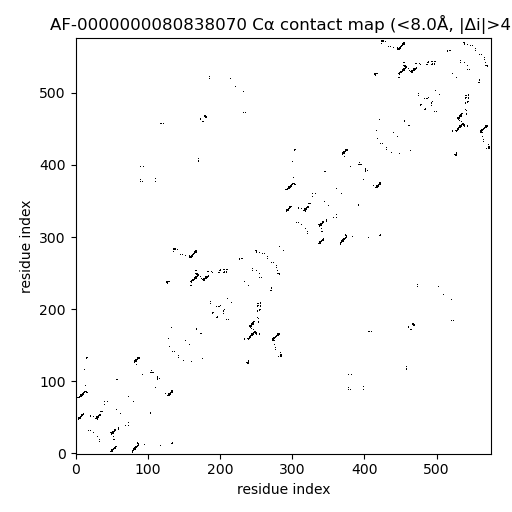 B 1 193 ? 4.059 -22.906 20.453 1 94.5 193 GLU B C 1
ATOM 3922 O O . GLU B 1 193 ? 3.082 -22.25 20.828 1 94.5 193 GLU B O 1
ATOM 3927 N N . LYS B 1 194 ? 5.242 -22.766 20.969 1 95.38 194 LYS B N 1
ATOM 3928 C CA . LYS B 1 194 ? 5.477 -21.922 22.141 1 95.38 194 LYS B CA 1
ATOM 3929 C C . LYS B 1 194 ? 5.27 -20.453 21.797 1 95.38 194 LYS B C 1
ATOM 3931 O O . LYS B 1 194 ? 5.074 -19.625 22.688 1 95.38 194 LYS B O 1
ATOM 3936 N N . LEU B 1 195 ? 5.297 -20.109 20.484 1 96.69 195 LEU B N 1
ATOM 3937 C CA . LEU B 1 195 ? 5.277 -18.719 20.094 1 96.69 195 LEU B CA 1
ATOM 3938 C C . LEU B 1 195 ? 3.941 -18.344 19.453 1 96.69 195 LEU B C 1
ATOM 3940 O O . LEU B 1 195 ? 3.611 -17.172 19.328 1 96.69 195 LEU B O 1
ATOM 3944 N N . LYS B 1 196 ? 3.203 -19.328 19.125 1 94.62 196 LYS B N 1
ATOM 3945 C CA . LYS B 1 196 ? 2.006 -19.203 18.297 1 94.62 196 LYS B CA 1
ATOM 3946 C C . LYS B 1 196 ? 1.015 -18.219 18.906 1 94.62 196 LYS B C 1
ATOM 3948 O O . LYS B 1 196 ? 0.435 -17.391 18.203 1 94.62 196 LYS B O 1
ATOM 3953 N N . GLU B 1 197 ? 0.851 -18.25 20.188 1 94.19 197 GLU B N 1
ATOM 3954 C CA . GLU B 1 1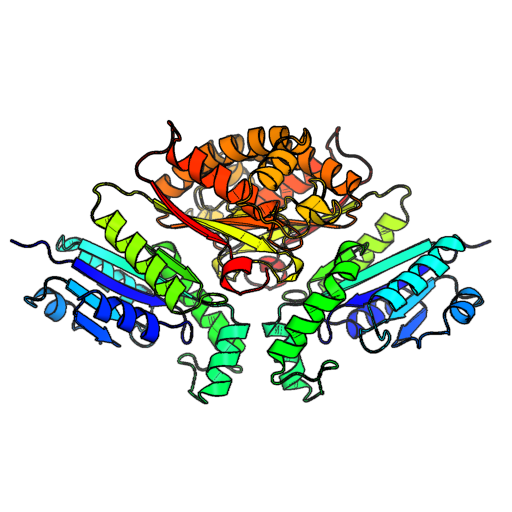97 ? -0.173 -17.453 20.844 1 94.19 197 GLU B CA 1
ATOM 3955 C C . GLU B 1 197 ? 0.404 -16.141 21.375 1 94.19 197 GLU B C 1
ATOM 3957 O O . GLU B 1 197 ? -0.327 -15.312 21.922 1 94.19 197 GLU B O 1
ATOM 3962 N N . LEU B 1 198 ? 1.643 -15.953 21.234 1 97.31 198 LEU B N 1
ATOM 3963 C CA . LEU B 1 198 ? 2.291 -14.719 21.656 1 97.31 198 LEU B CA 1
ATOM 3964 C C . LEU B 1 198 ? 2.236 -13.664 20.562 1 97.31 198 LEU B C 1
ATOM 3966 O O . LEU B 1 198 ? 1.564 -13.859 19.547 1 97.31 198 LEU B O 1
ATOM 3970 N N . ASN B 1 199 ? 2.787 -12.508 20.812 1 97.56 199 ASN B N 1
ATOM 3971 C CA . ASN B 1 199 ? 2.826 -11.438 19.828 1 97.56 199 ASN B CA 1
ATOM 3972 C C . ASN B 1 199 ? 4.172 -10.719 19.828 1 97.56 199 ASN B C 1
ATOM 3974 O O . ASN B 1 199 ? 5.07 -11.078 20.594 1 97.56 199 ASN B O 1
ATOM 3978 N N . GLY B 1 200 ? 4.332 -9.711 18.969 1 97.38 200 GLY B N 1
ATOM 3979 C CA . GLY B 1 200 ? 5.598 -9.023 18.766 1 97.38 200 GLY B CA 1
ATOM 3980 C C . GLY B 1 200 ? 6.035 -8.219 19.969 1 97.38 200 GLY B C 1
ATOM 3981 O O . GLY B 1 200 ? 7.141 -7.672 20 1 97.38 200 GLY B O 1
ATOM 3982 N N . PHE B 1 201 ? 5.199 -8.102 21 1 97.19 201 PHE B N 1
ATOM 3983 C CA . PHE B 1 201 ? 5.566 -7.414 22.219 1 97.19 201 PHE B CA 1
ATOM 3984 C C . PHE B 1 201 ? 6.289 -8.359 23.172 1 97.19 201 PHE B C 1
ATOM 3986 O O . PHE B 1 201 ? 6.969 -7.91 24.109 1 97.19 201 PHE B O 1
ATOM 3993 N N . ASP B 1 202 ? 6.105 -9.672 22.969 1 97.69 202 ASP B N 1
ATOM 3994 C CA . ASP B 1 202 ? 6.707 -10.672 23.844 1 97.69 202 ASP B CA 1
ATOM 3995 C C . ASP B 1 202 ? 8.188 -10.875 23.516 1 97.69 202 ASP B C 1
ATOM 3997 O O . ASP B 1 202 ? 8.555 -11.008 22.344 1 97.69 202 ASP B O 1
ATOM 4001 N N . GLU B 1 203 ? 8.906 -10.969 24.531 1 97.75 203 GLU B N 1
ATOM 4002 C CA . GLU B 1 203 ? 10.352 -11.07 24.375 1 97.75 203 GLU B CA 1
ATOM 4003 C C . GLU B 1 203 ? 10.734 -12.32 23.578 1 97.75 203 GLU B C 1
ATOM 4005 O O . GLU B 1 203 ? 11.688 -12.305 22.797 1 97.75 203 GLU B O 1
ATOM 4010 N N . GLU B 1 204 ? 10.062 -13.398 23.797 1 97.75 204 GLU B N 1
ATOM 4011 C CA . GLU B 1 204 ? 10.359 -14.648 23.109 1 97.75 204 GLU B CA 1
ATOM 4012 C C . GLU B 1 204 ? 10.172 -14.508 21.594 1 97.75 204 GLU B C 1
ATOM 4014 O O . GLU B 1 204 ? 10.977 -15.023 20.812 1 97.75 204 GLU B O 1
ATOM 4019 N N . VAL B 1 205 ? 9.148 -13.797 21.219 1 98.12 205 VAL B N 1
ATOM 4020 C CA . VAL B 1 205 ? 8.867 -13.586 19.812 1 98.12 205 VAL B CA 1
ATOM 4021 C C . VAL B 1 205 ? 9.898 -12.633 19.219 1 98.12 205 VAL B C 1
ATOM 4023 O O . VAL B 1 205 ? 10.453 -12.891 18.141 1 98.12 205 VAL B O 1
ATOM 4026 N N . LYS B 1 206 ? 10.195 -11.586 19.938 1 98.06 206 LYS B N 1
ATOM 4027 C CA . LYS B 1 206 ? 11.188 -10.617 19.5 1 98.06 206 LYS B CA 1
ATOM 4028 C C . LYS B 1 206 ? 12.531 -11.289 19.234 1 98.06 206 LYS B C 1
ATOM 4030 O O . LYS B 1 206 ? 13.141 -11.078 18.188 1 98.06 206 LYS B O 1
ATOM 4035 N N . GLU B 1 207 ? 12.93 -12.023 20.188 1 97.69 207 GLU B N 1
ATOM 4036 C CA . GLU B 1 207 ? 14.219 -12.703 20.094 1 97.69 207 GLU B CA 1
ATOM 4037 C C . GLU B 1 207 ? 14.25 -13.656 18.906 1 97.69 207 GLU B C 1
ATOM 4039 O O . GLU B 1 207 ? 15.227 -13.695 18.156 1 97.69 207 GLU B O 1
ATOM 4044 N N . TYR B 1 208 ? 13.203 -14.422 18.781 1 97.81 208 TYR B N 1
ATOM 4045 C CA . TYR B 1 208 ? 13.141 -15.367 17.672 1 97.81 208 TYR B CA 1
ATOM 4046 C C . TYR B 1 208 ? 13.234 -14.641 16.328 1 97.81 208 TYR B C 1
ATOM 4048 O O . TYR B 1 208 ? 14.031 -15.023 15.469 1 97.81 208 TYR B O 1
ATOM 4056 N N . VAL B 1 209 ? 12.469 -13.562 16.156 1 98.12 209 VAL B N 1
ATOM 4057 C CA . VAL B 1 209 ? 12.391 -12.836 14.891 1 98.12 209 VAL B CA 1
ATOM 4058 C C . VAL B 1 209 ? 13.727 -12.148 14.609 1 98.12 209 VAL B C 1
ATOM 4060 O O . VAL B 1 209 ? 14.266 -12.25 13.508 1 98.12 209 VAL B O 1
ATOM 4063 N N . LEU B 1 210 ? 14.297 -11.5 15.594 1 97.81 210 LEU B N 1
ATOM 4064 C CA . LEU B 1 210 ? 15.477 -10.664 15.391 1 97.81 210 LEU B CA 1
ATOM 4065 C C . LEU B 1 210 ? 16.75 -11.516 15.367 1 97.81 210 LEU B C 1
ATOM 4067 O O . LEU B 1 210 ? 17.797 -11.055 14.906 1 97.81 210 LEU B O 1
ATOM 4071 N N . SER B 1 211 ? 16.656 -12.719 15.82 1 96.88 211 SER B N 1
ATOM 4072 C CA . SER B 1 211 ? 17.828 -13.578 15.852 1 96.88 211 SER B CA 1
ATOM 4073 C C . SER B 1 211 ? 18.078 -14.219 14.492 1 96.88 211 SER B C 1
ATOM 4075 O O . SER B 1 211 ? 19.156 -14.766 14.25 1 96.88 211 SER B O 1
ATOM 4077 N N . GLN B 1 212 ? 17.094 -14.164 13.617 1 96.5 212 GLN B N 1
ATOM 4078 C CA . GLN B 1 212 ? 17.281 -14.719 12.281 1 96.5 212 GLN B CA 1
ATOM 4079 C C . GLN B 1 212 ? 18.328 -13.93 11.508 1 96.5 212 GLN B C 1
ATOM 4081 O O . GLN B 1 212 ? 18.375 -12.695 11.57 1 96.5 212 GLN B O 1
ATOM 4086 N N . LYS B 1 213 ? 19.219 -14.578 10.766 1 95.94 213 LYS B N 1
ATOM 4087 C CA . LYS B 1 213 ? 20.25 -13.914 9.984 1 95.94 213 LYS B CA 1
ATOM 4088 C C . LYS B 1 213 ? 19.641 -12.945 8.977 1 95.94 213 LYS B C 1
ATOM 4090 O O . LYS B 1 213 ? 20.156 -11.836 8.781 1 95.94 213 LYS B O 1
ATOM 4095 N N . GLU B 1 214 ? 18.562 -13.375 8.352 1 96.62 214 GLU B N 1
ATOM 4096 C CA . GLU B 1 214 ? 17.875 -12.555 7.352 1 96.62 214 GLU B CA 1
ATOM 4097 C C . GLU B 1 214 ? 17.359 -11.258 7.965 1 96.62 214 GLU B C 1
ATOM 4099 O O . GLU B 1 214 ? 17.344 -10.219 7.305 1 96.62 214 GLU B O 1
ATOM 4104 N N . SER B 1 215 ? 16.953 -11.32 9.258 1 97.81 215 SER B N 1
ATOM 4105 C CA . SER B 1 215 ? 16.422 -10.148 9.938 1 97.81 215 SER B CA 1
ATOM 4106 C C . SER B 1 215 ? 17.469 -9.062 10.078 1 97.81 215 SER B C 1
ATOM 4108 O O . SER B 1 215 ? 17.203 -7.891 9.789 1 97.81 215 SER B O 1
ATOM 4110 N N . GLY B 1 216 ? 18.594 -9.438 10.531 1 97.94 216 GLY B N 1
ATOM 4111 C CA . GLY B 1 216 ? 19.672 -8.484 10.703 1 97.94 216 GLY B CA 1
ATOM 4112 C C . GLY B 1 216 ? 20.109 -7.832 9.406 1 97.94 216 GLY B C 1
ATOM 4113 O O . GLY B 1 216 ? 20.297 -6.617 9.344 1 97.94 216 GLY B O 1
ATOM 4114 N N . LYS B 1 217 ? 20.266 -8.625 8.367 1 97.94 217 LYS B N 1
ATOM 4115 C CA . LYS B 1 217 ? 20.672 -8.117 7.055 1 97.94 217 LYS B CA 1
ATOM 4116 C C . LYS B 1 217 ? 19.609 -7.172 6.484 1 97.94 217 LYS B C 1
ATOM 4118 O O . LYS B 1 217 ? 19.953 -6.117 5.941 1 97.94 217 LYS B O 1
ATOM 4123 N N . PHE B 1 218 ? 18.375 -7.566 6.637 1 98.5 218 PHE B N 1
ATOM 4124 C CA . PHE B 1 218 ? 17.281 -6.719 6.184 1 98.5 218 PHE B CA 1
ATOM 4125 C C . PHE B 1 218 ? 17.297 -5.375 6.902 1 98.5 218 PHE B C 1
ATOM 4127 O O . PHE B 1 218 ? 17.25 -4.32 6.262 1 98.5 218 PHE B O 1
ATOM 4134 N N . TYR B 1 219 ? 17.422 -5.453 8.18 1 98.56 219 TYR B N 1
ATOM 4135 C CA . TYR B 1 219 ? 17.344 -4.242 8.992 1 98.56 219 TYR B CA 1
ATOM 4136 C C . TYR B 1 219 ? 18.516 -3.32 8.727 1 98.56 219 TYR B C 1
ATOM 4138 O O . TYR B 1 219 ? 18.375 -2.096 8.75 1 98.56 219 TYR B O 1
ATOM 4146 N N . SER B 1 220 ? 19.688 -3.906 8.422 1 98 220 SER B N 1
ATOM 4147 C CA . SER B 1 220 ? 20.875 -3.125 8.125 1 98 220 SER B CA 1
ATOM 4148 C C . SER B 1 220 ? 20.719 -2.361 6.812 1 98 220 SER B C 1
ATOM 4150 O O . SER B 1 220 ? 21.469 -1.411 6.555 1 98 220 SER B O 1
ATOM 4152 N N . LYS B 1 221 ? 19.844 -2.77 5.992 1 98.19 221 LYS B N 1
ATOM 4153 C CA . LYS B 1 221 ? 19.562 -2.066 4.742 1 98.19 221 LYS B CA 1
ATOM 4154 C C . LYS B 1 221 ? 18.375 -1.116 4.895 1 98.19 221 LYS B C 1
ATOM 4156 O O . LYS B 1 221 ? 18.375 -0.028 4.316 1 98.19 221 LYS B O 1
ATOM 4161 N N . LEU B 1 222 ? 17.391 -1.529 5.691 1 98.38 222 LEU B N 1
ATOM 4162 C CA . LEU B 1 222 ? 16.172 -0.762 5.867 1 98.38 222 LEU B CA 1
ATOM 4163 C C . LEU B 1 222 ? 16.438 0.548 6.598 1 98.38 222 LEU B C 1
ATOM 4165 O O . LEU B 1 222 ? 16.031 1.616 6.141 1 98.38 222 LEU B O 1
ATOM 4169 N N . LEU B 1 223 ? 17.141 0.5 7.699 1 97.94 223 LEU B N 1
ATOM 4170 C CA . LEU B 1 223 ? 17.312 1.664 8.562 1 97.94 223 LEU B CA 1
ATOM 4171 C C . LEU B 1 223 ? 18.078 2.766 7.832 1 97.94 223 LEU B C 1
ATOM 4173 O O . LEU B 1 223 ? 17.641 3.914 7.793 1 97.94 223 LEU B O 1
ATOM 4177 N N . PRO B 1 224 ? 19.203 2.451 7.152 1 97.56 224 PRO B N 1
ATOM 4178 C CA . PRO B 1 224 ? 19.891 3.504 6.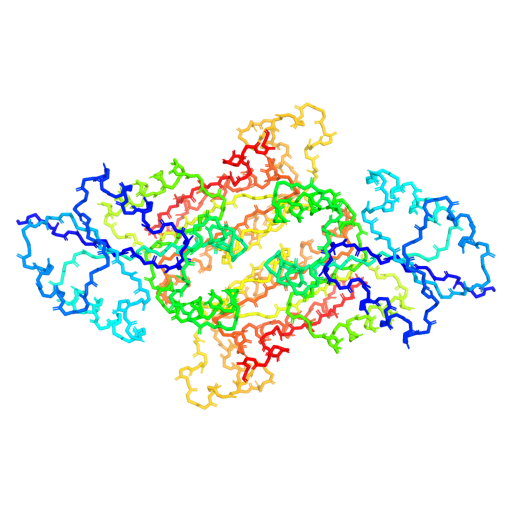406 1 97.56 224 PRO B CA 1
ATOM 4179 C C . PRO B 1 224 ? 19.047 4.086 5.277 1 97.56 224 PRO B C 1
ATOM 4181 O O . PRO B 1 224 ? 19.156 5.27 4.957 1 97.56 224 PRO B O 1
ATOM 4184 N N . LEU B 1 225 ? 18.25 3.262 4.668 1 98.38 225 LEU B N 1
ATOM 4185 C CA . LEU B 1 225 ? 17.359 3.758 3.627 1 98.38 225 LEU B CA 1
ATOM 4186 C C . LEU B 1 225 ? 16.391 4.805 4.184 1 98.38 225 LEU B C 1
ATOM 4188 O O . LEU B 1 225 ? 16.234 5.883 3.604 1 98.38 225 LEU B O 1
ATOM 4192 N N . LEU B 1 226 ? 15.789 4.469 5.332 1 98.5 226 LEU B N 1
ATOM 4193 C CA . LEU B 1 226 ? 14.836 5.383 5.949 1 98.5 226 LEU B CA 1
ATOM 4194 C C . LEU B 1 226 ? 15.539 6.637 6.461 1 98.5 226 LEU B C 1
ATOM 4196 O O . LEU B 1 226 ? 15 7.742 6.344 1 98.5 226 LEU B O 1
ATOM 4200 N N . GLU B 1 227 ? 16.734 6.492 7 1 97.88 227 GLU B N 1
ATOM 4201 C CA . GLU B 1 227 ? 17.5 7.629 7.496 1 97.88 227 GLU B CA 1
ATOM 4202 C C . GLU B 1 227 ? 17.891 8.562 6.359 1 97.88 227 GLU B C 1
ATOM 4204 O O . GLU B 1 227 ? 18.078 9.766 6.574 1 97.88 227 GLU B O 1
ATOM 4209 N N . PHE B 1 228 ? 18 8.055 5.207 1 98.06 228 PHE B N 1
ATOM 4210 C CA . PHE B 1 228 ? 18.266 8.875 4.031 1 98.06 228 PHE B CA 1
ATOM 4211 C C . PHE B 1 228 ? 16.969 9.531 3.541 1 98.06 228 PHE B C 1
ATOM 4213 O O . PHE B 1 228 ? 16.953 10.734 3.252 1 98.06 228 PHE B O 1
ATOM 4220 N N . LEU B 1 229 ? 15.852 8.781 3.451 1 98.38 229 LEU B N 1
ATOM 4221 C CA . LEU B 1 229 ? 14.617 9.219 2.814 1 98.38 229 LEU B CA 1
ATOM 4222 C C . LEU B 1 229 ? 13.922 10.289 3.646 1 98.38 229 LEU B C 1
ATOM 4224 O O . LEU B 1 229 ? 13.414 11.273 3.102 1 98.38 229 LEU B O 1
ATOM 4228 N N . ILE B 1 230 ? 13.875 10.133 4.965 1 97.94 230 ILE B N 1
ATOM 4229 C CA . ILE B 1 230 ? 13.07 10.984 5.84 1 97.94 230 ILE B CA 1
ATOM 4230 C C . ILE B 1 230 ? 13.531 12.43 5.707 1 97.94 230 ILE B C 1
ATOM 4232 O O . ILE B 1 230 ? 12.719 13.328 5.453 1 97.94 230 ILE B O 1
ATOM 4236 N N . PRO B 1 231 ? 14.883 12.711 5.762 1 97.38 231 PRO B N 1
ATOM 4237 C CA . PRO B 1 231 ? 15.312 14.094 5.559 1 97.38 231 PRO B CA 1
ATOM 4238 C C . PRO B 1 231 ? 14.945 14.633 4.176 1 97.38 231 PRO B C 1
ATOM 4240 O O . PRO B 1 231 ? 14.672 15.828 4.023 1 97.38 231 PRO B O 1
ATOM 4243 N N . GLN B 1 232 ? 14.945 13.766 3.133 1 97.38 232 GLN B N 1
ATOM 4244 C CA . GLN B 1 232 ? 14.578 14.195 1.788 1 97.38 232 GLN B CA 1
ATOM 4245 C C . GLN B 1 232 ? 13.109 14.617 1.728 1 97.38 232 GLN B C 1
ATOM 4247 O O . GLN B 1 232 ? 12.773 15.609 1.087 1 97.38 232 GLN B O 1
ATOM 4252 N N . TYR B 1 233 ? 12.227 13.867 2.416 1 96.56 233 TYR B N 1
ATOM 4253 C CA . TYR B 1 233 ? 10.805 14.211 2.467 1 96.56 233 TYR B CA 1
ATOM 4254 C C . TYR B 1 233 ? 10.594 15.547 3.17 1 96.56 233 TYR B C 1
ATOM 4256 O O . TYR B 1 233 ? 9.805 16.375 2.713 1 96.56 233 TYR B O 1
ATOM 4264 N N . ILE B 1 234 ? 11.297 15.719 4.281 1 94.88 234 ILE B N 1
ATOM 4265 C CA . ILE B 1 234 ? 11.211 16.969 5.039 1 94.88 234 ILE B CA 1
ATOM 4266 C C . ILE B 1 234 ? 11.625 18.141 4.156 1 94.88 234 ILE B C 1
ATOM 4268 O O . ILE B 1 234 ? 10.938 19.172 4.117 1 94.88 234 ILE B O 1
ATOM 4272 N N . LYS B 1 235 ? 12.734 17.969 3.451 1 94.25 235 LYS B N 1
ATOM 4273 C CA . LYS B 1 235 ? 13.25 19.016 2.564 1 94.25 235 LYS B CA 1
ATOM 4274 C C . LYS B 1 235 ? 12.219 19.391 1.506 1 94.25 235 LYS B C 1
ATOM 4276 O O . LYS B 1 235 ? 12.117 20.562 1.116 1 94.25 235 LYS B O 1
ATOM 4281 N N . GLU B 1 236 ? 11.422 18.438 1.044 1 92.38 236 GLU B N 1
ATOM 4282 C CA . GLU B 1 236 ? 10.414 18.656 0.007 1 92.38 236 GLU B CA 1
ATOM 4283 C C . GLU B 1 236 ? 9.125 19.219 0.6 1 92.38 236 GLU B C 1
ATOM 4285 O O . GLU B 1 236 ? 8.164 19.484 -0.128 1 92.38 236 GLU B O 1
ATOM 4290 N N . GLY B 1 237 ? 9.062 19.359 1.918 1 90.75 237 GLY B N 1
ATOM 4291 C CA . GLY B 1 237 ? 7.934 20.031 2.553 1 90.75 237 GLY B CA 1
ATOM 4292 C C . GLY B 1 237 ? 6.887 19.062 3.074 1 90.75 237 GLY B C 1
ATOM 4293 O O . GLY B 1 237 ? 5.805 19.484 3.492 1 90.75 237 GLY B O 1
ATOM 4294 N N . LYS B 1 238 ? 7.223 17.797 3.045 1 92.06 238 LYS B N 1
ATOM 4295 C CA . LYS B 1 238 ? 6.293 16.812 3.57 1 92.06 238 LYS B CA 1
ATOM 4296 C C . LYS B 1 238 ? 6.199 16.891 5.09 1 92.06 238 LYS B C 1
ATOM 4298 O O . LYS B 1 238 ? 7.219 17.016 5.773 1 92.06 238 LYS B O 1
ATOM 4303 N N . LYS B 1 239 ? 4.941 16.828 5.625 1 92.88 239 LYS B N 1
ATOM 4304 C CA . LYS B 1 239 ? 4.746 16.984 7.062 1 92.88 239 LYS B CA 1
ATOM 4305 C C . LYS B 1 239 ? 4.281 15.68 7.699 1 92.88 239 LYS B C 1
ATOM 4307 O O . LYS B 1 239 ? 4.238 15.562 8.93 1 92.88 239 LYS B O 1
ATOM 4312 N N . HIS B 1 240 ? 3.928 14.758 6.859 1 94.12 240 HIS B N 1
ATOM 4313 C CA . HIS B 1 240 ? 3.475 13.461 7.359 1 94.12 240 HIS B CA 1
ATOM 4314 C C . HIS B 1 240 ? 4.016 12.32 6.5 1 94.12 240 HIS B C 1
ATOM 4316 O O . HIS B 1 240 ? 4.105 12.445 5.277 1 94.12 240 HIS B O 1
ATOM 4322 N N . LEU B 1 241 ? 4.383 11.266 7.152 1 96.62 241 LEU B N 1
ATOM 4323 C CA . LEU B 1 241 ? 4.898 10.07 6.484 1 96.62 241 LEU B CA 1
ATOM 4324 C C . LEU B 1 241 ? 4.359 8.805 7.145 1 96.62 241 LEU B C 1
ATOM 4326 O O . LEU B 1 241 ? 4.391 8.68 8.367 1 96.62 241 LEU B O 1
ATOM 4330 N N . THR B 1 242 ? 3.812 7.887 6.359 1 97.31 242 THR B N 1
ATOM 4331 C CA . THR B 1 242 ? 3.35 6.609 6.891 1 97.31 242 THR B CA 1
ATOM 4332 C C . THR B 1 242 ? 4.215 5.465 6.375 1 97.31 242 THR B C 1
ATOM 4334 O O . THR B 1 242 ? 4.344 5.27 5.164 1 97.31 242 THR B O 1
ATOM 4337 N N . ILE B 1 243 ? 4.816 4.758 7.289 1 98.69 243 ILE B N 1
ATOM 4338 C CA . ILE B 1 243 ? 5.617 3.574 6.992 1 98.69 243 ILE B CA 1
ATOM 4339 C C . ILE B 1 243 ? 4.891 2.322 7.48 1 98.69 243 ILE B C 1
ATOM 4341 O O . ILE B 1 243 ? 4.633 2.174 8.68 1 98.69 243 ILE B O 1
ATOM 4345 N N . SER B 1 244 ? 4.609 1.426 6.543 1 98.75 244 SER B N 1
ATOM 4346 C CA . SER B 1 244 ? 3.896 0.202 6.891 1 98.75 244 SER B CA 1
ATOM 4347 C C . SER B 1 244 ? 4.789 -1.023 6.734 1 98.75 244 SER B C 1
ATOM 4349 O O . SER B 1 244 ? 5.492 -1.163 5.73 1 98.75 244 SER B O 1
ATOM 4351 N N . ILE B 1 245 ? 4.816 -1.845 7.75 1 98.88 245 ILE B N 1
ATOM 4352 C CA . ILE B 1 245 ? 5.516 -3.123 7.703 1 98.88 245 ILE B CA 1
ATOM 4353 C C . ILE B 1 245 ? 4.512 -4.266 7.859 1 98.88 245 ILE B C 1
ATOM 4355 O O . ILE B 1 245 ? 3.756 -4.305 8.828 1 98.88 245 ILE B O 1
ATOM 4359 N N . GLY B 1 246 ? 4.551 -5.152 6.875 1 98.5 246 GLY B N 1
ATOM 4360 C CA . GLY B 1 246 ? 3.523 -6.184 6.859 1 98.5 246 GLY B CA 1
ATOM 4361 C C . GLY B 1 246 ? 4.09 -7.586 6.949 1 98.5 246 GLY B C 1
ATOM 4362 O O . GLY B 1 246 ? 5.195 -7.852 6.469 1 98.5 246 GLY B O 1
ATOM 4363 N N . CYS B 1 247 ? 3.367 -8.453 7.559 1 98 247 CYS B N 1
ATOM 4364 C CA . CYS B 1 247 ? 3.531 -9.898 7.492 1 98 247 CYS B CA 1
ATOM 4365 C C . CYS B 1 247 ? 2.199 -10.586 7.219 1 98 247 CYS B C 1
ATOM 4367 O O . CYS B 1 247 ? 1.243 -9.945 6.781 1 98 247 CYS B O 1
ATOM 4369 N N . SER B 1 248 ? 2.119 -11.891 7.344 1 95.19 248 SER B N 1
ATOM 4370 C CA . SER B 1 248 ? 0.898 -12.594 6.961 1 95.19 248 SER B CA 1
ATOM 4371 C C . SER B 1 248 ? -0.263 -12.219 7.875 1 95.19 248 SER B C 1
ATOM 4373 O O . SER B 1 248 ? -1.317 -11.789 7.406 1 95.19 248 SER B O 1
ATOM 4375 N N . GLY B 1 249 ? -0.047 -12.266 9.242 1 95.19 249 GLY B N 1
ATOM 4376 C CA . GLY B 1 249 ? -1.134 -12.086 10.188 1 95.19 249 GLY B CA 1
ATOM 4377 C C . GLY B 1 249 ? -1.059 -10.773 10.945 1 95.19 249 GLY B C 1
ATOM 4378 O O . GLY B 1 249 ? -2.02 -10.383 11.609 1 95.19 249 GLY B O 1
ATOM 4379 N N . GLY B 1 250 ? 0.08 -10.141 10.938 1 96.69 250 GLY B N 1
ATOM 4380 C CA . GLY B 1 250 ? 0.23 -8.867 11.617 1 96.69 250 GLY B CA 1
ATOM 4381 C C . GLY B 1 250 ? 0.359 -9.008 13.125 1 96.69 250 GLY B C 1
ATOM 4382 O O . GLY B 1 250 ? 0.005 -8.094 13.875 1 96.69 250 GLY B O 1
ATOM 4383 N N . GLN B 1 251 ? 0.916 -10.086 13.516 1 97.44 251 GLN B N 1
ATOM 4384 C CA . GLN B 1 251 ? 0.919 -10.359 14.945 1 97.44 251 GLN B CA 1
ATOM 4385 C C . GLN B 1 251 ? 2.344 -10.492 15.477 1 97.44 251 GLN B C 1
ATOM 4387 O O . GLN B 1 251 ? 2.629 -10.109 16.609 1 97.44 251 GLN B O 1
ATOM 4392 N N . HIS B 1 252 ? 3.266 -11.008 14.719 1 98.44 252 HIS B N 1
ATOM 4393 C CA . HIS B 1 252 ? 4.586 -11.359 15.219 1 98.44 252 HIS B CA 1
ATOM 4394 C C . HIS B 1 252 ? 5.676 -10.531 14.547 1 98.44 252 HIS B C 1
ATOM 4396 O O . HIS B 1 252 ? 6.133 -9.531 15.102 1 98.44 252 HIS B O 1
ATOM 4402 N N . ARG B 1 253 ? 5.977 -10.906 13.328 1 98.5 253 ARG B N 1
ATOM 4403 C CA . ARG B 1 253 ? 7.152 -10.391 12.633 1 98.5 253 ARG B CA 1
ATOM 4404 C C . ARG B 1 253 ? 7.035 -8.891 12.398 1 98.5 253 ARG B C 1
ATOM 4406 O O . ARG B 1 253 ? 7.938 -8.125 12.758 1 98.5 253 ARG B O 1
ATOM 4413 N N . SER B 1 254 ? 5.867 -8.461 11.781 1 98.75 254 SER B N 1
ATOM 4414 C CA . SER B 1 254 ? 5.684 -7.043 11.477 1 98.75 254 SER B CA 1
ATOM 4415 C C . SER B 1 254 ? 5.672 -6.203 12.75 1 98.75 254 SER B C 1
ATOM 4417 O O . SER B 1 254 ? 6.273 -5.125 12.797 1 98.75 254 SER B O 1
ATOM 4419 N N . VAL B 1 255 ? 5.043 -6.715 13.789 1 98.69 255 VAL B N 1
ATOM 4420 C CA . VAL B 1 255 ? 4.965 -6.016 15.062 1 98.69 255 VAL B CA 1
ATOM 4421 C C . VAL B 1 255 ? 6.367 -5.836 15.641 1 98.69 255 VAL B C 1
ATOM 4423 O O . VAL B 1 255 ? 6.719 -4.746 16.109 1 98.69 255 VAL B O 1
ATOM 4426 N N . THR B 1 256 ? 7.195 -6.832 15.594 1 98.75 256 THR B N 1
ATOM 4427 C CA . THR B 1 256 ? 8.562 -6.797 16.094 1 98.75 256 THR B CA 1
ATOM 4428 C C . THR B 1 256 ? 9.375 -5.723 15.375 1 98.75 256 THR B C 1
ATOM 4430 O O . THR B 1 256 ? 10.039 -4.902 16.016 1 98.75 256 THR B O 1
ATOM 4433 N N . PHE B 1 257 ? 9.281 -5.672 14.125 1 98.75 257 PHE B N 1
ATOM 4434 C CA . PHE B 1 257 ? 10.07 -4.738 13.336 1 98.75 257 PHE B CA 1
ATOM 4435 C C . PHE B 1 257 ? 9.586 -3.311 13.531 1 98.75 257 PHE B C 1
ATOM 4437 O O . PHE B 1 257 ? 10.383 -2.375 13.578 1 98.75 257 PHE B O 1
ATOM 4444 N N . VAL B 1 258 ? 8.297 -3.145 13.602 1 98.75 258 VAL B N 1
ATOM 4445 C CA . VAL B 1 258 ? 7.73 -1.817 13.812 1 98.75 258 VAL B CA 1
ATOM 4446 C C . VAL B 1 258 ? 8.227 -1.249 15.141 1 98.75 258 VAL B C 1
ATOM 4448 O O . VAL B 1 258 ? 8.641 -0.088 15.211 1 98.75 258 VAL B O 1
ATOM 4451 N N . ASN B 1 259 ? 8.156 -2.076 16.172 1 98.44 259 ASN B N 1
ATOM 4452 C CA . ASN B 1 259 ? 8.617 -1.635 17.469 1 98.44 259 ASN B CA 1
ATOM 4453 C C . ASN B 1 259 ? 10.109 -1.291 17.453 1 98.44 259 ASN B C 1
ATOM 4455 O O . ASN B 1 259 ? 10.516 -0.252 17.984 1 98.44 259 ASN B O 1
ATOM 4459 N N . LYS B 1 260 ? 10.883 -2.088 16.875 1 98.31 260 LYS B N 1
ATOM 4460 C CA . LYS B 1 260 ? 12.32 -1.844 16.781 1 98.31 260 LYS B CA 1
ATOM 4461 C C . LYS B 1 260 ? 12.617 -0.581 15.984 1 98.31 260 LYS B C 1
ATOM 4463 O O . LYS B 1 260 ? 13.43 0.248 16.391 1 98.31 260 LYS B O 1
ATOM 4468 N N . LEU B 1 261 ? 11.945 -0.469 14.859 1 98.56 261 LEU B N 1
ATOM 4469 C CA . LEU B 1 261 ? 12.156 0.671 13.977 1 98.56 261 LEU B CA 1
ATOM 4470 C C . LEU B 1 261 ? 11.805 1.979 14.68 1 98.56 261 LEU B C 1
ATOM 4472 O O . LEU B 1 261 ? 12.539 2.963 14.57 1 98.56 261 LEU B O 1
ATOM 4476 N N . ALA B 1 262 ? 10.656 1.984 15.328 1 98.12 262 ALA B N 1
ATOM 4477 C CA . ALA B 1 262 ? 10.234 3.18 16.047 1 98.12 262 ALA B CA 1
ATOM 4478 C C . ALA B 1 262 ? 11.281 3.602 17.078 1 98.12 262 ALA B C 1
ATOM 4480 O O . ALA B 1 262 ? 11.641 4.781 17.156 1 98.12 262 ALA B O 1
ATOM 4481 N N . GLU B 1 263 ? 11.773 2.652 17.781 1 97.5 263 GLU B N 1
ATOM 4482 C CA . GLU B 1 263 ? 12.789 2.924 18.797 1 97.5 263 GLU B CA 1
ATOM 4483 C C . GLU B 1 263 ? 14.07 3.461 18.156 1 97.5 263 GLU B C 1
ATOM 4485 O O . GLU B 1 263 ? 14.625 4.457 18.625 1 97.5 263 GLU B O 1
ATOM 4490 N N . ASP B 1 264 ? 14.508 2.824 17.156 1 97.75 264 ASP B N 1
ATOM 4491 C CA . ASP B 1 264 ? 15.766 3.203 16.516 1 97.75 264 ASP B CA 1
ATOM 4492 C C . ASP B 1 264 ? 15.648 4.566 15.844 1 97.75 264 ASP B C 1
ATOM 4494 O O . ASP B 1 264 ? 16.594 5.352 15.852 1 97.75 264 ASP B O 1
ATOM 4498 N N . LEU B 1 265 ? 14.516 4.871 15.234 1 97.19 265 LEU B N 1
ATOM 4499 C CA . LEU B 1 265 ? 14.328 6.172 14.602 1 97.19 265 LEU B CA 1
ATOM 4500 C C . LEU B 1 265 ? 14.273 7.281 15.648 1 97.19 265 LEU B C 1
ATOM 4502 O O . LEU B 1 265 ? 14.797 8.375 15.422 1 97.19 265 LEU B O 1
ATOM 4506 N N . LYS B 1 266 ? 13.617 6.984 16.734 1 94.44 266 LYS B N 1
ATOM 4507 C CA . LYS B 1 266 ? 13.555 7.949 17.828 1 94.44 266 LYS B CA 1
ATOM 4508 C C . LYS B 1 266 ? 14.953 8.281 18.344 1 94.44 266 LYS B C 1
ATOM 4510 O O . LYS B 1 266 ? 15.219 9.414 18.734 1 94.44 266 LYS B O 1
ATOM 4515 N N . ASN B 1 267 ? 15.82 7.316 18.25 1 94.31 267 ASN B N 1
ATOM 4516 C CA . ASN B 1 267 ? 17.156 7.465 18.812 1 94.31 267 ASN B CA 1
ATOM 4517 C C . ASN B 1 267 ? 18.188 7.789 17.719 1 94.31 267 ASN B C 1
ATOM 4519 O O . ASN B 1 267 ? 19.391 7.777 17.984 1 94.31 267 ASN B O 1
ATOM 4523 N N . SER B 1 268 ? 17.688 7.977 16.609 1 93.06 268 SER B N 1
ATOM 4524 C CA . SER B 1 268 ? 18.594 8.234 15.492 1 93.06 268 SER B CA 1
ATOM 4525 C C . SER B 1 268 ? 19.375 9.523 15.703 1 93.06 268 SER B C 1
ATOM 4527 O O . SER B 1 268 ? 18.828 10.531 16.141 1 93.06 268 SER B O 1
ATOM 4529 N N . LYS B 1 269 ? 20.641 9.508 15.305 1 90.38 269 LYS B N 1
ATOM 4530 C CA . LYS B 1 269 ? 21.5 10.68 15.445 1 90.38 269 LYS B CA 1
ATOM 4531 C C . LYS B 1 269 ? 21.359 11.602 14.234 1 90.38 269 LYS B C 1
ATOM 4533 O O . LYS B 1 269 ? 21.766 12.766 14.289 1 90.38 269 LYS B O 1
ATOM 4538 N N . VAL B 1 270 ? 20.812 11.055 13.234 1 90.69 270 VAL B N 1
ATOM 4539 C CA . VAL B 1 270 ? 20.766 11.828 11.992 1 90.69 270 VAL B CA 1
ATOM 4540 C C . VAL B 1 270 ? 19.391 12.477 11.836 1 90.69 270 VAL B C 1
ATOM 4542 O O . VAL B 1 270 ? 19.234 13.445 11.102 1 90.69 270 VAL B O 1
ATOM 4545 N N . LEU B 1 271 ? 18.422 11.938 12.5 1 91.25 271 LEU B N 1
ATOM 4546 C CA . LEU B 1 271 ? 17.062 12.461 12.422 1 91.25 271 LEU B CA 1
ATOM 4547 C C . LEU B 1 271 ? 16.734 13.281 13.664 1 91.25 271 LEU B C 1
ATOM 4549 O O . LEU B 1 271 ? 16.875 12.805 14.789 1 91.25 271 LEU B O 1
ATOM 4553 N N . LYS B 1 272 ? 16.391 14.539 13.312 1 87.75 272 LYS B N 1
ATOM 4554 C CA . LYS B 1 272 ? 15.984 15.414 14.406 1 87.75 272 LYS B CA 1
ATOM 4555 C C . LYS B 1 272 ? 14.562 15.938 14.203 1 87.75 272 LYS B C 1
ATOM 4557 O O . LYS B 1 272 ? 14.062 15.961 13.078 1 87.75 272 LYS B O 1
ATOM 4562 N N . HIS B 1 273 ? 13.914 16.234 15.352 1 90.5 273 HIS B N 1
ATOM 4563 C CA . HIS B 1 273 ? 12.633 16.938 15.352 1 90.5 273 HIS B CA 1
ATOM 4564 C C . HIS B 1 273 ? 11.562 16.109 14.641 1 90.5 273 HIS B C 1
ATOM 4566 O O . HIS B 1 273 ? 10.844 16.641 13.781 1 90.5 273 HIS B O 1
ATOM 4572 N N . ILE B 1 274 ? 11.578 14.867 14.914 1 93.25 274 ILE B N 1
ATOM 4573 C CA . ILE B 1 274 ? 10.539 14 14.352 1 93.25 274 ILE B CA 1
ATOM 4574 C C . ILE B 1 274 ? 9.594 13.539 15.453 1 93.25 274 ILE B C 1
ATOM 4576 O O . ILE B 1 274 ? 10.008 13.383 16.609 1 93.25 274 ILE B O 1
ATOM 4580 N N . ASN B 1 275 ? 8.375 13.445 15.148 1 93.38 275 ASN B N 1
ATOM 4581 C CA . ASN B 1 275 ? 7.371 12.812 15.992 1 93.38 275 ASN B CA 1
ATOM 4582 C C . ASN B 1 275 ? 6.945 11.453 15.445 1 93.38 275 ASN B C 1
ATOM 4584 O O . ASN B 1 275 ? 6.598 11.336 14.273 1 93.38 275 ASN B O 1
ATOM 4588 N N . ILE B 1 276 ? 6.977 10.453 16.281 1 94.94 276 ILE B N 1
ATOM 4589 C CA . ILE B 1 276 ? 6.684 9.102 15.82 1 94.94 276 ILE B CA 1
ATOM 4590 C C . ILE B 1 276 ? 5.461 8.555 16.562 1 94.94 276 ILE B C 1
ATOM 4592 O O . ILE B 1 276 ? 5.41 8.586 17.797 1 94.94 276 ILE B O 1
ATOM 4596 N N . TYR B 1 277 ? 4.488 8.086 15.797 1 94.06 277 TYR B N 1
ATOM 4597 C CA . TYR B 1 277 ? 3.33 7.352 16.297 1 94.06 277 TYR B CA 1
ATOM 4598 C C . TYR B 1 277 ? 3.328 5.914 15.797 1 94.06 277 TYR B C 1
ATOM 4600 O O . TYR B 1 277 ? 3.514 5.672 14.602 1 94.06 277 TYR B O 1
ATOM 4608 N N . VAL B 1 278 ? 3.105 4.992 16.75 1 96.5 278 VAL B N 1
ATOM 4609 C CA . VAL B 1 278 ? 3.119 3.578 16.391 1 96.5 278 VAL B CA 1
ATOM 4610 C C . VAL B 1 278 ? 1.713 2.996 16.531 1 96.5 278 VAL B C 1
ATOM 4612 O O . VAL B 1 278 ? 1.004 3.299 17.5 1 96.5 278 VAL B O 1
ATOM 4615 N N . SER B 1 279 ? 1.325 2.254 15.578 1 95.69 279 SER B N 1
ATOM 4616 C CA . SER B 1 279 ? 0.074 1.512 15.688 1 95.69 279 SER B CA 1
ATOM 4617 C C . SER B 1 279 ? 0.22 0.095 15.141 1 95.69 279 SER B C 1
ATOM 4619 O O . SER B 1 279 ? 1.098 -0.172 14.32 1 95.69 279 SER B O 1
ATOM 4621 N N . HIS B 1 280 ? -0.586 -0.783 15.672 1 97.12 280 HIS B N 1
ATOM 4622 C CA . HIS B 1 280 ? -0.681 -2.168 15.219 1 97.12 280 HIS B CA 1
ATOM 4623 C C . HIS B 1 280 ? -2.102 -2.508 14.781 1 97.12 280 HIS B C 1
ATOM 4625 O O . HIS B 1 280 ? -2.951 -2.836 15.617 1 97.12 280 HIS B O 1
ATOM 4631 N N . ARG B 1 281 ? -2.291 -2.443 13.547 1 94.75 281 ARG B N 1
ATOM 4632 C CA . ARG B 1 281 ? -3.621 -2.443 12.945 1 94.75 281 ARG B CA 1
ATOM 4633 C C . ARG B 1 281 ? -4.422 -3.66 13.398 1 94.75 281 ARG B C 1
ATOM 4635 O O . ARG B 1 281 ? -5.566 -3.527 13.836 1 94.75 281 ARG B O 1
ATOM 4642 N N . GLU B 1 282 ? -3.785 -4.82 13.289 1 94.44 282 GLU B N 1
ATOM 4643 C CA . GLU B 1 282 ? -4.516 -6.047 13.602 1 94.44 282 GLU B CA 1
ATOM 4644 C C . GLU B 1 282 ? -4.828 -6.145 15.086 1 94.44 282 GLU B C 1
ATOM 4646 O O . GLU B 1 282 ? -5.871 -6.672 15.477 1 94.44 282 GLU B O 1
ATOM 4651 N N . LYS B 1 283 ? -3.959 -5.66 15.922 1 93.44 283 LYS B N 1
ATOM 4652 C CA . LYS B 1 283 ? -4.258 -5.57 17.344 1 93.44 283 LYS B CA 1
ATOM 4653 C C . LYS B 1 283 ? -5.465 -4.672 17.594 1 93.44 283 LYS B C 1
ATOM 4655 O O . LYS B 1 283 ? -6.395 -5.059 18.312 1 93.44 283 LYS B O 1
ATOM 4660 N N . GLU B 1 284 ? -5.43 -3.543 17.031 1 90.69 284 GLU B N 1
ATOM 4661 C CA . GLU B 1 284 ? -6.469 -2.537 17.234 1 90.69 284 GLU B CA 1
ATOM 4662 C C . GLU B 1 284 ? -7.824 -3.041 16.75 1 90.69 284 GLU B C 1
ATOM 4664 O O . GLU B 1 284 ? -8.867 -2.656 17.281 1 90.69 284 GLU B O 1
ATOM 4669 N N . LEU B 1 285 ? -7.805 -3.953 15.773 1 88.81 285 LEU B N 1
ATOM 4670 C CA . LEU B 1 285 ? -9.039 -4.477 15.188 1 88.81 285 LEU B CA 1
ATOM 4671 C C . LEU B 1 285 ? -9.469 -5.758 15.891 1 88.81 285 LEU B C 1
ATOM 4673 O O . LEU B 1 285 ? -10.5 -6.34 15.547 1 88.81 285 LEU B O 1
ATOM 4677 N N . GLY B 1 286 ? -8.688 -6.273 16.781 1 89.19 286 GLY B N 1
ATOM 4678 C CA . GLY B 1 286 ? -9.047 -7.449 17.547 1 89.19 286 GLY B CA 1
ATOM 4679 C C . GLY B 1 286 ? -8.789 -8.75 16.812 1 89.19 286 GLY B C 1
ATOM 4680 O O . GLY B 1 286 ? -9.469 -9.75 17.047 1 89.19 286 GLY B O 1
ATOM 4681 N N . HIS B 1 287 ? -7.812 -8.758 15.969 1 89.56 287 HIS B N 1
ATOM 4682 C CA . HIS B 1 287 ? -7.547 -9.945 15.164 1 89.56 287 HIS B CA 1
ATOM 4683 C C . HIS B 1 287 ? -6.566 -10.875 15.875 1 89.56 287 HIS B C 1
ATOM 4685 O O . HIS B 1 287 ? -6.293 -11.977 15.383 1 89.56 287 HIS B O 1
ATOM 4691 N N . TRP B 1 288 ? -5.965 -10.305 16.922 1 89.81 288 TRP B N 1
ATOM 4692 C CA . TRP B 1 288 ? -5.051 -11.164 17.672 1 89.81 288 TRP B CA 1
ATOM 4693 C C . TRP B 1 288 ? -5.82 -12.18 18.5 1 89.81 288 TRP B C 1
ATOM 4695 O O . TRP B 1 288 ? -6.902 -11.883 19.016 1 89.81 288 TRP B O 1
#

Foldseek 3Di:
DQFAEEEEEEEFPQQCSVLLQVLVVVVVAAEAEADAQPCLVVVVPDPGRHHYYYHYCLRDPAVVSVVVSVVVVVVVVHHYFYEYGYEDLVNSVVSCVVVVDDGPQDDPDPSVSRVVRCVRCVVVVQQGLYYDYCHLPDSVRSSVVVVLSVVLVVPPDQLAEEEEEEAAPQVPDDPPAPAEEEPQVFDDCCVPPVPVPAFLVDPVLLCNLCVDPVNVVVVVVVLVVCLVVVVVCSVVNGHYHYYYYYYHGQGGNRSNVSVVSQVCQVVDPSDDNYHYDYYRSCVNNPVD/DQFAEEEEEEEFPQQCSVLLQVLVVVVVAAEAEADAQPCLVVVVPDPGRHHYYYHYCLRDVAVVSVVVSVVVVVVVVGHYAYEYGYEDLVNSVVSCVVVVDDGPADDPDPSVSRVVRCVRCVVVVQLGLYYDYCHLPDSVRSSVVVVLSVVLVVPPDQLAEEEEEEAAPQVPDDPVAPAEEEPQVFDDCCVPPVPNPAFLVDPVLLCNLCVDPVNVVVVVVVLVVCLVVVVVCSVVNGHYHYYYYYYHGQGGNRSNVSVVSQVCQVVDPSDDNYHYDYYRSCVNNPVD

InterPro domains:
  IPR005337 RapZ-like family [MF_00636] (4-285)
  IPR005337 RapZ-like family [NF003828] (6-282)
  IPR005337 RapZ-like family [PIRSF005052] (5-282)
  IPR005337 RapZ-like family [PTHR30448] (5-286)
  IPR027417 P-loop containing nucleoside triphosphate hydrolase [SSF52540] (2-139)
  IPR053930 RapZ-like, N-terminal domain [PF03668] (5-152)
  IPR053931 RapZ, C-terminal domain [PF22740] (161-283)

Organism: Fusobacterium vincentii (NCBI:txid155615)

Radius of gyration: 24.6 Å; Cα contacts (8 Å, |Δi|>4): 1042; chains: 2; bounding box: 53×76×52 Å

Solvent-accessible surface area (backbone atoms only — not comparable to full-atom values): 30904 Å² total; per-residue (Å²): 127,84,78,42,35,39,36,39,40,30,52,47,86,69,26,47,60,67,60,50,46,49,49,41,36,75,69,67,25,49,66,41,76,66,55,61,75,81,46,60,65,58,62,67,70,45,86,65,43,40,35,31,38,32,44,46,70,86,50,32,93,43,65,64,57,48,50,52,52,52,50,54,48,52,72,73,65,49,47,71,44,36,36,27,28,28,47,46,66,46,54,30,52,52,53,36,68,72,64,73,60,83,66,92,53,85,51,96,40,72,66,54,20,52,52,50,48,44,44,63,43,30,70,58,55,54,64,14,48,36,75,45,65,41,63,72,48,52,71,70,58,50,45,50,52,50,50,52,53,55,58,51,62,71,40,88,67,64,56,32,38,34,38,38,30,16,27,16,54,44,76,48,68,74,79,72,51,48,29,34,41,61,52,64,52,52,85,65,55,64,81,38,75,92,42,43,85,57,35,25,85,37,66,70,44,34,50,58,50,58,65,35,70,67,42,50,58,49,47,67,47,49,54,59,46,49,66,54,46,54,59,38,31,43,74,64,58,34,20,51,46,29,40,33,30,25,19,63,72,20,43,39,65,14,33,28,49,41,55,51,48,53,53,50,54,73,65,31,88,83,57,72,44,66,42,79,45,80,49,46,46,27,56,74,65,62,72,109,127,86,78,42,36,38,36,37,40,32,52,49,86,69,25,47,61,66,61,50,46,50,50,40,36,73,69,67,26,49,65,41,76,65,56,58,75,83,45,62,65,59,62,68,68,47,87,66,42,41,35,31,37,30,44,45,70,86,50,33,93,42,66,63,56,49,49,54,50,53,50,54,47,53,72,72,64,50,47,72,44,35,36,26,27,29,47,46,65,45,52,31,51,52,54,35,68,73,64,72,58,83,64,92,53,87,50,98,41,70,66,55,21,52,52,50,48,45,45,63,43,30,70,58,56,55,65,14,48,36,75,46,64,39,62,72,48,51,70,70,56,50,46,51,51,51,50,51,52,56,58,51,62,73,41,86,69,64,57,32,36,34,37,37,30,16,27,16,53,45,77,50,70,73,78,72,52,47,28,34,44,62,53,64,51,51,83,65,54,64,80,38,76,93,41,43,86,55,34,26,86,37,66,70,44,34,50,58,50,59,65,36,70,68,42,49,58,47,47,67,48,47,53,58,46,47,66,55,46,53,59,39,31,43,75,65,58,35,19,51,46,29,40,34,29,25,18,60,72,21,44,40,65,12,33,28,49,40,55,50,48,54,53,50,54,72,65,31,88,83,57,71,42,66,41,80,46,79,49,48,46,28,58,73,65,62,72,108

Nearest PDB structures (foldseek):
  5o5o-assembly1_A  TM=4.666E-01  e=3.319E-24  Escherichia coli
  5o5q-assembly1_A  TM=4.590E-01  e=6.481E-22  Escherichia coli
  8b0j-assembly1_D  TM=5.232E-01  e=1.343E-20  Escherichia coli K-12
  8b0j-assembly1_B  TM=4.956E-01  e=4.005E-19  Escherichia coli K-12
  8b0i-assembly1_B  TM=5.122E-01  e=4.255E-19  Escherichia coli K-12

Sequence (576 aa):
MKTKHIIIVTGLSGAGKTTALNILEDMNYYTIDNLPLGLEKSLLDTEIEKLAVGIDIRTFKNTKDFFKFINYIKETGVKMDIIFIEAHEAIILGRYTLTRRAHPLKEVTLLRSILKEKKILFPIREIADLVIDTTDTKAVELEKRFKKFILAKDEDNIDINIHIQSFGYKYGIPTDSDLMFDVRFIPNPYYIEKLKELNGFDEEVKEYVLSQKESGKFYSKLLPLLEFLIPQYIKEGKKHLTISIGCSGGQHRSVTFVNKLAEDLKNSKVLKHINIYVSHREKELGHWMKTKHIIIVTGLSGAGKTTALNILEDMNYYTIDNLPLGLEKSLLDTEIEKLAVGIDIRTFKNTKDFFKFINYIKETGVKMDIIFIEAHEAIILGRYTLTRRAHPLKEVTLLRSILKEKKILFPIREIADLVIDTTDTKAVELEKRFKKFILAKDEDNIDINIHIQSFGYKYGIPTDSDLMFDVRFIPNPYYIEKLKELNGFDEEVKEYVLSQKESGKFYSKLLPLLEFLIPQYIKEGKKHLTISIGCSGGQHRSVTFVNKLAEDLKNSKVLKHINIYVSHREKELGHW

Secondary structure (DSSP, 8-state):
----EEEEEEE-TTSSHHHHHHHHHHTT-EEESSPPTT-HHHHHHS--SEEEEE--TTT-SSHHHHHHHHHHHHHHT-EEEEEEEE--HHHHHHHHHHHTPPPSS--SSHHHHHHHHHHHHHHHHHH-SEEEE-TT--HHHHHHHHHHHHHHHTSTT--EEEEEEEEEGGG---TT-SEEEE-TTSPPGGGSHHHHT--TTSHHHHHHHHHSHHHHHHHHHHHHHHHHHHHHHHHTT--EEEEEEEESSSSSHHHHHHHHHHHHHHT-SS--SEEEEEEEHHHHTT--/----EEEEEEE-TTSSHHHHHHHHHHTT-EEESSPPTT-HHHHHHS--SEEEEE--TTT-SSHHHHHHHHHHHHHHT-EEEEEEEE--HHHHHHHHHHHTPPPSS--SSHHHHHHHHHHHHHHHHHH-SEEEE-TT--HHHHHHHHHHHHHHHTSTT--EEEEEEEEEGGG---TT-SEEEE-TTSPPGGGSHHHHT--TTSHHHHHHHHHSHHHHHHHHHHHHHHHHHHHHHHHTT--EEEEEEEESSSSSHHHHHHHHHHHHHHT-SS--SEEEEEEEHHHHTT--

pLDDT: mean 89.05, std 10.04, range [40.41, 98.88]